Protein AF-0000000087350933 (afdb_homodimer)

Organism: Triticum turgidum subsp. durum (NCBI:txid4567)

Solvent-accessible surface area (backbone atoms only — not comparable to full-atom values): 31106 Å² total; per-residue (Å²): 104,69,48,63,40,93,84,50,28,36,30,37,35,49,44,69,38,46,65,86,40,22,31,56,83,43,24,43,35,71,55,42,52,47,46,51,53,50,36,52,51,51,51,41,33,40,73,74,65,25,38,86,73,80,55,52,29,48,72,65,30,55,76,70,38,36,38,67,41,74,38,34,42,27,41,37,44,75,49,71,53,36,58,66,37,45,37,32,40,36,37,39,46,41,81,38,80,67,34,29,37,30,42,30,28,44,31,23,34,60,91,78,61,45,75,25,30,37,30,39,34,36,30,36,31,26,28,67,85,80,68,39,80,37,71,58,45,70,69,52,43,58,68,58,52,69,47,20,55,91,58,93,77,63,67,68,74,55,82,88,39,76,78,73,59,79,76,76,87,82,68,85,77,58,79,32,62,33,76,72,43,61,58,52,79,86,36,28,28,54,84,65,33,54,32,78,52,50,54,56,55,46,58,53,61,14,53,57,66,69,50,64,72,47,30,45,77,31,33,42,37,39,39,51,71,48,88,53,49,70,84,45,39,33,27,17,33,24,33,79,46,81,70,68,84,73,75,80,68,78,59,81,82,54,78,82,72,94,57,72,61,47,44,33,34,37,39,31,19,37,56,90,82,56,51,65,27,33,39,33,39,38,34,25,38,54,53,88,126,105,69,47,62,40,95,86,50,28,37,29,36,34,48,44,68,38,45,65,86,38,23,29,55,83,44,23,43,34,70,55,43,52,48,47,52,52,50,38,52,51,52,53,42,32,40,72,76,66,24,38,86,74,80,56,52,30,46,72,66,31,55,75,69,38,39,38,66,40,73,38,34,42,28,42,38,46,76,50,72,52,37,59,65,38,44,38,32,38,36,36,38,46,42,81,37,80,68,35,30,37,28,40,32,29,44,30,23,36,59,88,78,61,45,75,25,29,36,29,41,34,36,28,36,30,26,28,68,84,79,68,38,79,38,70,58,44,69,70,52,43,57,68,59,53,70,47,20,55,91,57,94,78,62,66,68,73,54,84,88,40,76,79,73,59,80,77,76,88,84,70,84,77,58,80,31,64,35,74,72,42,60,58,52,79,85,37,29,29,54,82,67,32,55,32,78,50,50,53,56,56,45,58,54,62,14,53,56,65,69,50,66,74,46,31,44,77,30,33,42,36,40,38,52,71,49,87,54,49,69,85,45,40,32,27,17,34,25,32,80,46,80,71,68,84,71,75,78,67,76,60,78,83,55,78,81,71,90,56,70,60,49,43,34,34,36,37,33,18,36,55,91,82,55,52,63,28,33,39,33,40,37,35,27,36,54,55,87,125

Foldseek 3Di:
DKDQDPVLAKIKDKDAAAQVQDDPVQFGAVLSVVVVVLVRVLVSLVNLPADNLSQSADPVCVVQQKGKDWFKKKKFFQDTHGHGWMKMKMKGKDDDPFFWIKMKMWIAGPVVGDTGMIMMTIIGMARNVVRHTDTQDPVRCCSRCVSHDPDDDHSDPDDPDPRPDDADDDDDDFPWKDWWDADDPVQADSVQWGDPSVVVVRQCVGPDPVLVVWWGWGMKMKGFDAIDHRGWTKMKGKHWDPDDLPPPDDDVVPDDDVAPKTKIKIFIATDPVGHTGMIMMIIIGTDDD/DKDQDPVLAKIKDKDAAAQVQDDPVQFGAVLSVVVVVLVRVLVSLVNLPADNLSQSADPVCVVQQKGKDWFKKKKFFQDTHGHGWMKMKMKGKDDDPFFWIKMKMWIAGPVVGDTGMIMMTIIGMARNVVRHTDTQDPVRCCSRCVSHDPDDDHSDPDDPDPRPDDADDDDDDFPWKDWWDADDPVQADSVQWGDPSVVVVRQCVGPDPVLVVWWGWGMKMKGFDAIDHRGWTKMKGKHWDPDPLPPPPPPPVPDDDPFPKTKIKIFIATDPVGHTGMIMMIIIGTDDD

Secondary structure (DSSP, 8-state):
-EEE-TTSS-EEEEEEPPGGGB-TTSBB-HHHHHHHHHHHHHHHHHHTT--SSSS---HHHHHHTEEEEEEEEEEEESSPPBTT-EEEEEEEEEEETTTEEEEEEEEEETTT--EEEEEEEEEEEEETTT--B----HHHHHHHHTTS-SS---S--STT-GGGPPPPPP-SPPSEEEEEE---GGGB-TTSSB-HHHHHHHHHTTS-HHHHHHEEEEEEEEEE-----TT--EEEEEEE-----------SS--S-----EEEEEEEEETTT--EEEEEEEEEEE---/-EEE-TTSS-EEEEEEPPGGGB-TTSBB-HHHHHHHHHHHHHHHHHHTT--SSSS---HHHHHHTEEEEEEEEEEEESSPPBTT-EEEEEEEEEEETTTEEEEEEEEEETTT--EEEEEEEEEEEEETTT--B----HHHHHHHHTTS-SS---S--STT-GGGPPPPPP-SPPSEEEEEE---GGGB-TTSSB-HHHHHHHHHTTS-HHHHHHEEEEEEEEEE-----TT--EEEEEEE-----------TTS-S-----EEEEEEEEETTT--EEEEEEEEEEE---

InterPro domains:
  IPR002864 Acyl-ACP thioesterase, N-terminal hotdog domain [PF01643] (8-143)
  IPR029069 HotDog domain superfamily [SSF54637] (6-152)
  IPR029069 HotDog domain superfamily [SSF54637] (174-284)
  IPR045023 Acyl-[acyl-carrier-protein] hydrolase FATA/B [PTHR31727] (1-286)
  IPR049427 Acyl-ACP thioesterase-like, C-terminal domain [PF20791] (174-286)

Nearest PDB structures (foldseek):
  8qrt-assembly2_CCC  TM=9.914E-01  e=1.229E-44  Lemna aequinoctialis
  8qs0-assembly2_DDD  TM=9.895E-01  e=6.708E-45  Lemna aequinoctialis
  8qrt-assembly2_DDD  TM=9.774E-01  e=1.053E-43  Lemna aequinoctialis
  8qs0-assembly2_CCC  TM=9.776E-01  e=2.154E-43  Lemna aequinoctialis
  1njk-assembly1_D  TM=8.854E-01  e=4.260E-08  Escherichia coli

pLDDT: mean 89.14, std 13.63, range [32.06, 98.81]

Sequence (578 aa):
MGSLLEDGLSYKESFIVRCYEVGINKTATVETIANLLQEVGCNHAQSVGFSTDGFATTTTMRELGLIWVTNRMHIEIYKYPAWGDVVEIETWCQADGKIGTRRDWILKDLANGEVIGRATSKWVMMNQNTRRLQRVSDEVRDEVFIHCPKSPRLAFPEENNGSLKRIPVLTDPAQHSRLGLVPRRADLDMNQHVNNVTYIGWVLESIPQDIIDTHELQTITLDYRRECQHDDIVDSLTYIEEGEEINSNGSLFSAPHPEEQRQFLHCLRFAGAGDEINRGRTVWRKLARMGSLLEDGLSYKESFIVRCYEVGINKTATVETIANLLQEVGCNHAQSVGFSTDGFATTTTMRELGLIWVTNRMHIEIYKYPAWGDVVEIETWCQADGKIGTRRDWILKDLANGEVIGRATSKWVMMNQNTRRLQRVSDEVRDEVFIHCPKSPRLAFPEENNGSLKRIPVLTDPAQHSRLGLVPRRADLDMNQHVNNVTYIGWVLESIPQDIIDTHELQTITLDYRRECQHDDIVDSLTYIEEGEEINSNGSLFSAPHPEEQRQFLHCLRFAGAGDEINRGRTVWRKLAR

Radius of gyration: 24.55 Å; Cα contacts (8 Å, |Δi|>4): 1236; chains: 2; bounding box: 56×66×60 Å

Structure (mmCIF, N/CA/C/O backbone):
data_AF-0000000087350933-model_v1
#
loop_
_entity.id
_entity.type
_entity.pdbx_description
1 polymer Acyl-
#
loop_
_atom_site.group_PDB
_atom_site.id
_atom_site.type_symbol
_atom_site.label_atom_id
_atom_site.label_alt_id
_atom_site.label_comp_id
_atom_site.label_asym_id
_atom_site.label_entity_id
_atom_site.label_seq_id
_atom_site.pdbx_PDB_ins_code
_atom_site.Cartn_x
_atom_site.Cartn_y
_atom_site.Cartn_z
_atom_site.occupancy
_atom_site.B_iso_or_equiv
_atom_site.auth_seq_id
_atom_site.auth_comp_id
_atom_site.auth_asym_id
_atom_site.auth_atom_id
_atom_site.pdbx_PDB_model_num
ATOM 1 N N . MET A 1 1 ? 7.137 -11.305 13.07 1 72.19 1 MET A N 1
ATOM 2 C CA . MET A 1 1 ? 8.227 -12.242 13.32 1 72.19 1 MET A CA 1
ATOM 3 C C . MET A 1 1 ? 7.98 -13.57 12.602 1 72.19 1 MET A C 1
ATOM 5 O O . MET A 1 1 ? 6.914 -14.164 12.75 1 72.19 1 MET A O 1
ATOM 9 N N . GLY A 1 2 ? 8.812 -13.898 11.656 1 83 2 GLY A N 1
ATOM 10 C CA . GLY A 1 2 ? 8.656 -15.117 10.875 1 83 2 GLY A CA 1
ATOM 11 C C . GLY A 1 2 ? 9.719 -16.156 11.18 1 83 2 GLY A C 1
ATOM 12 O O . GLY A 1 2 ? 10.805 -15.82 11.664 1 83 2 GLY A O 1
ATOM 13 N N . SER A 1 3 ? 9.336 -17.484 11.156 1 85.88 3 SER A N 1
ATOM 14 C CA . SER A 1 3 ? 10.297 -18.562 11.352 1 85.88 3 SER A CA 1
ATOM 15 C C . SER A 1 3 ? 9.914 -19.797 10.539 1 85.88 3 SER A C 1
ATOM 17 O O . SER A 1 3 ? 8.734 -20.031 10.281 1 85.88 3 SER A O 1
ATOM 19 N N . LEU A 1 4 ? 10.945 -20.484 10.203 1 85.12 4 LEU A N 1
ATOM 20 C CA . LEU A 1 4 ? 10.711 -21.828 9.695 1 85.12 4 LEU A CA 1
ATOM 21 C C . LEU A 1 4 ? 10.109 -22.719 10.773 1 85.12 4 LEU A C 1
ATOM 23 O O . LEU A 1 4 ? 10.477 -22.609 11.945 1 85.12 4 LEU A O 1
ATOM 27 N N . LEU A 1 5 ? 9.266 -23.594 10.359 1 85.81 5 LEU A N 1
ATOM 28 C CA . LEU A 1 5 ? 8.812 -24.594 11.305 1 85.81 5 LEU A CA 1
ATOM 29 C C . LEU A 1 5 ? 9.945 -25.562 11.656 1 85.81 5 LEU A C 1
ATOM 31 O O . LEU A 1 5 ? 11.008 -25.531 11.023 1 85.81 5 LEU A O 1
ATOM 35 N N . GLU A 1 6 ? 9.719 -26.297 12.656 1 82 6 GLU A N 1
ATOM 36 C CA . GLU A 1 6 ? 10.766 -27.156 13.203 1 82 6 GLU A CA 1
ATOM 37 C C . GLU A 1 6 ? 11.32 -28.094 12.133 1 82 6 GLU A C 1
ATOM 39 O O . GLU A 1 6 ? 12.523 -28.359 12.094 1 82 6 GLU A O 1
ATOM 44 N N . ASP A 1 7 ? 10.469 -28.578 11.203 1 82 7 ASP A N 1
ATOM 45 C CA . ASP A 1 7 ? 10.906 -29.531 10.188 1 82 7 ASP A CA 1
ATOM 46 C C . ASP A 1 7 ? 11.57 -28.797 9.016 1 82 7 ASP A C 1
ATOM 48 O O . ASP A 1 7 ? 12.133 -29.438 8.125 1 82 7 ASP A O 1
ATOM 52 N N . GLY A 1 8 ? 11.445 -27.453 9.055 1 84.25 8 GLY A N 1
ATOM 53 C CA . GLY A 1 8 ? 12.094 -26.641 8.039 1 84.25 8 GLY A CA 1
ATOM 54 C C . GLY A 1 8 ? 11.383 -26.688 6.699 1 84.25 8 GLY A C 1
ATOM 55 O O . GLY A 1 8 ? 11.906 -26.203 5.695 1 84.25 8 GLY A O 1
ATOM 56 N N . LEU A 1 9 ? 10.195 -27.219 6.695 1 90.62 9 LEU A N 1
ATOM 57 C CA . LEU A 1 9 ? 9.547 -27.516 5.422 1 90.62 9 LEU A CA 1
ATOM 58 C C . LEU A 1 9 ? 8.398 -26.547 5.16 1 90.62 9 LEU A C 1
ATOM 60 O O . LEU A 1 9 ? 7.789 -26.578 4.09 1 90.62 9 LEU A O 1
ATOM 64 N N . SER A 1 10 ? 8.156 -25.719 6.172 1 93.44 10 SER A N 1
ATOM 65 C CA . SER A 1 10 ? 7.172 -24.641 6.059 1 93.44 10 SER A CA 1
ATOM 66 C C . SER A 1 10 ? 7.598 -23.406 6.844 1 93.44 10 SER A C 1
ATOM 68 O O . SER A 1 10 ? 8.5 -23.484 7.684 1 93.44 10 SER A O 1
ATOM 70 N N . TYR A 1 11 ? 7.039 -22.344 6.449 1 96 11 TYR A N 1
ATOM 71 C CA . TYR A 1 11 ? 7.375 -21.062 7.059 1 96 11 TYR A CA 1
ATOM 72 C C . TYR A 1 11 ? 6.129 -20.359 7.594 1 96 11 TYR A C 1
ATOM 74 O O . TYR A 1 11 ? 5.074 -20.391 6.957 1 96 11 TYR A O 1
ATOM 82 N N . LYS A 1 12 ? 6.273 -19.781 8.773 1 96.62 12 LYS A N 1
ATOM 83 C CA . LYS A 1 12 ? 5.16 -19.078 9.398 1 96.62 12 LYS A CA 1
ATOM 84 C C . LYS A 1 12 ? 5.574 -17.672 9.844 1 96.62 12 LYS A C 1
ATOM 86 O O . LYS A 1 12 ? 6.699 -17.469 10.305 1 96.62 12 LYS A O 1
ATOM 91 N N . GLU A 1 13 ? 4.633 -16.781 9.703 1 97 13 GLU A N 1
ATOM 92 C CA . GLU A 1 13 ? 4.887 -15.398 10.086 1 97 13 GLU A CA 1
ATOM 93 C C . GLU A 1 13 ? 3.596 -14.695 10.484 1 97 13 GLU A C 1
ATOM 95 O O . GLU A 1 13 ? 2.533 -14.961 9.922 1 97 13 GLU A O 1
ATOM 100 N N . SER A 1 14 ? 3.693 -13.812 11.492 1 96.94 14 SER A N 1
ATOM 101 C CA . SER A 1 14 ? 2.533 -13.055 11.938 1 96.94 14 SER A CA 1
ATOM 102 C C . SER A 1 14 ? 2.658 -11.578 11.562 1 96.94 14 SER A C 1
ATOM 104 O O . SER A 1 14 ? 3.76 -11.023 11.562 1 96.94 14 SER A O 1
ATOM 106 N N . PHE A 1 15 ? 1.559 -10.984 11.281 1 97.06 15 PHE A N 1
ATOM 107 C CA . PHE A 1 15 ? 1.498 -9.594 10.867 1 97.06 15 PHE A CA 1
ATOM 108 C C . PHE A 1 15 ? 0.381 -8.859 11.594 1 97.06 15 PHE A C 1
ATOM 110 O O . PHE A 1 15 ? -0.73 -9.375 11.727 1 97.06 15 PHE A O 1
ATOM 117 N N . ILE A 1 16 ? 0.652 -7.66 12.094 1 95.94 16 ILE A N 1
ATOM 118 C CA . ILE A 1 16 ? -0.407 -6.75 12.516 1 95.94 16 ILE A CA 1
ATOM 119 C C . ILE A 1 16 ? -0.966 -6.004 11.305 1 95.94 16 ILE A C 1
ATOM 121 O O . ILE A 1 16 ? -0.209 -5.461 10.5 1 95.94 16 ILE A O 1
ATOM 125 N N . VAL A 1 17 ? -2.283 -6.039 11.156 1 96.25 17 VAL A N 1
ATOM 126 C CA . VAL A 1 17 ? -2.908 -5.273 10.086 1 96.25 17 VAL A CA 1
ATOM 127 C C . VAL A 1 17 ? -2.834 -3.781 10.398 1 96.25 17 VAL A C 1
ATOM 129 O O . VAL A 1 17 ? -3.314 -3.336 11.445 1 96.25 17 VAL A O 1
ATOM 132 N N . ARG 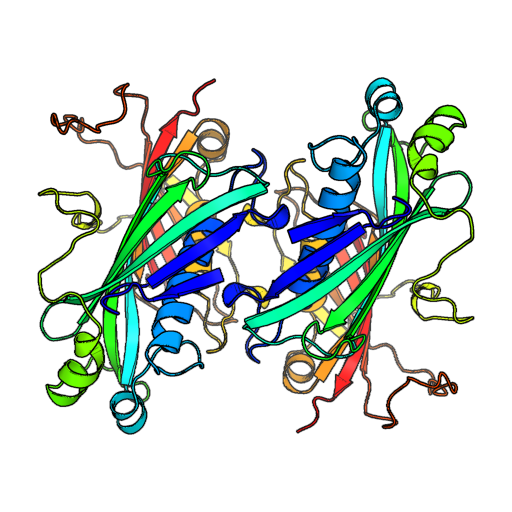A 1 18 ? -2.289 -3.047 9.484 1 94.75 18 ARG A N 1
ATOM 133 C CA . ARG A 1 18 ? -2.039 -1.625 9.695 1 94.75 18 ARG A CA 1
ATOM 134 C C . ARG A 1 18 ? -3.178 -0.779 9.133 1 94.75 18 ARG A C 1
ATOM 136 O O . ARG A 1 18 ? -4.004 -1.271 8.367 1 94.75 18 ARG A O 1
ATOM 143 N N . CYS A 1 19 ? -3.264 0.512 9.5 1 91.94 19 CYS A N 1
ATOM 144 C CA . CYS A 1 19 ? -4.418 1.354 9.203 1 91.94 19 CYS A CA 1
ATOM 145 C C . CYS A 1 19 ? -4.516 1.649 7.711 1 91.94 19 CYS A C 1
ATOM 147 O O . CYS A 1 19 ? -5.613 1.817 7.18 1 91.94 19 CYS A O 1
ATOM 149 N N . TYR A 1 20 ? -3.348 1.701 7.059 1 91.94 20 TYR A N 1
ATOM 150 C CA . TYR A 1 20 ? -3.369 2.02 5.637 1 91.94 20 TYR A CA 1
ATOM 151 C C . TYR A 1 20 ? -3.584 0.764 4.801 1 91.94 20 TYR A C 1
ATOM 153 O O . TYR A 1 20 ? -3.598 0.826 3.568 1 91.94 20 TYR A O 1
ATOM 161 N N . GLU A 1 21 ? -3.742 -0.359 5.473 1 94.56 21 GLU A N 1
ATOM 162 C CA . GLU A 1 21 ? -3.939 -1.652 4.824 1 94.56 21 GLU A CA 1
ATOM 163 C C . GLU A 1 21 ? -5.406 -2.07 4.863 1 94.56 21 GLU A C 1
ATOM 165 O O . GLU A 1 21 ? -5.75 -3.186 4.465 1 94.56 21 GLU A O 1
ATOM 170 N N . VAL A 1 22 ? -6.266 -1.178 5.359 1 92.12 22 VAL A N 1
ATOM 171 C CA . VAL A 1 22 ? -7.688 -1.486 5.453 1 92.12 22 VAL A CA 1
ATOM 172 C C . VAL A 1 22 ? -8.484 -0.538 4.562 1 92.12 22 VAL A C 1
ATOM 174 O O . VAL A 1 22 ? -7.984 0.519 4.168 1 92.12 22 VAL A O 1
ATOM 177 N N . GLY A 1 23 ? -9.68 -0.961 4.188 1 87.81 23 GLY A N 1
ATOM 178 C CA . GLY A 1 23 ? -10.562 -0.148 3.371 1 87.81 23 GLY A CA 1
ATOM 179 C C . GLY A 1 23 ? -11.578 0.63 4.188 1 87.81 23 GLY A C 1
ATOM 180 O O . GLY A 1 23 ? -11.375 0.875 5.375 1 87.81 23 GLY A O 1
ATOM 181 N N . ILE A 1 24 ? -12.594 1.047 3.484 1 83 24 ILE A N 1
ATOM 182 C CA . ILE A 1 24 ? -13.625 1.917 4.035 1 83 24 ILE A CA 1
ATOM 183 C C . ILE A 1 24 ? -14.328 1.215 5.195 1 83 24 ILE A C 1
ATOM 185 O O . ILE A 1 24 ? -14.781 1.865 6.137 1 83 24 ILE A O 1
ATOM 189 N N . ASN A 1 25 ? -14.344 -0.088 5.191 1 85.25 25 ASN A N 1
ATOM 190 C CA . ASN A 1 25 ? -15.031 -0.836 6.238 1 85.25 25 ASN A CA 1
ATOM 191 C C . ASN A 1 25 ? -14.078 -1.212 7.375 1 85.25 25 ASN A C 1
ATOM 193 O O . ASN A 1 25 ? -14.414 -2.039 8.227 1 85.25 25 ASN A O 1
ATOM 197 N N . LYS A 1 26 ? -12.836 -0.778 7.316 1 89.88 26 LYS A N 1
ATOM 198 C CA . LYS A 1 26 ? -11.828 -0.912 8.367 1 89.88 26 LYS A CA 1
ATOM 199 C C . LYS A 1 26 ? -11.297 -2.338 8.43 1 89.88 26 LYS A C 1
ATOM 201 O O . LYS A 1 26 ? -10.812 -2.777 9.477 1 89.88 26 LYS A O 1
ATOM 206 N N . THR A 1 27 ? -11.562 -3.098 7.395 1 93.75 27 THR A N 1
ATOM 207 C CA . THR A 1 27 ? -10.945 -4.414 7.273 1 93.75 27 THR A CA 1
ATOM 208 C C . THR A 1 27 ? -9.922 -4.434 6.145 1 93.75 27 THR A C 1
ATOM 210 O O . THR A 1 27 ? -9.961 -3.584 5.25 1 93.75 27 THR A O 1
ATOM 213 N N . ALA A 1 28 ? -9.023 -5.383 6.281 1 96.12 28 ALA A N 1
ATOM 214 C CA . ALA A 1 28 ? -7.98 -5.52 5.266 1 96.12 28 ALA A CA 1
ATOM 215 C C . ALA A 1 28 ? -8.586 -5.648 3.873 1 96.12 28 ALA A C 1
ATOM 217 O O . ALA A 1 28 ? -9.625 -6.285 3.697 1 96.12 28 ALA A O 1
ATOM 218 N N . THR A 1 29 ? -7.965 -5.059 2.916 1 95.5 29 THR A N 1
ATOM 219 C CA . THR A 1 29 ? -8.359 -5.254 1.524 1 95.5 29 THR A CA 1
ATOM 220 C C . THR A 1 29 ? -7.773 -6.555 0.975 1 95.5 29 THR A C 1
ATOM 222 O O . THR A 1 29 ? -6.863 -7.133 1.57 1 95.5 29 THR A O 1
ATOM 225 N N . VAL A 1 30 ? -8.289 -6.984 -0.146 1 97 30 VAL A N 1
ATOM 226 C CA . VAL A 1 30 ? -7.742 -8.18 -0.782 1 97 30 VAL A CA 1
ATOM 227 C C . VAL A 1 30 ? -6.305 -7.918 -1.223 1 97 30 VAL A C 1
ATOM 229 O O . VAL A 1 30 ? -5.465 -8.82 -1.187 1 97 30 VAL A O 1
ATOM 232 N N . GLU A 1 31 ? -6.004 -6.676 -1.638 1 96.88 31 GLU A N 1
ATOM 233 C CA . GLU A 1 31 ? -4.625 -6.328 -1.98 1 96.88 31 GLU A CA 1
ATOM 234 C C . GLU A 1 31 ? -3.699 -6.492 -0.779 1 96.88 31 GLU A C 1
ATOM 236 O O . GLU A 1 31 ? -2.566 -6.957 -0.92 1 96.88 31 GLU A O 1
ATOM 241 N N . THR A 1 32 ? -4.211 -6.051 0.38 1 97.25 32 THR A N 1
ATOM 242 C CA . THR A 1 32 ? -3.439 -6.246 1.602 1 97.25 32 THR A CA 1
ATOM 243 C C . THR A 1 32 ? -3.158 -7.727 1.831 1 97.25 32 THR A C 1
ATOM 245 O O . THR A 1 32 ? -2.016 -8.117 2.094 1 97.25 32 THR A O 1
ATOM 248 N N . ILE A 1 33 ? -4.199 -8.539 1.669 1 98.5 33 ILE A N 1
ATOM 249 C CA . ILE A 1 33 ? -4.035 -9.977 1.844 1 98.5 33 ILE A CA 1
ATOM 250 C C . ILE A 1 33 ? -2.996 -10.508 0.854 1 98.5 33 ILE A C 1
ATOM 252 O O . ILE A 1 33 ? -2.062 -11.211 1.239 1 98.5 33 ILE A O 1
ATOM 256 N N . ALA A 1 34 ? -3.137 -10.141 -0.354 1 98.44 34 ALA A N 1
ATOM 257 C CA . ALA A 1 34 ? -2.207 -10.586 -1.389 1 98.44 34 ALA A CA 1
ATOM 258 C C . ALA A 1 34 ? -0.786 -10.117 -1.088 1 98.44 34 ALA A C 1
ATOM 260 O O . ALA A 1 34 ? 0.177 -10.859 -1.305 1 98.44 34 ALA A O 1
ATOM 261 N N . ASN A 1 35 ? -0.646 -8.93 -0.623 1 97.69 35 ASN A N 1
ATOM 262 C CA . ASN A 1 35 ? 0.656 -8.383 -0.25 1 97.69 35 ASN A CA 1
ATOM 263 C C . ASN A 1 35 ? 1.28 -9.172 0.901 1 97.69 35 ASN A C 1
ATOM 265 O O . ASN A 1 35 ? 2.484 -9.43 0.898 1 97.69 35 ASN A O 1
ATOM 269 N N . LEU A 1 36 ? 0.491 -9.492 1.861 1 98.25 36 LEU A N 1
ATOM 270 C CA . LEU A 1 36 ? 0.997 -10.281 2.98 1 98.25 36 LEU A CA 1
ATOM 271 C C . LEU A 1 36 ? 1.431 -11.664 2.52 1 98.25 36 LEU A C 1
ATOM 273 O O . LEU A 1 36 ? 2.441 -12.195 2.992 1 98.25 36 LEU A O 1
ATOM 277 N N . LEU A 1 37 ? 0.654 -12.266 1.599 1 98.31 37 LEU A N 1
ATOM 278 C CA . LEU A 1 37 ? 1.05 -13.547 1.025 1 98.31 37 LEU A CA 1
ATOM 279 C C . LEU A 1 37 ? 2.404 -13.438 0.331 1 98.31 37 LEU A C 1
ATOM 281 O O . LEU A 1 37 ? 3.258 -14.312 0.486 1 98.31 37 LEU A O 1
ATOM 285 N N . GLN A 1 38 ? 2.553 -12.406 -0.438 1 96.38 38 GLN A N 1
ATOM 286 C CA . GLN A 1 38 ? 3.822 -12.156 -1.114 1 96.38 38 GLN A CA 1
ATOM 287 C C . GLN A 1 38 ? 4.957 -11.992 -0.108 1 96.38 38 GLN A C 1
ATOM 289 O O . GLN A 1 38 ? 6.039 -12.562 -0.287 1 96.38 38 GLN A O 1
ATOM 294 N N . GLU A 1 39 ? 4.73 -11.258 0.934 1 95.88 39 GLU A N 1
ATOM 295 C CA . GLU A 1 39 ? 5.738 -11.008 1.962 1 95.88 39 GLU A CA 1
ATOM 296 C C . GLU A 1 39 ? 6.195 -12.312 2.613 1 95.88 39 GLU A C 1
ATOM 298 O O . GLU A 1 39 ? 7.398 -12.57 2.721 1 95.88 39 GLU A O 1
ATOM 303 N N . VAL A 1 40 ? 5.285 -13.102 2.992 1 96.88 40 VAL A N 1
ATOM 304 C CA . VAL A 1 40 ? 5.625 -14.344 3.666 1 96.88 40 VAL A CA 1
ATOM 305 C C . VAL A 1 40 ? 6.367 -15.266 2.703 1 96.88 40 VAL A C 1
ATOM 307 O O . VAL A 1 40 ? 7.324 -15.945 3.094 1 96.88 40 VAL A O 1
ATOM 310 N N . GLY A 1 41 ? 5.914 -15.32 1.48 1 95.38 41 GLY A N 1
ATOM 311 C CA . GLY A 1 41 ? 6.625 -16.094 0.475 1 95.38 41 GLY A CA 1
ATOM 312 C C . GLY A 1 41 ? 8.062 -15.648 0.291 1 95.38 41 GLY A C 1
ATOM 313 O O . GLY A 1 41 ? 8.969 -16.484 0.234 1 95.38 41 GLY A O 1
ATOM 314 N N . CYS A 1 42 ? 8.289 -14.359 0.199 1 93.62 42 CYS A N 1
ATOM 315 C CA . CYS A 1 42 ? 9.633 -13.82 0.029 1 93.62 42 CYS A CA 1
ATOM 316 C C . CYS A 1 42 ? 10.5 -14.125 1.242 1 93.62 42 CYS A C 1
ATOM 318 O O . CYS A 1 42 ? 11.648 -14.547 1.097 1 93.62 42 CYS A O 1
ATOM 320 N N . ASN A 1 43 ? 9.945 -13.922 2.395 1 94.69 43 ASN A N 1
ATOM 321 C CA . ASN A 1 43 ? 10.703 -14.188 3.613 1 94.69 43 ASN A CA 1
ATOM 322 C C . ASN A 1 43 ? 11.039 -15.672 3.746 1 94.69 43 ASN A C 1
ATOM 324 O O . ASN A 1 43 ? 12.125 -16.016 4.215 1 94.69 43 ASN A O 1
ATOM 328 N N . HIS A 1 44 ? 10.125 -16.531 3.365 1 95.38 44 HIS A N 1
ATOM 329 C CA . HIS A 1 44 ? 10.398 -17.969 3.318 1 95.38 44 HIS A CA 1
ATOM 330 C C . HIS A 1 44 ? 11.57 -18.281 2.395 1 95.38 44 HIS A C 1
ATOM 332 O O . HIS A 1 44 ? 12.516 -18.953 2.795 1 95.38 44 HIS A O 1
ATOM 338 N N . ALA A 1 45 ? 11.508 -17.75 1.16 1 92.94 45 ALA A N 1
ATOM 339 C CA . ALA A 1 45 ? 12.578 -17.969 0.187 1 92.94 45 ALA A CA 1
ATOM 340 C C . ALA A 1 45 ? 13.922 -17.5 0.735 1 92.94 45 ALA A C 1
ATOM 342 O O . ALA A 1 45 ? 14.93 -18.203 0.6 1 92.94 45 ALA A O 1
ATOM 343 N N . GLN A 1 46 ? 13.938 -16.422 1.367 1 90.62 46 GLN A N 1
ATOM 344 C CA . GLN A 1 46 ? 15.172 -15.891 1.946 1 90.62 46 GLN A CA 1
ATOM 345 C C . GLN A 1 46 ? 15.664 -16.781 3.088 1 90.62 46 GLN A C 1
ATOM 347 O O . GLN A 1 46 ? 16.859 -17 3.225 1 90.62 46 GLN A O 1
ATOM 352 N N . SER A 1 47 ? 14.766 -17.234 3.826 1 92.25 47 SER A N 1
ATOM 353 C CA . SER A 1 47 ? 15.117 -18.031 5 1 92.25 47 SER A CA 1
ATOM 354 C C . SER A 1 47 ? 15.789 -19.344 4.598 1 92.25 47 SER A C 1
ATOM 356 O O . SER A 1 47 ? 16.547 -19.922 5.375 1 92.25 47 SER A O 1
ATOM 358 N N . VAL A 1 48 ? 15.523 -19.812 3.416 1 91.56 48 VAL A N 1
ATOM 359 C CA . VAL A 1 48 ? 16.109 -21.062 2.975 1 91.56 48 VAL A CA 1
ATOM 360 C C . VAL A 1 48 ? 17.281 -20.797 2.049 1 91.56 48 VAL A C 1
ATOM 362 O O . VAL A 1 48 ? 17.781 -21.703 1.373 1 91.56 48 VAL A O 1
ATOM 365 N N . GLY A 1 49 ? 17.672 -19.516 1.845 1 89.19 49 GLY A N 1
ATOM 366 C 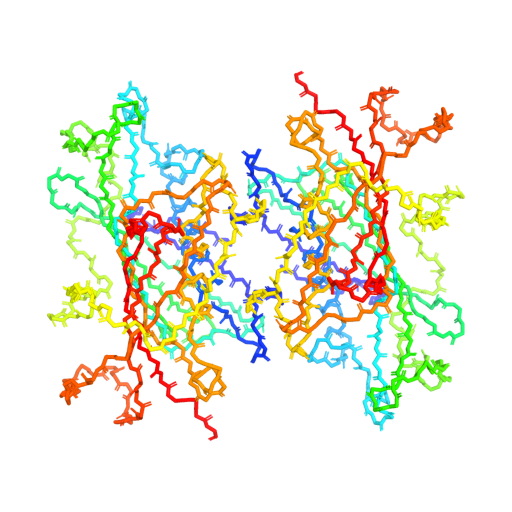CA . GLY A 1 49 ? 18.922 -19.156 1.182 1 89.19 49 GLY A CA 1
ATOM 367 C C . GLY A 1 49 ? 18.734 -18.766 -0.269 1 89.19 49 GLY A C 1
ATOM 368 O O . GLY A 1 49 ? 19.703 -18.641 -1.018 1 89.19 49 GLY A O 1
ATOM 369 N N . PHE A 1 50 ? 17.547 -18.625 -0.661 1 91.56 50 PHE A N 1
ATOM 370 C CA . PHE A 1 50 ? 17.312 -18.141 -2.018 1 91.56 50 PHE A CA 1
ATOM 371 C C . PHE A 1 50 ? 17.641 -16.656 -2.125 1 91.56 50 PHE A C 1
ATOM 373 O O . PHE A 1 50 ? 17.984 -16.016 -1.13 1 91.56 50 PHE A O 1
ATOM 380 N N . SER A 1 51 ? 17.609 -16.203 -3.363 1 83.75 51 SER A N 1
ATOM 381 C CA . SER A 1 51 ? 18.031 -14.836 -3.619 1 83.75 51 SER A CA 1
ATOM 382 C C . SER A 1 51 ? 17.125 -13.828 -2.91 1 83.75 51 SER A C 1
ATOM 384 O O . SER A 1 51 ? 15.953 -14.109 -2.672 1 83.75 51 SER A O 1
ATOM 386 N N . THR A 1 52 ? 17.672 -12.633 -2.672 1 77.75 52 THR A N 1
ATOM 387 C CA . THR A 1 52 ? 16.953 -11.586 -1.955 1 77.75 52 THR A CA 1
ATOM 388 C C . THR A 1 52 ? 16.516 -10.477 -2.908 1 77.75 52 THR A C 1
ATOM 390 O O . THR A 1 52 ? 16.25 -9.359 -2.48 1 77.75 52 THR A O 1
ATOM 393 N N . ASP A 1 53 ? 16.547 -10.812 -4.152 1 76.81 53 ASP A N 1
ATOM 394 C CA . ASP A 1 53 ? 16.25 -9.797 -5.156 1 76.81 53 ASP A CA 1
ATOM 395 C C . ASP A 1 53 ? 14.789 -9.844 -5.574 1 76.81 53 ASP A C 1
ATOM 397 O O . ASP A 1 53 ? 14.398 -9.203 -6.551 1 76.81 53 ASP A O 1
ATOM 401 N N . GLY A 1 54 ? 14.023 -10.68 -4.918 1 76.75 54 GLY A N 1
ATOM 402 C CA . GLY A 1 54 ? 12.609 -10.742 -5.219 1 76.75 54 GLY A CA 1
ATOM 403 C C . GLY A 1 54 ? 12.242 -11.891 -6.137 1 76.75 54 GLY A C 1
ATOM 404 O O . GLY A 1 54 ? 11.062 -12.219 -6.301 1 76.75 54 GLY A O 1
ATOM 405 N N . PHE A 1 55 ? 13.281 -12.539 -6.691 1 79.56 55 PHE A N 1
ATOM 406 C CA . PHE A 1 55 ? 12.984 -13.609 -7.637 1 79.56 55 PHE A CA 1
ATOM 407 C C . PHE A 1 55 ? 13.031 -14.969 -6.953 1 79.56 55 PHE A C 1
ATOM 409 O O . PHE A 1 55 ? 12.641 -15.977 -7.539 1 79.56 55 PHE A O 1
ATOM 416 N N . ALA A 1 56 ? 13.531 -14.977 -5.746 1 87.56 56 ALA A N 1
ATOM 417 C CA . ALA A 1 56 ? 13.586 -16.203 -4.969 1 87.56 56 ALA A CA 1
ATOM 418 C C . ALA A 1 56 ? 14.297 -17.312 -5.742 1 87.56 56 ALA A C 1
ATOM 420 O O . ALA A 1 56 ? 13.812 -18.453 -5.812 1 87.56 56 ALA A O 1
ATOM 421 N N . THR A 1 57 ? 15.422 -17 -6.352 1 91.81 57 THR A N 1
ATOM 422 C CA . THR A 1 57 ? 16.156 -17.953 -7.168 1 91.81 57 THR A CA 1
ATOM 423 C C . THR A 1 57 ? 17.234 -18.656 -6.34 1 91.81 57 THR A C 1
ATOM 425 O O . THR A 1 57 ? 17.781 -18.078 -5.398 1 91.81 57 THR A O 1
ATOM 428 N N . THR A 1 58 ? 17.516 -19.891 -6.723 1 92.88 58 THR A N 1
ATOM 429 C CA . THR A 1 58 ? 18.656 -20.609 -6.184 1 92.88 58 THR A CA 1
ATOM 430 C C . THR A 1 58 ? 19.938 -20.203 -6.902 1 92.88 58 THR A C 1
ATOM 432 O O . THR A 1 58 ? 19.891 -19.469 -7.895 1 92.88 58 THR A O 1
ATOM 435 N N . THR A 1 59 ? 21.016 -20.719 -6.383 1 92.12 59 THR A N 1
ATOM 436 C CA . THR A 1 59 ? 22.312 -20.438 -7.004 1 92.12 59 THR A CA 1
ATOM 437 C C . THR A 1 59 ? 22.344 -20.938 -8.445 1 92.12 59 THR A C 1
ATOM 439 O O . THR A 1 59 ? 22.719 -20.203 -9.352 1 92.12 59 THR A O 1
ATOM 442 N N . THR A 1 60 ? 21.922 -22.172 -8.648 1 93.5 60 THR A N 1
ATOM 443 C CA . THR A 1 60 ? 21.922 -22.766 -9.977 1 93.5 60 THR A CA 1
ATOM 444 C C . THR A 1 60 ? 21 -21.984 -10.922 1 93.5 60 THR A C 1
ATOM 446 O O . THR A 1 60 ? 21.359 -21.75 -12.078 1 93.5 60 THR A O 1
ATOM 449 N N . MET A 1 61 ? 19.906 -21.609 -10.461 1 93.94 61 MET A N 1
ATOM 450 C CA . MET A 1 61 ? 18.984 -20.828 -11.281 1 93.94 61 MET A CA 1
ATOM 451 C C . MET A 1 61 ? 19.625 -19.516 -11.75 1 93.94 61 MET A C 1
ATOM 453 O O . MET A 1 61 ? 19.516 -19.156 -12.914 1 93.94 61 MET A O 1
ATOM 457 N N . ARG A 1 62 ? 20.266 -18.875 -10.875 1 93.44 62 ARG A N 1
ATOM 458 C CA . ARG A 1 62 ? 20.906 -17.609 -11.211 1 93.44 62 ARG A CA 1
ATOM 459 C C . ARG A 1 62 ? 22 -17.828 -12.258 1 93.44 62 ARG A C 1
ATOM 461 O O . ARG A 1 62 ? 22.125 -17.031 -13.195 1 93.44 62 ARG A O 1
ATOM 468 N N . GLU A 1 63 ? 22.719 -18.875 -12.109 1 93.38 63 GLU A N 1
ATOM 469 C CA . GLU A 1 63 ? 23.781 -19.188 -13.062 1 93.38 63 GLU A CA 1
ATOM 470 C C . GLU A 1 63 ? 23.219 -19.438 -14.453 1 93.38 63 GLU A C 1
ATOM 472 O O . GLU A 1 63 ? 23.844 -19.094 -15.453 1 93.38 63 GLU A O 1
ATOM 477 N N . LEU A 1 64 ? 22.094 -19.969 -14.484 1 92.81 64 LEU A N 1
ATOM 478 C CA . LEU A 1 64 ? 21.484 -20.359 -15.75 1 92.81 64 LEU A CA 1
ATOM 479 C C . LEU A 1 64 ? 20.547 -19.266 -16.266 1 92.81 64 LEU A C 1
ATOM 481 O O . LEU A 1 64 ? 19.938 -19.406 -17.328 1 92.81 64 LEU A O 1
ATOM 485 N N . GLY A 1 65 ? 20.359 -18.219 -15.469 1 93.25 65 GLY A N 1
ATOM 486 C CA . GLY A 1 65 ? 19.484 -17.125 -15.852 1 93.25 65 GLY A CA 1
ATOM 487 C C . GLY A 1 65 ? 18.016 -17.5 -15.805 1 93.25 65 GLY A C 1
ATOM 488 O O . GLY A 1 65 ? 17.234 -17.094 -16.672 1 93.25 65 GLY A O 1
ATOM 489 N N . LEU A 1 66 ? 17.688 -18.328 -14.797 1 93.94 66 LEU A N 1
ATOM 490 C CA . LEU A 1 66 ? 16.312 -18.812 -14.672 1 93.94 66 LEU A CA 1
ATOM 491 C C . LEU A 1 66 ? 15.57 -18.047 -13.586 1 93.94 66 LEU A C 1
ATOM 493 O O . LEU A 1 66 ? 16.156 -17.688 -12.562 1 93.94 66 LEU A O 1
ATOM 497 N N . ILE A 1 67 ? 14.242 -17.781 -13.836 1 92.56 67 ILE A N 1
ATOM 498 C CA . ILE A 1 67 ? 13.398 -17.109 -12.852 1 92.56 67 ILE A CA 1
ATOM 499 C C . ILE A 1 67 ? 12.039 -17.797 -12.773 1 92.56 67 ILE A C 1
ATOM 501 O O . ILE A 1 67 ? 11.672 -18.562 -13.68 1 92.56 67 ILE A O 1
ATOM 505 N N . TRP A 1 68 ? 11.359 -17.578 -11.711 1 92.12 68 TRP A N 1
ATOM 506 C CA . TRP A 1 68 ? 9.977 -17.984 -11.57 1 92.12 68 TRP A CA 1
ATOM 507 C C . TRP A 1 68 ? 9.023 -16.906 -12.047 1 92.12 68 TRP A C 1
ATOM 509 O O . TRP A 1 68 ? 9.234 -15.719 -11.766 1 92.12 68 TRP A O 1
ATOM 519 N N . VAL A 1 69 ? 8.023 -17.312 -12.75 1 92.12 69 VAL A N 1
ATOM 520 C CA . VAL A 1 69 ? 6.977 -16.391 -13.18 1 92.12 69 VAL A CA 1
ATOM 521 C C . VAL A 1 69 ? 5.617 -16.875 -12.68 1 92.12 69 VAL A C 1
ATOM 523 O O . VAL A 1 69 ? 5.285 -18.047 -12.82 1 92.12 69 VAL A O 1
ATOM 526 N N . THR A 1 70 ? 4.879 -15.969 -12.141 1 94.19 70 THR A N 1
ATOM 527 C CA . THR A 1 70 ? 3.557 -16.328 -11.641 1 94.19 70 THR A CA 1
ATOM 528 C C . THR A 1 70 ? 2.611 -16.656 -12.797 1 94.19 70 THR A C 1
ATOM 530 O O . THR A 1 70 ? 2.486 -15.867 -13.734 1 94.19 70 THR A O 1
ATOM 533 N N . ASN A 1 71 ? 1.971 -17.766 -12.695 1 95.38 71 ASN A N 1
ATOM 534 C CA . ASN A 1 71 ? 1.026 -18.203 -13.719 1 95.38 71 ASN A CA 1
ATOM 535 C C . ASN A 1 71 ? -0.417 -18.094 -13.234 1 95.38 71 ASN A C 1
ATOM 537 O O . ASN A 1 71 ? -1.294 -17.656 -13.992 1 95.38 71 ASN A O 1
ATOM 541 N N . ARG A 1 72 ? -0.606 -18.469 -12.039 1 97 72 ARG A N 1
ATOM 542 C CA . ARG A 1 72 ? -1.959 -18.453 -11.492 1 97 72 ARG A CA 1
ATOM 543 C C . ARG A 1 72 ? -1.944 -18.156 -10 1 97 72 ARG A C 1
ATOM 545 O O . ARG A 1 72 ? -1.063 -18.625 -9.273 1 97 72 ARG A O 1
ATOM 552 N N . MET A 1 73 ? -2.914 -17.391 -9.523 1 98.31 73 MET A N 1
ATOM 553 C CA . MET A 1 73 ? -3.127 -17.094 -8.117 1 98.31 73 MET A CA 1
ATOM 554 C C . MET A 1 73 ? -4.59 -17.281 -7.73 1 98.31 73 MET A C 1
ATOM 556 O O . MET A 1 73 ? -5.488 -16.828 -8.43 1 98.31 73 MET A O 1
ATOM 560 N N . HIS A 1 74 ? -4.852 -18.094 -6.688 1 98.62 74 HIS A N 1
ATOM 561 C CA . HIS A 1 74 ? -6.18 -18.312 -6.125 1 98.62 74 HIS A CA 1
ATOM 562 C C . HIS A 1 74 ? -6.211 -17.969 -4.637 1 98.62 74 HIS A C 1
ATOM 564 O O . HIS A 1 74 ? -5.422 -18.516 -3.861 1 98.62 74 HIS A O 1
ATOM 570 N N . ILE A 1 75 ? -7.105 -17.094 -4.238 1 98.81 75 ILE A N 1
ATOM 571 C CA . ILE A 1 75 ? -7.211 -16.672 -2.846 1 98.81 75 ILE A CA 1
ATOM 572 C C . ILE A 1 75 ? -8.656 -16.797 -2.377 1 98.81 75 ILE A C 1
ATOM 574 O O . ILE A 1 75 ? -9.578 -16.328 -3.051 1 98.81 75 ILE A O 1
ATOM 578 N N . GLU A 1 76 ? -8.859 -17.391 -1.304 1 98.62 76 GLU A N 1
ATOM 579 C CA . GLU A 1 76 ? -10.133 -17.406 -0.601 1 98.62 76 GLU A CA 1
ATOM 580 C C . GLU A 1 76 ? -10.023 -16.75 0.769 1 98.62 76 GLU A C 1
ATOM 582 O O . GLU A 1 76 ? -9.117 -17.062 1.542 1 98.62 76 GLU A O 1
ATOM 587 N N . ILE A 1 77 ? -10.93 -15.867 1.013 1 98.38 77 ILE A N 1
ATOM 588 C CA . ILE A 1 77 ? -10.969 -15.172 2.295 1 98.38 77 ILE A CA 1
ATOM 589 C C . ILE A 1 77 ? -12.312 -15.422 2.977 1 98.38 77 ILE A C 1
ATOM 591 O O . ILE A 1 77 ? -13.359 -15.047 2.451 1 98.38 77 ILE A O 1
ATOM 595 N N . TYR A 1 78 ? -12.227 -15.977 4.102 1 97.94 78 TYR A N 1
ATOM 596 C CA . TYR A 1 78 ? -13.445 -16.328 4.824 1 97.94 78 TYR A CA 1
ATOM 597 C C . TYR A 1 78 ? -13.844 -15.227 5.793 1 97.94 78 TYR A C 1
ATOM 599 O O . TYR A 1 78 ? -15.031 -15.016 6.047 1 97.94 78 TYR A O 1
ATOM 607 N N . LYS A 1 79 ? -12.914 -14.602 6.285 1 97.62 79 LYS A N 1
ATOM 608 C CA . LYS A 1 79 ? -13.102 -13.445 7.16 1 97.62 79 LYS A CA 1
ATOM 609 C C . LYS A 1 79 ? -11.953 -12.453 7.008 1 97.62 79 LYS A C 1
ATOM 611 O O . LYS A 1 79 ? -10.789 -12.797 7.227 1 97.62 79 LYS A O 1
ATOM 616 N N . TYR A 1 80 ? -12.281 -11.25 6.66 1 97.75 80 TYR A N 1
ATOM 617 C CA . TYR A 1 80 ? -11.258 -10.211 6.559 1 97.75 80 TYR A CA 1
ATOM 618 C C . TYR A 1 80 ? -10.859 -9.711 7.941 1 97.75 80 TYR A C 1
ATOM 620 O O . TYR A 1 80 ? -11.711 -9.336 8.75 1 97.75 80 TYR A O 1
ATOM 628 N N . PRO A 1 81 ? -9.547 -9.703 8.227 1 97.94 81 PRO A N 1
ATOM 629 C CA . PRO A 1 81 ? -9.117 -9.148 9.516 1 97.94 81 PRO A CA 1
ATOM 630 C C . PRO A 1 81 ? -9.266 -7.629 9.578 1 97.94 81 PRO A C 1
ATOM 632 O O . PRO A 1 81 ? -9.086 -6.945 8.562 1 97.94 81 PRO A O 1
ATOM 635 N N . ALA A 1 82 ? -9.531 -7.121 10.742 1 95.44 82 ALA A N 1
ATOM 636 C CA . ALA A 1 82 ? -9.703 -5.688 10.961 1 95.44 82 ALA A CA 1
ATOM 637 C C . ALA A 1 82 ? -8.375 -5.016 11.281 1 95.44 82 ALA A C 1
ATOM 639 O O . ALA A 1 82 ? -7.371 -5.691 11.539 1 95.44 82 ALA A O 1
ATOM 640 N N . TRP A 1 83 ? -8.406 -3.705 11.242 1 94.25 83 TRP A N 1
ATOM 641 C CA . TRP A 1 83 ? -7.266 -2.916 11.703 1 94.25 83 TRP A CA 1
ATOM 642 C C . TRP A 1 83 ? -6.859 -3.312 13.117 1 94.25 83 TRP A C 1
ATOM 644 O O . TRP A 1 83 ? -7.703 -3.381 14.016 1 94.25 83 TRP A O 1
ATOM 654 N N . GLY A 1 84 ? -5.543 -3.648 13.188 1 93.25 84 GLY A N 1
ATOM 655 C CA . GLY A 1 84 ? -5.035 -4 14.508 1 93.25 84 GLY A CA 1
ATOM 656 C C . GLY A 1 84 ? -5.027 -5.496 14.758 1 93.25 84 GLY A C 1
ATOM 657 O O . GLY A 1 84 ? -4.348 -5.973 15.672 1 93.25 84 GLY A O 1
ATOM 658 N N . ASP A 1 85 ? -5.852 -6.262 14.016 1 96.44 85 ASP A N 1
ATOM 659 C CA . ASP A 1 85 ? -5.816 -7.715 14.156 1 96.44 85 ASP A CA 1
ATOM 660 C C . ASP A 1 85 ? -4.438 -8.266 13.797 1 96.44 85 ASP A C 1
ATOM 662 O O . ASP A 1 85 ? -3.695 -7.652 13.031 1 96.44 85 ASP A O 1
ATOM 666 N N . VAL A 1 86 ? -4.152 -9.367 14.398 1 97.19 86 VAL A N 1
ATOM 667 C CA . VAL A 1 86 ? -2.918 -10.078 14.07 1 97.19 86 VAL A CA 1
ATOM 668 C C . VAL A 1 86 ? -3.246 -11.352 13.297 1 97.19 86 VAL A C 1
ATOM 670 O O . VAL A 1 86 ? -4.016 -12.188 13.766 1 97.19 86 VAL A O 1
ATOM 673 N N . VAL A 1 87 ? -2.662 -11.43 12.133 1 97.88 87 VAL A N 1
ATOM 674 C CA . VAL A 1 87 ? -2.879 -12.586 11.266 1 97.88 87 VAL A CA 1
ATOM 675 C C . VAL A 1 87 ? -1.607 -13.43 11.195 1 97.88 87 VAL A C 1
ATOM 677 O O . VAL A 1 87 ? -0.503 -12.883 11.086 1 97.88 87 VAL A O 1
ATOM 680 N N . GLU A 1 88 ? -1.779 -14.688 11.328 1 98.25 88 GLU A N 1
ATOM 681 C CA . GLU A 1 88 ? -0.678 -15.617 11.117 1 98.25 88 GLU A CA 1
ATOM 682 C C . GLU A 1 88 ? -0.813 -16.344 9.773 1 98.25 88 GLU A C 1
ATOM 684 O O . GLU A 1 88 ? -1.861 -16.906 9.477 1 98.25 88 GLU A O 1
ATOM 689 N N . ILE A 1 89 ? 0.223 -16.328 9.008 1 98.5 89 ILE A N 1
ATOM 690 C CA . ILE A 1 89 ? 0.196 -16.953 7.688 1 98.5 89 ILE A CA 1
ATOM 691 C C . ILE A 1 89 ? 1.282 -18.016 7.598 1 98.5 89 ILE A C 1
ATOM 693 O O . ILE A 1 89 ? 2.449 -17.75 7.895 1 98.5 89 ILE A O 1
ATOM 697 N N . GLU A 1 90 ? 0.912 -19.156 7.25 1 98 90 GLU A N 1
ATOM 698 C CA . GLU A 1 90 ? 1.83 -20.25 6.961 1 98 90 GLU A CA 1
ATOM 699 C C . GLU A 1 90 ? 1.922 -20.516 5.461 1 98 90 GLU A C 1
ATOM 701 O O . GLU A 1 90 ? 0.916 -20.453 4.754 1 98 90 GLU A O 1
ATOM 706 N N . THR A 1 91 ? 3.145 -20.828 5 1 98 91 THR A N 1
ATOM 707 C CA . THR A 1 91 ? 3.303 -21.109 3.576 1 98 91 THR A CA 1
ATOM 708 C C . THR A 1 91 ? 4.32 -22.219 3.352 1 98 91 THR A C 1
ATOM 710 O O . THR A 1 91 ? 5.184 -22.453 4.195 1 98 91 THR A O 1
ATOM 713 N N . TRP A 1 92 ? 4.168 -22.891 2.266 1 96.69 92 TRP A N 1
ATOM 714 C CA . TRP A 1 92 ? 5.102 -23.906 1.799 1 96.69 92 TRP A CA 1
ATOM 715 C C . TRP A 1 92 ? 5.043 -24.047 0.281 1 96.69 92 TRP A C 1
ATOM 717 O O . TRP A 1 92 ? 4.102 -23.562 -0.356 1 96.69 92 TRP A O 1
ATOM 727 N N . CYS A 1 93 ? 6.066 -24.656 -0.25 1 94.12 93 CYS A N 1
ATOM 728 C CA . CYS A 1 93 ? 6.137 -24.906 -1.687 1 94.12 93 CYS A CA 1
ATOM 729 C C . CYS A 1 93 ? 6.145 -26.391 -1.984 1 94.12 93 CYS A C 1
ATOM 731 O O . CYS A 1 93 ? 6.449 -27.203 -1.107 1 94.12 93 CYS A O 1
ATOM 733 N N . GLN A 1 94 ? 5.719 -26.703 -3.195 1 92.88 94 GLN A N 1
ATOM 734 C CA . GLN A 1 94 ? 5.793 -28.062 -3.713 1 92.88 94 GLN A CA 1
ATOM 735 C C . GLN A 1 94 ? 6.02 -28.062 -5.223 1 92.88 94 GLN A C 1
ATOM 737 O O . GLN A 1 94 ? 5.668 -27.094 -5.91 1 92.88 94 GLN A O 1
ATOM 742 N N . ALA A 1 95 ? 6.582 -29.172 -5.57 1 88.94 95 ALA A N 1
ATOM 743 C CA . ALA A 1 95 ? 6.703 -29.328 -7.02 1 88.94 95 ALA A CA 1
ATOM 744 C C . ALA A 1 95 ? 5.332 -29.422 -7.68 1 88.94 95 ALA A C 1
ATOM 746 O O . ALA A 1 95 ? 4.387 -29.953 -7.098 1 88.94 95 ALA A O 1
ATOM 747 N N . ASP A 1 96 ? 5.305 -28.828 -8.789 1 88.88 96 ASP A N 1
ATOM 748 C CA . ASP A 1 96 ? 4.078 -28.875 -9.578 1 88.88 96 ASP A CA 1
ATOM 749 C C . ASP A 1 96 ? 4.383 -29.219 -11.039 1 88.88 96 ASP A C 1
ATOM 751 O O . ASP A 1 96 ? 4.613 -28.328 -11.859 1 88.88 96 ASP A O 1
ATOM 755 N N . GLY A 1 97 ? 4.273 -30.469 -11.289 1 80.62 97 GLY A N 1
ATOM 756 C CA . GLY A 1 97 ? 4.574 -30.938 -12.633 1 80.62 97 GLY A CA 1
ATOM 757 C C . GLY A 1 97 ? 6.047 -30.844 -12.984 1 80.62 97 GLY A C 1
ATOM 758 O O . GLY A 1 97 ? 6.902 -30.812 -12.094 1 80.62 97 GLY A O 1
ATOM 759 N N . LYS A 1 98 ? 6.391 -30.812 -14.312 1 79.06 98 LYS A N 1
ATOM 760 C CA . LYS A 1 98 ? 7.762 -30.828 -14.812 1 79.06 98 LYS A CA 1
ATOM 761 C C . LYS A 1 98 ? 8.336 -29.406 -14.891 1 79.06 98 LYS A C 1
ATOM 763 O O . LYS A 1 98 ? 9.555 -29.234 -14.922 1 79.06 98 LYS A O 1
ATOM 768 N N . ILE A 1 99 ? 7.566 -28.469 -14.852 1 77.06 99 ILE A N 1
ATOM 769 C CA . ILE A 1 99 ? 8.078 -27.156 -15.203 1 77.06 99 ILE A CA 1
ATOM 770 C C . ILE A 1 99 ? 7.789 -26.156 -14.078 1 77.06 99 ILE A C 1
ATOM 772 O O . ILE A 1 99 ? 8.117 -24.984 -14.18 1 77.06 99 ILE A O 1
ATOM 776 N N . GLY A 1 100 ? 7.129 -26.656 -13.008 1 88.56 100 GLY A N 1
ATOM 777 C CA . GLY A 1 100 ? 6.672 -25.547 -12.172 1 88.56 100 GLY A CA 1
ATOM 778 C C . GLY A 1 100 ? 6.695 -25.875 -10.688 1 88.56 100 GLY A C 1
ATOM 779 O O . GLY A 1 100 ? 7.258 -26.906 -10.281 1 88.56 100 GLY A O 1
ATOM 780 N N . THR A 1 101 ? 6.391 -24.891 -9.922 1 92.25 101 THR A N 1
ATOM 781 C CA . THR A 1 101 ? 6.234 -24.984 -8.477 1 92.25 101 THR A CA 1
ATOM 782 C C . THR A 1 101 ? 4.898 -24.391 -8.039 1 92.25 101 THR A C 1
ATOM 784 O O . THR A 1 101 ? 4.324 -23.547 -8.742 1 92.25 101 THR A O 1
ATOM 787 N N . ARG A 1 102 ? 4.414 -25 -7.027 1 95.31 102 ARG A N 1
ATOM 788 C CA . ARG A 1 102 ? 3.201 -24.516 -6.379 1 95.31 102 ARG A CA 1
ATOM 789 C C . ARG A 1 102 ? 3.498 -24 -4.977 1 95.31 102 ARG A C 1
ATOM 791 O O . ARG A 1 102 ? 4.281 -24.594 -4.238 1 95.31 102 ARG A O 1
ATOM 798 N N . ARG A 1 103 ? 2.912 -22.859 -4.645 1 97.06 103 ARG A N 1
ATOM 799 C CA . ARG A 1 103 ? 2.994 -22.359 -3.279 1 97.06 103 ARG A CA 1
ATOM 800 C C . ARG A 1 103 ? 1.606 -22.234 -2.656 1 97.06 103 ARG A C 1
ATOM 802 O O . ARG A 1 103 ? 0.689 -21.688 -3.271 1 97.06 103 ARG A O 1
ATOM 809 N N . ASP A 1 104 ? 1.515 -22.719 -1.413 1 98.25 104 ASP A N 1
ATOM 810 C CA . ASP A 1 104 ? 0.252 -22.703 -0.682 1 98.25 104 ASP A CA 1
ATOM 811 C C . ASP A 1 104 ? 0.361 -21.875 0.597 1 98.25 104 ASP A C 1
ATOM 813 O O . ASP A 1 104 ? 1.455 -21.703 1.136 1 98.25 104 ASP A O 1
ATOM 817 N N . TRP A 1 105 ? -0.791 -21.344 0.989 1 98.69 105 TRP A N 1
ATOM 818 C CA . TRP A 1 105 ? -0.864 -20.562 2.223 1 98.69 105 TRP A CA 1
ATOM 819 C C . TRP A 1 105 ? -2.105 -20.938 3.027 1 98.69 105 TRP A C 1
ATOM 821 O O . TRP A 1 105 ? -3.166 -21.203 2.455 1 98.69 105 TRP A O 1
ATOM 831 N N . ILE A 1 106 ? -1.947 -20.859 4.312 1 98.62 106 ILE A N 1
ATOM 832 C CA . ILE A 1 106 ? -3.066 -20.859 5.25 1 98.62 106 ILE A CA 1
ATOM 833 C C . ILE A 1 106 ? -2.984 -19.625 6.145 1 98.62 106 ILE A C 1
ATOM 835 O O . ILE A 1 106 ? -1.926 -19.312 6.695 1 98.62 106 ILE A O 1
ATOM 839 N N . LEU A 1 107 ? -4.082 -18.891 6.234 1 98.69 107 LEU A N 1
ATOM 840 C CA . LEU A 1 107 ? -4.168 -17.688 7.059 1 98.69 107 LEU A CA 1
ATOM 841 C C . LEU A 1 107 ? -5.035 -17.938 8.289 1 98.69 107 LEU A C 1
ATOM 843 O O . LEU A 1 107 ? -6.164 -18.422 8.172 1 98.69 107 LEU A O 1
ATOM 847 N N . LYS A 1 108 ? -4.547 -17.547 9.422 1 98.56 108 LYS A N 1
ATOM 848 C CA . LYS A 1 108 ? -5.293 -17.719 10.672 1 98.56 108 LYS A CA 1
ATOM 849 C C . LYS A 1 108 ? -5.352 -16.406 11.453 1 98.56 108 LYS A C 1
ATOM 851 O O . LYS A 1 108 ? -4.426 -15.602 11.391 1 98.56 108 LYS A O 1
ATOM 856 N N . ASP A 1 109 ? -6.461 -16.219 12.078 1 97.88 109 ASP A N 1
ATOM 857 C CA . ASP A 1 109 ? -6.547 -15.203 13.125 1 97.88 109 ASP A CA 1
ATOM 858 C C . ASP A 1 109 ? -5.781 -15.641 14.375 1 97.88 109 ASP A C 1
ATOM 860 O O . ASP A 1 109 ? -6.117 -16.656 14.992 1 97.88 109 ASP A O 1
ATOM 864 N N . LEU A 1 110 ? -4.824 -14.898 14.75 1 96.31 110 LEU A N 1
ATOM 865 C CA . LEU A 1 110 ? -3.961 -15.32 15.844 1 96.31 110 LEU A CA 1
ATOM 866 C C . LEU A 1 110 ? -4.727 -15.336 17.156 1 96.31 110 LEU A C 1
ATOM 868 O O . LEU A 1 110 ? -4.438 -16.156 18.047 1 96.31 110 LEU A O 1
ATOM 872 N N . ALA A 1 111 ? -5.664 -14.438 17.312 1 95.31 111 ALA A N 1
ATOM 873 C CA . ALA A 1 111 ? -6.387 -14.289 18.578 1 95.31 111 ALA A CA 1
ATOM 874 C C . ALA A 1 111 ? -7.184 -15.547 18.906 1 95.31 111 ALA A C 1
ATOM 876 O O . ALA A 1 111 ? -7.273 -15.945 20.062 1 95.31 111 ALA A O 1
ATOM 877 N N . ASN A 1 112 ? -7.727 -16.25 17.906 1 96.44 112 ASN A N 1
ATOM 878 C CA . ASN A 1 112 ? -8.602 -17.391 18.203 1 96.44 112 ASN A CA 1
ATOM 879 C C . ASN A 1 112 ? -8.188 -18.625 17.422 1 96.44 112 ASN A C 1
ATOM 881 O O . ASN A 1 112 ? -8.758 -19.703 17.609 1 96.44 112 ASN A O 1
ATOM 885 N N . GLY A 1 113 ? -7.266 -18.484 16.516 1 96.5 113 GLY A N 1
ATOM 886 C CA . GLY A 1 113 ? -6.727 -19.625 15.781 1 96.5 113 GLY A CA 1
ATOM 887 C C . GLY A 1 113 ? -7.586 -20.047 14.609 1 96.5 113 GLY A C 1
ATOM 888 O O . GLY A 1 113 ? -7.262 -21 13.906 1 96.5 113 GLY A O 1
ATOM 889 N N . GLU A 1 114 ? -8.57 -19.297 14.344 1 97.81 114 GLU A N 1
ATOM 890 C CA . GLU A 1 114 ? -9.484 -19.656 13.266 1 97.81 114 GLU A CA 1
ATOM 891 C C . GLU A 1 114 ? -8.852 -19.391 11.898 1 97.81 114 GLU A C 1
ATOM 893 O O . GLU A 1 114 ? -8.172 -18.375 11.711 1 97.81 114 GLU A O 1
ATOM 898 N N . VAL A 1 115 ? -9.094 -20.391 11 1 98.44 115 VAL A N 1
ATOM 899 C CA . VAL A 1 115 ? -8.672 -20.172 9.617 1 98.44 115 VAL A CA 1
ATOM 900 C C . VAL A 1 115 ? -9.562 -19.125 8.961 1 98.44 115 VAL A C 1
ATOM 902 O O . VAL A 1 115 ? -10.773 -19.297 8.867 1 98.44 115 VAL A O 1
ATOM 905 N N . ILE A 1 116 ? -8.914 -18.078 8.484 1 98.62 116 ILE A N 1
ATOM 906 C CA . ILE A 1 116 ? -9.711 -16.984 7.941 1 98.62 116 ILE A CA 1
ATOM 907 C C . ILE A 1 116 ? -9.508 -16.891 6.43 1 98.62 116 ILE A C 1
ATOM 909 O O . ILE A 1 116 ? -10.141 -16.078 5.758 1 98.62 116 ILE A O 1
ATOM 913 N N . GLY A 1 117 ? -8.617 -17.688 5.859 1 98.56 117 GLY A N 1
ATOM 914 C CA . GLY A 1 117 ? -8.383 -17.719 4.426 1 98.56 117 GLY A CA 1
ATOM 915 C C . GLY A 1 117 ? -7.371 -18.766 4.004 1 98.56 117 GLY A C 1
ATOM 916 O O . GLY A 1 117 ? -6.641 -19.297 4.836 1 98.56 117 GLY A O 1
ATOM 917 N N . ARG A 1 118 ? -7.324 -19.078 2.758 1 98.81 118 ARG A N 1
ATOM 918 C CA . ARG A 1 118 ? -6.387 -19.969 2.08 1 98.81 118 ARG A CA 1
ATOM 919 C C . ARG A 1 118 ? -6.004 -19.422 0.709 1 98.81 118 ARG A C 1
ATOM 921 O O . ARG A 1 118 ? -6.758 -18.641 0.114 1 98.81 118 ARG A O 1
ATOM 928 N N . ALA A 1 119 ? -4.871 -19.844 0.251 1 98.81 119 ALA A N 1
ATOM 929 C CA . ALA A 1 119 ? -4.457 -19.406 -1.084 1 98.81 119 ALA A CA 1
ATOM 930 C C . ALA A 1 119 ? -3.516 -20.438 -1.716 1 98.81 119 ALA A C 1
ATOM 932 O O . ALA A 1 119 ? -2.887 -21.234 -1.012 1 98.81 119 ALA A O 1
ATOM 933 N N . THR A 1 120 ? -3.475 -20.438 -2.986 1 98.38 120 THR A N 1
ATOM 934 C CA . THR A 1 120 ? -2.523 -21.234 -3.75 1 98.38 120 THR A CA 1
ATOM 935 C C . THR A 1 120 ? -2.105 -20.516 -5.023 1 98.38 120 THR A C 1
ATOM 937 O O . THR A 1 120 ? -2.836 -19.656 -5.523 1 98.38 120 THR A O 1
ATOM 940 N N . SER A 1 121 ? -0.953 -20.781 -5.449 1 97.69 121 SER A N 1
ATOM 941 C CA . SER A 1 121 ? -0.423 -20.172 -6.66 1 97.69 121 SER A CA 1
ATOM 942 C C . SER A 1 121 ? 0.42 -21.156 -7.461 1 97.69 121 SER A C 1
ATOM 944 O O . SER A 1 121 ? 0.914 -22.141 -6.91 1 97.69 121 SER A O 1
ATOM 946 N N . LYS A 1 122 ? 0.495 -20.906 -8.703 1 96.25 122 LYS A N 1
ATOM 947 C CA . LYS A 1 122 ? 1.323 -21.688 -9.609 1 96.25 122 LYS A CA 1
ATOM 948 C C . LYS A 1 122 ? 2.381 -20.828 -10.281 1 96.25 122 LYS A C 1
ATOM 950 O O . LYS A 1 122 ? 2.1 -19.688 -10.68 1 96.25 122 LYS A O 1
ATOM 955 N N . TRP A 1 123 ? 3.553 -21.375 -10.375 1 95.19 123 TRP A N 1
ATOM 956 C CA . TRP A 1 123 ? 4.699 -20.703 -10.961 1 95.19 123 TRP A CA 1
ATOM 957 C C . TRP A 1 123 ? 5.367 -21.562 -12.023 1 95.19 123 TRP A C 1
ATOM 959 O O . TRP A 1 123 ? 5.461 -22.781 -11.867 1 95.19 123 TRP A O 1
ATOM 969 N N . VAL A 1 124 ? 5.848 -20.922 -13.008 1 94.31 124 VAL A N 1
ATOM 970 C CA . VAL A 1 124 ? 6.57 -21.625 -14.055 1 94.31 124 VAL A CA 1
ATOM 971 C C . VAL A 1 124 ? 7.969 -21.031 -14.219 1 94.31 124 VAL A C 1
ATOM 973 O O . VAL A 1 124 ? 8.18 -19.844 -13.93 1 94.31 124 VAL A O 1
ATOM 976 N N . MET A 1 125 ? 8.836 -21.859 -14.617 1 93.62 125 MET A N 1
ATOM 977 C CA . MET A 1 125 ? 10.219 -21.422 -14.781 1 93.62 125 MET A CA 1
ATOM 978 C C . MET A 1 125 ? 10.469 -20.906 -16.203 1 93.62 125 MET A C 1
ATOM 980 O O . MET A 1 125 ? 10.008 -21.516 -17.172 1 93.62 125 MET A O 1
ATOM 984 N N . MET A 1 126 ? 11.195 -19.828 -16.219 1 93.12 126 MET A N 1
ATOM 985 C CA . MET A 1 126 ? 11.5 -19.188 -17.516 1 93.12 126 MET A CA 1
ATOM 986 C C . MET A 1 126 ? 12.938 -18.688 -17.547 1 93.12 126 MET A C 1
ATOM 988 O O . MET A 1 126 ? 13.492 -18.328 -16.5 1 93.12 126 MET A O 1
ATOM 992 N N . ASN A 1 127 ? 13.5 -18.734 -18.766 1 93.56 127 ASN A N 1
ATOM 993 C CA . ASN A 1 127 ? 14.789 -18.078 -18.953 1 93.56 127 ASN A CA 1
ATOM 994 C C . ASN A 1 127 ? 14.633 -16.562 -19.047 1 93.56 127 ASN A C 1
ATOM 996 O O . ASN A 1 127 ? 13.867 -16.062 -19.875 1 93.56 127 ASN A O 1
ATOM 1000 N N . GLN A 1 128 ? 15.359 -15.875 -18.266 1 89.5 128 GLN A N 1
ATOM 1001 C CA . GLN A 1 128 ? 15.195 -14.43 -18.156 1 89.5 128 GLN A CA 1
ATOM 1002 C C . GLN A 1 128 ? 15.625 -13.727 -19.438 1 89.5 128 GLN A C 1
ATOM 1004 O O . GLN A 1 128 ? 15.062 -12.695 -19.812 1 89.5 128 GLN A O 1
ATOM 1009 N N . ASN A 1 129 ? 16.547 -14.266 -20.156 1 90.56 129 ASN A N 1
ATOM 1010 C CA . ASN A 1 129 ? 17.109 -13.633 -21.344 1 90.56 129 ASN A CA 1
ATOM 1011 C C . ASN A 1 129 ? 16.297 -13.961 -22.594 1 90.56 129 ASN A C 1
ATOM 1013 O O . ASN A 1 129 ? 15.969 -13.07 -23.375 1 90.56 129 ASN A O 1
ATOM 1017 N N . THR A 1 130 ? 15.922 -15.219 -22.766 1 92.06 130 THR A N 1
ATOM 1018 C CA . THR A 1 130 ? 15.211 -15.641 -23.969 1 92.06 130 THR A CA 1
ATOM 1019 C C . THR A 1 130 ? 13.703 -15.484 -23.797 1 92.06 130 THR A C 1
ATOM 1021 O O . THR A 1 130 ? 12.953 -15.516 -24.766 1 92.06 130 THR A O 1
ATOM 1024 N N . ARG A 1 131 ? 13.336 -15.445 -22.578 1 89.75 131 ARG A N 1
ATOM 1025 C CA . ARG A 1 131 ? 11.93 -15.312 -22.188 1 89.75 131 ARG A CA 1
ATOM 1026 C C . ARG A 1 131 ? 11.141 -16.562 -22.594 1 89.75 131 ARG A C 1
ATOM 1028 O O . ARG A 1 131 ? 9.961 -16.469 -22.922 1 89.75 131 ARG A O 1
ATOM 1035 N N . ARG A 1 132 ? 11.82 -17.609 -22.656 1 91.81 132 ARG A N 1
ATOM 1036 C CA . ARG A 1 132 ? 11.188 -18.891 -22.969 1 91.81 132 ARG A CA 1
ATOM 1037 C C . ARG A 1 132 ? 11.016 -19.734 -21.719 1 91.81 132 ARG A C 1
ATOM 1039 O O . ARG A 1 132 ? 11.891 -19.75 -20.844 1 91.81 132 ARG A O 1
ATOM 1046 N N . LEU A 1 133 ? 9.953 -20.469 -21.766 1 91.44 133 LEU A N 1
ATOM 1047 C CA . LEU A 1 133 ? 9.719 -21.406 -20.672 1 91.44 133 LEU A CA 1
ATOM 1048 C C . LEU A 1 133 ? 10.797 -22.484 -20.656 1 91.44 133 LEU A C 1
ATOM 1050 O O . LEU A 1 133 ? 11.258 -22.938 -21.703 1 91.44 133 LEU A O 1
ATOM 1054 N N . GLN A 1 134 ? 11.219 -22.828 -19.438 1 90.88 134 GLN A N 1
ATOM 1055 C CA . GLN A 1 134 ? 12.242 -23.844 -19.25 1 90.88 134 GLN A CA 1
ATOM 1056 C C . GLN A 1 134 ? 11.766 -24.922 -18.281 1 90.88 134 GLN A C 1
ATOM 1058 O O . GLN A 1 134 ? 11.094 -24.625 -17.297 1 90.88 134 GLN A O 1
ATOM 1063 N N . ARG A 1 135 ? 12.148 -26.094 -18.609 1 88.56 135 ARG A N 1
ATOM 1064 C CA . ARG A 1 135 ? 11.883 -27.188 -17.688 1 88.56 135 ARG A CA 1
ATOM 1065 C C . ARG A 1 135 ? 12.766 -27.094 -16.453 1 88.56 135 ARG A C 1
ATOM 1067 O O . ARG A 1 135 ? 13.93 -26.688 -16.547 1 88.56 135 ARG A O 1
ATOM 1074 N N . VAL A 1 136 ? 12.211 -27.562 -15.359 1 86.88 136 VAL A N 1
ATOM 1075 C CA . VAL A 1 136 ? 12.992 -27.609 -14.125 1 86.88 136 VAL A CA 1
ATOM 1076 C C . VAL A 1 136 ? 13.938 -28.812 -14.172 1 86.88 136 VAL A C 1
ATOM 1078 O O . VAL A 1 136 ? 13.492 -29.969 -14.086 1 86.88 136 VAL A O 1
ATOM 1081 N N . SER A 1 137 ? 15.18 -28.531 -14.281 1 87.06 137 SER A N 1
ATOM 1082 C CA . SER A 1 137 ? 16.156 -29.609 -14.312 1 87.06 137 SER A CA 1
ATOM 1083 C C . SER A 1 137 ? 16.25 -30.328 -12.969 1 87.06 137 SER A C 1
ATOM 1085 O O . SER A 1 137 ? 15.781 -29.797 -11.953 1 87.06 137 SER A O 1
ATOM 1087 N N . ASP A 1 138 ? 16.844 -31.438 -13.008 1 88.12 138 ASP A N 1
ATOM 1088 C CA . ASP A 1 138 ? 17.016 -32.219 -11.773 1 88.12 138 ASP A CA 1
ATOM 1089 C C . ASP A 1 138 ? 17.859 -31.438 -10.758 1 88.12 138 ASP A C 1
ATOM 1091 O O . ASP A 1 138 ? 17.578 -31.484 -9.562 1 88.12 138 ASP A O 1
ATOM 1095 N N . GLU A 1 139 ? 18.766 -30.781 -11.281 1 88.62 139 GLU A N 1
ATOM 1096 C CA . GLU A 1 139 ? 19.656 -30.016 -10.414 1 88.62 139 GLU A CA 1
ATOM 1097 C C . GLU A 1 139 ? 18.891 -28.906 -9.695 1 88.62 139 GLU A C 1
ATOM 1099 O O . GLU A 1 139 ? 19.016 -28.75 -8.484 1 88.62 139 GLU A O 1
ATOM 1104 N N . VAL A 1 140 ? 18.125 -28.188 -10.461 1 89.62 140 VAL A N 1
ATOM 1105 C CA . VAL A 1 140 ? 17.312 -27.109 -9.883 1 89.62 140 VAL A CA 1
ATOM 1106 C C . VAL A 1 140 ? 16.266 -27.688 -8.945 1 89.62 140 VAL A C 1
ATOM 1108 O O . VAL A 1 140 ? 16.016 -27.156 -7.863 1 89.62 140 VAL A O 1
ATOM 1111 N N . ARG A 1 141 ? 15.719 -28.75 -9.352 1 89.5 141 ARG A N 1
ATOM 1112 C CA . ARG A 1 141 ? 14.688 -29.422 -8.562 1 89.5 141 ARG A CA 1
ATOM 1113 C C . ARG A 1 141 ? 15.211 -29.812 -7.184 1 89.5 141 ARG A C 1
ATOM 1115 O O . ARG A 1 141 ? 14.547 -29.562 -6.176 1 89.5 141 ARG A O 1
ATOM 1122 N N . ASP A 1 142 ? 16.359 -30.406 -7.141 1 89 142 ASP A N 1
ATOM 1123 C CA . ASP A 1 142 ? 16.969 -30.859 -5.891 1 89 142 ASP A CA 1
ATOM 1124 C C . ASP A 1 142 ? 17.266 -29.672 -4.969 1 89 142 ASP A C 1
ATOM 1126 O O . ASP A 1 142 ? 17.172 -29.797 -3.746 1 89 142 ASP A O 1
ATOM 1130 N N . GLU A 1 143 ? 17.609 -28.578 -5.547 1 90.06 143 GLU A N 1
ATOM 1131 C CA . GLU A 1 143 ? 17.953 -27.391 -4.781 1 90.06 143 GLU A CA 1
ATOM 1132 C C . GLU A 1 143 ? 16.703 -26.75 -4.184 1 90.06 143 GLU A C 1
ATOM 1134 O O . GLU A 1 143 ? 16.719 -26.266 -3.045 1 90.06 143 GLU A O 1
ATOM 1139 N N . VAL A 1 144 ? 15.648 -26.766 -4.922 1 87.56 144 VAL A N 1
ATOM 1140 C CA . VAL A 1 144 ? 14.453 -26.031 -4.535 1 87.56 144 VAL A CA 1
ATOM 1141 C C . VAL A 1 144 ? 13.602 -26.891 -3.592 1 87.56 144 VAL A C 1
ATOM 1143 O O . VAL A 1 144 ? 13.18 -26.422 -2.531 1 87.56 144 VAL A O 1
ATOM 1146 N N . PHE A 1 145 ? 13.422 -28.141 -3.871 1 88.06 145 PHE A N 1
ATOM 1147 C CA . PHE A 1 145 ? 12.336 -28.891 -3.252 1 88.06 145 PHE A CA 1
ATOM 1148 C C . PHE A 1 145 ? 12.844 -29.703 -2.07 1 88.06 145 PHE A C 1
ATOM 1150 O O . PHE A 1 145 ? 12.078 -30.438 -1.437 1 88.06 145 PHE A O 1
ATOM 1157 N N . ILE A 1 146 ? 14.141 -29.531 -1.764 1 88.44 146 ILE A N 1
ATOM 1158 C CA . ILE A 1 146 ? 14.648 -30.109 -0.525 1 88.44 146 ILE A CA 1
ATOM 1159 C C . ILE A 1 146 ? 14.008 -29.422 0.672 1 88.44 146 ILE A C 1
ATOM 1161 O O . ILE A 1 146 ? 13.977 -29.969 1.776 1 88.44 146 ILE A O 1
ATOM 1165 N N . HIS A 1 147 ? 13.492 -28.234 0.432 1 89.44 147 HIS A N 1
ATOM 1166 C CA . HIS A 1 147 ? 12.898 -27.422 1.487 1 89.44 147 HIS A CA 1
ATOM 1167 C C . HIS A 1 147 ? 11.375 -27.562 1.493 1 89.44 147 HIS A C 1
ATOM 1169 O O . HIS A 1 147 ? 10.68 -26.766 2.143 1 89.44 147 HIS A O 1
ATOM 1175 N N . CYS A 1 148 ? 10.867 -28.516 0.808 1 89.88 148 CYS A N 1
ATOM 1176 C CA . CYS A 1 148 ? 9.422 -28.688 0.684 1 89.88 148 CYS A CA 1
ATOM 1177 C C . CYS A 1 148 ? 8.961 -29.922 1.462 1 89.88 148 CYS A C 1
ATOM 1179 O O . CYS A 1 148 ? 9.727 -30.875 1.647 1 89.88 148 CYS A O 1
ATOM 1181 N N . PRO A 1 149 ? 7.691 -29.875 1.843 1 90.19 149 PRO A N 1
ATOM 1182 C CA . PRO A 1 149 ? 7.152 -31.062 2.496 1 90.19 149 PRO A CA 1
ATOM 1183 C C . PRO A 1 149 ? 7.359 -32.344 1.674 1 90.19 149 PRO A C 1
ATOM 1185 O O . PRO A 1 149 ? 7.223 -32.312 0.448 1 90.19 149 PRO A O 1
ATOM 1188 N N . LYS A 1 150 ? 7.629 -33.438 2.365 1 85.75 150 LYS A N 1
ATOM 1189 C CA . LYS A 1 150 ? 7.91 -34.688 1.708 1 85.75 150 LYS A CA 1
ATOM 1190 C C . LYS A 1 150 ? 6.633 -35.344 1.184 1 85.75 150 LYS A C 1
ATOM 1192 O O . LYS A 1 150 ? 6.633 -35.969 0.115 1 85.75 150 LYS A O 1
ATOM 1197 N N . SER A 1 151 ? 5.625 -35.156 1.979 1 88.56 151 SER A N 1
ATOM 1198 C CA . SER A 1 151 ? 4.309 -35.594 1.524 1 88.56 151 SER A CA 1
ATOM 1199 C C . SER A 1 151 ? 3.49 -34.406 1.009 1 88.56 151 SER A C 1
ATOM 1201 O O . SER A 1 151 ? 3.623 -33.281 1.508 1 88.56 151 SER A O 1
ATOM 1203 N N . PRO A 1 152 ? 2.752 -34.719 0.018 1 88 152 PRO A N 1
ATOM 1204 C CA . PRO A 1 152 ? 1.947 -33.625 -0.54 1 88 152 PRO A CA 1
ATOM 1205 C C . PRO A 1 152 ? 1.068 -32.969 0.507 1 88 152 PRO A C 1
ATOM 1207 O O . PRO A 1 152 ? 0.386 -33.625 1.281 1 88 152 PRO A O 1
ATOM 1210 N N . ARG A 1 153 ? 1.179 -31.719 0.576 1 92.62 153 ARG A N 1
ATOM 1211 C CA . ARG A 1 153 ? 0.357 -30.859 1.425 1 92.62 153 ARG A CA 1
ATOM 1212 C C . ARG A 1 153 ? -0.335 -29.781 0.604 1 92.62 153 ARG A C 1
ATOM 1214 O O . ARG A 1 153 ? 0.325 -29 -0.084 1 92.62 153 ARG A O 1
ATOM 1221 N N . LEU A 1 154 ? -1.644 -29.797 0.636 1 94.94 154 LEU A N 1
ATOM 1222 C CA . LEU A 1 154 ? -2.406 -28.859 -0.18 1 94.94 154 LEU A CA 1
ATOM 1223 C C . LEU A 1 154 ? -3.25 -27.938 0.696 1 94.94 154 LEU A C 1
ATOM 1225 O O . LEU A 1 154 ? -3.896 -28.391 1.641 1 94.94 154 LEU A O 1
ATOM 1229 N N . ALA A 1 155 ? -3.203 -26.656 0.388 1 96.75 155 ALA A N 1
ATOM 1230 C CA . ALA A 1 155 ? -4.113 -25.719 1.052 1 96.75 155 ALA A CA 1
ATOM 1231 C C . ALA A 1 155 ? -5.566 -26.031 0.7 1 96.75 155 ALA A C 1
ATOM 1233 O O . ALA A 1 155 ? -6.473 -25.766 1.494 1 96.75 155 ALA A O 1
ATOM 1234 N N . PHE A 1 156 ? -5.746 -26.531 -0.502 1 96.88 156 PHE A N 1
ATOM 1235 C CA . PHE A 1 156 ? -7.059 -26.938 -0.992 1 96.88 156 PHE A CA 1
ATOM 1236 C C . PHE A 1 156 ? -7.062 -28.422 -1.36 1 96.88 156 PHE A C 1
ATOM 1238 O O . PHE A 1 156 ? -7.031 -28.766 -2.543 1 96.88 156 PHE A O 1
ATOM 1245 N N . PRO A 1 157 ? -7.289 -29.219 -0.381 1 94.31 157 PRO A N 1
ATOM 1246 C CA . PRO A 1 157 ? -7.191 -30.656 -0.645 1 94.31 157 PRO A CA 1
ATOM 1247 C C . PRO A 1 157 ? -8.461 -31.234 -1.27 1 94.31 157 PRO A C 1
ATOM 1249 O O . PRO A 1 157 ? -8.445 -32.344 -1.785 1 94.31 157 PRO A O 1
ATOM 1252 N N . GLU A 1 158 ? -9.531 -30.438 -1.161 1 92.75 158 GLU A N 1
ATOM 1253 C CA . GLU A 1 158 ? -10.805 -30.938 -1.678 1 92.75 158 GLU A CA 1
ATOM 1254 C C . GLU A 1 158 ? -10.75 -31.125 -3.189 1 92.75 158 GLU A C 1
ATOM 1256 O O . GLU A 1 158 ? -10.148 -30.312 -3.902 1 92.75 158 GLU A O 1
ATOM 1261 N N . GLU A 1 159 ? -11.5 -32.156 -3.525 1 88.19 159 GLU A N 1
ATOM 1262 C CA . GLU A 1 159 ? -11.625 -32.375 -4.965 1 88.19 159 GLU A CA 1
ATOM 1263 C C . GLU A 1 159 ? -12.477 -31.297 -5.613 1 88.19 159 GLU A C 1
ATOM 1265 O O . GLU A 1 159 ? -13.422 -30.797 -5 1 88.19 159 GLU A O 1
ATOM 1270 N N . ASN A 1 160 ? -12.227 -30.797 -6.676 1 86.69 160 ASN A N 1
ATOM 1271 C CA . ASN A 1 160 ? -12.977 -29.828 -7.461 1 86.69 160 ASN A CA 1
ATOM 1272 C C . ASN A 1 160 ? -13.008 -28.453 -6.781 1 86.69 160 ASN A C 1
ATOM 1274 O O . ASN A 1 160 ? -14.023 -27.75 -6.828 1 86.69 160 ASN A O 1
ATOM 1278 N N . ASN A 1 161 ? -11.984 -28.234 -5.961 1 88.94 161 ASN A N 1
ATOM 1279 C CA . ASN A 1 161 ? -11.93 -26.922 -5.32 1 88.94 161 ASN A CA 1
ATOM 1280 C C . ASN A 1 161 ? -11.852 -25.797 -6.352 1 88.94 161 ASN A C 1
ATOM 1282 O O . ASN A 1 161 ? -11.555 -26.047 -7.523 1 88.94 161 ASN A O 1
ATOM 1286 N N . GLY A 1 162 ? -12.18 -24.641 -5.984 1 88.12 162 GLY A N 1
ATOM 1287 C CA . GLY A 1 162 ? -12.281 -23.484 -6.859 1 88.12 162 GLY A CA 1
ATOM 1288 C C . GLY A 1 162 ? -10.977 -23.141 -7.539 1 88.12 162 GLY A C 1
ATOM 1289 O O . GLY A 1 162 ? -10.969 -22.5 -8.594 1 88.12 162 GLY A O 1
ATOM 1290 N N . SER A 1 163 ? -9.875 -23.531 -6.945 1 90.88 163 SER A N 1
ATOM 1291 C CA . SER A 1 163 ? -8.57 -23.172 -7.48 1 90.88 163 SER A CA 1
ATOM 1292 C C . SER A 1 163 ? -8.289 -23.891 -8.789 1 90.88 163 SER A C 1
ATOM 1294 O O . SER A 1 163 ? -7.414 -23.484 -9.562 1 90.88 163 SER A O 1
ATOM 1296 N N . LEU A 1 164 ? -9.039 -24.938 -9.055 1 89.19 164 LEU A N 1
ATOM 1297 C CA . LEU A 1 164 ? -8.797 -25.766 -10.234 1 89.19 164 LEU A CA 1
ATOM 1298 C C . LEU A 1 164 ? -9.703 -25.344 -11.383 1 89.19 164 LEU A C 1
ATOM 1300 O O . LEU A 1 164 ? -9.531 -25.797 -12.516 1 89.19 164 LEU A O 1
ATOM 1304 N N . LYS A 1 165 ? -10.656 -24.516 -11.117 1 90.62 165 LYS A N 1
ATOM 1305 C CA . LYS A 1 165 ? -11.625 -24.109 -12.133 1 90.62 165 LYS A CA 1
ATOM 1306 C C . LYS A 1 165 ? -10.984 -23.234 -13.203 1 90.62 165 LYS A C 1
ATOM 1308 O O . LYS A 1 165 ? -10.312 -22.25 -12.883 1 90.62 165 LYS A O 1
ATOM 1313 N N . ARG A 1 166 ? -11.266 -23.609 -14.422 1 92.25 166 ARG A N 1
ATOM 1314 C CA . ARG A 1 166 ? -10.766 -22.828 -15.539 1 92.25 166 ARG A CA 1
ATOM 1315 C C . ARG A 1 166 ? -11.578 -21.547 -15.719 1 92.25 166 ARG A C 1
ATOM 1317 O O . ARG A 1 166 ? -12.789 -21.531 -15.469 1 92.25 166 ARG A O 1
ATOM 1324 N N . ILE A 1 167 ? -10.922 -20.562 -16.078 1 93.56 167 ILE A N 1
ATOM 1325 C CA . ILE A 1 167 ? -11.586 -19.328 -16.438 1 93.56 167 ILE A CA 1
ATOM 1326 C C . ILE A 1 167 ? -11.891 -19.328 -17.938 1 93.56 167 ILE A C 1
ATOM 1328 O O . ILE A 1 167 ? -10.977 -19.438 -18.75 1 93.56 167 ILE A O 1
ATOM 1332 N N . PRO A 1 168 ? -13.156 -19.219 -18.266 1 90.19 168 PRO A N 1
ATOM 1333 C CA . PRO A 1 168 ? -13.516 -19.297 -19.688 1 90.19 168 PRO A CA 1
ATOM 1334 C C . PRO A 1 168 ? -13 -18.109 -20.484 1 90.19 168 PRO A C 1
ATOM 1336 O O . PRO A 1 168 ? -12.664 -17.078 -19.922 1 90.19 168 PRO A O 1
ATOM 1339 N N . VAL A 1 169 ? -12.969 -18.344 -21.781 1 85.62 169 VAL A N 1
ATOM 1340 C CA . VAL A 1 169 ? -12.656 -17.25 -22.688 1 85.62 169 VAL A CA 1
ATOM 1341 C C . VAL A 1 169 ? -13.812 -16.25 -22.703 1 85.62 169 VAL A C 1
ATOM 1343 O O . VAL A 1 169 ? -14.984 -16.641 -22.734 1 85.62 169 VAL A O 1
ATOM 1346 N N . LEU A 1 170 ? -13.438 -15.031 -22.688 1 87.12 170 LEU A N 1
ATOM 1347 C CA . LEU A 1 170 ? -14.438 -13.977 -22.578 1 87.12 170 LEU A CA 1
ATOM 1348 C C . LEU A 1 170 ? -14.719 -13.352 -23.938 1 87.12 170 LEU A C 1
ATOM 1350 O O . LEU A 1 170 ? -13.812 -13.211 -24.766 1 87.12 170 LEU A O 1
ATOM 1354 N N . THR A 1 171 ? -16.047 -13.203 -24.156 1 83.56 171 THR A N 1
ATOM 1355 C CA . THR A 1 171 ? -16.453 -12.586 -25.406 1 83.56 171 THR A CA 1
ATOM 1356 C C . THR A 1 171 ? -17.078 -11.211 -25.156 1 83.56 171 THR A C 1
ATOM 1358 O O . THR A 1 171 ? -17.859 -11.039 -24.219 1 83.56 171 THR A O 1
ATOM 1361 N N . ASP A 1 172 ? -16.734 -10.297 -25.922 1 82.69 172 ASP A N 1
ATOM 1362 C CA . ASP A 1 172 ? -17.266 -8.938 -25.844 1 82.69 172 ASP A CA 1
ATOM 1363 C C . ASP A 1 172 ? -18.766 -8.914 -26.109 1 82.69 172 ASP A C 1
ATOM 1365 O O . ASP A 1 172 ? -19.297 -9.789 -26.812 1 82.69 172 ASP A O 1
ATOM 1369 N N . PRO A 1 173 ? -19.609 -8.031 -25.578 1 88.44 173 PRO A N 1
ATOM 1370 C CA . PRO A 1 173 ? -19.094 -6.887 -24.812 1 88.44 173 PRO A CA 1
ATOM 1371 C C . PRO A 1 173 ? -19.062 -7.148 -23.312 1 88.44 173 PRO A C 1
ATOM 1373 O O . PRO A 1 173 ? -19.844 -7.945 -22.797 1 88.44 173 PRO A O 1
ATOM 1376 N N . ALA A 1 174 ? -18.141 -6.527 -22.641 1 93.31 174 ALA A N 1
ATOM 1377 C CA . ALA A 1 174 ? -18.156 -6.508 -21.188 1 93.31 174 ALA A CA 1
ATOM 1378 C C . ALA A 1 174 ? -19.312 -5.648 -20.656 1 93.31 174 ALA A C 1
ATOM 1380 O O . ALA A 1 174 ? -19.625 -4.605 -21.234 1 93.31 174 ALA A O 1
ATOM 1381 N N . GLN A 1 175 ? -19.891 -6.035 -19.625 1 94.88 175 GLN A N 1
ATOM 1382 C CA . GLN A 1 175 ? -21 -5.277 -19.047 1 94.88 175 GLN A CA 1
ATOM 1383 C C . GLN A 1 175 ? -20.484 -4.062 -18.281 1 94.88 175 GLN A C 1
ATOM 1385 O O . GLN A 1 175 ? -21.188 -3.055 -18.156 1 94.88 175 GLN A O 1
ATOM 1390 N N . HIS A 1 176 ? -19.312 -4.137 -17.703 1 96.44 176 HIS A N 1
ATOM 1391 C CA . HIS A 1 176 ? -18.688 -3.043 -16.969 1 96.44 176 HIS A CA 1
ATOM 1392 C C . HIS A 1 176 ? -17.219 -2.893 -17.344 1 96.44 176 HIS A C 1
ATOM 1394 O O . HIS A 1 176 ? -16.578 -3.867 -17.75 1 96.44 176 HIS A O 1
ATOM 1400 N N . SER A 1 177 ? -16.766 -1.64 -17.281 1 95.56 177 SER A N 1
ATOM 1401 C CA . SER A 1 177 ? -15.367 -1.43 -17.641 1 95.56 177 SER A CA 1
ATOM 1402 C C . SER A 1 177 ? -14.797 -0.197 -16.953 1 95.56 177 SER A C 1
ATOM 1404 O O . SER A 1 177 ? -15.547 0.673 -16.5 1 95.56 177 SER A O 1
ATOM 1406 N N . ARG A 1 178 ? -13.602 -0.204 -16.703 1 94.62 178 ARG A N 1
ATOM 1407 C CA . ARG A 1 178 ? -12.75 0.933 -16.391 1 94.62 178 ARG A CA 1
ATOM 1408 C C . ARG A 1 178 ? -11.586 1.041 -17.375 1 94.62 178 ARG A C 1
ATOM 1410 O O . ARG A 1 178 ? -10.703 0.184 -17.391 1 94.62 178 ARG A O 1
ATOM 1417 N N . LEU A 1 179 ? -11.641 2.164 -18.125 1 91.56 179 LEU A N 1
ATOM 1418 C CA . LEU A 1 179 ? -10.672 2.283 -19.219 1 91.56 179 LEU A CA 1
ATOM 1419 C C . LEU A 1 179 ? -9.539 3.23 -18.828 1 91.56 179 LEU A C 1
ATOM 1421 O O . LEU A 1 179 ? -9.719 4.105 -17.984 1 91.56 179 LEU A O 1
ATOM 1425 N N . GLY A 1 180 ? -8.398 2.936 -19.375 1 88.56 180 GLY A N 1
ATOM 1426 C CA . GLY A 1 180 ? -7.297 3.889 -19.328 1 88.56 180 GLY A CA 1
ATOM 1427 C C . GLY A 1 180 ? -6.523 3.844 -18.031 1 88.56 180 GLY A C 1
ATOM 1428 O O . GLY A 1 180 ? -6.051 4.875 -17.547 1 88.56 180 GLY A O 1
ATOM 1429 N N . LEU A 1 181 ? -6.465 2.721 -17.391 1 90.56 181 LEU A N 1
ATOM 1430 C CA . LEU A 1 181 ? -5.609 2.57 -16.203 1 90.56 181 LEU A CA 1
ATOM 1431 C C . LEU A 1 181 ? -4.137 2.6 -16.594 1 90.56 181 LEU A C 1
ATOM 1433 O O . LEU A 1 181 ? -3.746 2.008 -17.609 1 90.56 181 LEU A O 1
ATOM 1437 N N . VAL A 1 182 ? -3.369 3.371 -15.805 1 88.75 182 VAL A N 1
ATOM 1438 C CA . VAL A 1 182 ? -1.936 3.459 -16.062 1 88.75 182 VAL A CA 1
ATOM 1439 C C . VAL A 1 182 ? -1.164 3.1 -14.789 1 88.75 182 VAL A C 1
ATOM 1441 O O . VAL A 1 182 ? -1.553 3.492 -13.688 1 88.75 182 VAL A O 1
ATOM 1444 N N . PRO A 1 183 ? -0.081 2.332 -14.984 1 91.69 183 PRO A N 1
ATOM 1445 C CA . PRO A 1 183 ? 0.761 2.053 -13.82 1 91.69 183 PRO A CA 1
ATOM 1446 C C . PRO A 1 183 ? 1.316 3.322 -13.18 1 91.69 183 PRO A C 1
ATOM 1448 O O . PRO A 1 183 ? 1.677 4.27 -13.883 1 91.69 183 PRO A O 1
ATOM 1451 N N . ARG A 1 184 ? 1.264 3.371 -11.875 1 92.75 184 ARG A N 1
ATOM 1452 C CA . ARG A 1 184 ? 1.939 4.402 -11.094 1 92.75 184 ARG A CA 1
ATOM 1453 C C . ARG A 1 184 ? 3.326 3.938 -10.664 1 92.75 184 ARG A C 1
ATOM 1455 O O . ARG A 1 184 ? 3.662 2.758 -10.789 1 92.75 184 ARG A O 1
ATOM 1462 N N . ARG A 1 185 ? 4.082 4.82 -10.227 1 89.56 185 ARG A N 1
ATOM 1463 C CA . ARG A 1 185 ? 5.441 4.48 -9.812 1 89.56 185 ARG A CA 1
ATOM 1464 C C . ARG A 1 185 ? 5.426 3.451 -8.688 1 89.56 185 ARG A C 1
ATOM 1466 O O . ARG A 1 185 ? 6.258 2.539 -8.664 1 89.56 185 ARG A O 1
ATOM 1473 N N . ALA A 1 186 ? 4.469 3.572 -7.848 1 88.69 186 ALA A N 1
ATOM 1474 C CA . ALA A 1 186 ? 4.387 2.686 -6.691 1 88.69 186 ALA A CA 1
ATOM 1475 C C . ALA A 1 186 ? 3.893 1.3 -7.094 1 88.69 186 ALA A C 1
ATOM 1477 O O . ALA A 1 186 ? 3.932 0.362 -6.293 1 88.69 186 ALA A O 1
ATOM 1478 N N . ASP A 1 187 ? 3.455 1.141 -8.344 1 92.06 187 ASP A N 1
ATOM 1479 C CA . ASP A 1 187 ? 2.961 -0.15 -8.82 1 92.06 187 ASP A CA 1
ATOM 1480 C C . ASP A 1 187 ? 4.113 -1.056 -9.242 1 92.06 187 ASP A C 1
ATOM 1482 O O . ASP A 1 187 ? 3.922 -2.256 -9.453 1 92.06 187 ASP A O 1
ATOM 1486 N N . LEU A 1 188 ? 5.266 -0.471 -9.367 1 87 188 LEU A N 1
ATOM 1487 C CA . LEU A 1 188 ? 6.41 -1.206 -9.891 1 87 188 LEU A CA 1
ATOM 1488 C C . LEU A 1 188 ? 7.172 -1.898 -8.758 1 87 188 LEU A C 1
ATOM 1490 O O . LEU A 1 188 ? 7.336 -1.333 -7.676 1 87 188 LEU A O 1
ATOM 1494 N N . ASP A 1 189 ? 7.602 -3.082 -9.062 1 81.19 189 ASP A N 1
ATOM 1495 C CA . ASP A 1 189 ? 8.375 -3.834 -8.078 1 81.19 189 ASP A CA 1
ATOM 1496 C C . ASP A 1 189 ? 9.875 -3.637 -8.281 1 81.19 189 ASP A C 1
ATOM 1498 O O . ASP A 1 189 ? 10.289 -2.787 -9.07 1 81.19 189 ASP A O 1
ATOM 1502 N N . MET A 1 190 ? 10.625 -4.391 -7.543 1 77.31 190 MET A N 1
ATOM 1503 C CA . MET A 1 190 ? 12.086 -4.27 -7.551 1 77.31 190 MET A CA 1
ATOM 1504 C C . MET A 1 190 ? 12.664 -4.688 -8.898 1 77.31 190 MET A C 1
ATOM 1506 O O . MET A 1 190 ? 13.82 -4.406 -9.195 1 77.31 190 MET A O 1
ATOM 1510 N N . ASN A 1 191 ? 11.891 -5.375 -9.75 1 74 191 ASN A N 1
ATOM 1511 C CA . ASN A 1 191 ? 12.336 -5.82 -11.062 1 74 191 ASN A CA 1
ATOM 1512 C C . ASN A 1 191 ? 11.852 -4.879 -12.164 1 74 191 ASN A C 1
ATOM 1514 O O . ASN A 1 191 ? 11.984 -5.184 -13.352 1 74 191 ASN A O 1
ATOM 1518 N N . GLN A 1 192 ? 11.195 -3.797 -11.789 1 76.81 192 GLN A N 1
ATOM 1519 C CA . GLN A 1 192 ? 10.766 -2.723 -12.68 1 76.81 192 GLN A CA 1
ATOM 1520 C C . GLN A 1 192 ? 9.555 -3.143 -13.5 1 76.81 192 GLN A C 1
ATOM 1522 O O . GLN A 1 192 ? 9.32 -2.613 -14.586 1 76.81 192 GLN A O 1
ATOM 1527 N N . HIS A 1 193 ? 8.891 -4.18 -13.062 1 84.19 193 HIS A N 1
ATOM 1528 C CA . HIS A 1 193 ? 7.602 -4.578 -13.625 1 84.19 193 HIS A CA 1
ATOM 1529 C C . HIS A 1 193 ? 6.457 -4.254 -12.664 1 84.19 193 HIS A C 1
ATOM 1531 O O . HIS A 1 193 ? 6.688 -4.02 -11.477 1 84.19 193 HIS A O 1
ATOM 1537 N N . VAL A 1 194 ? 5.305 -4.188 -13.258 1 91.5 194 VAL A N 1
ATOM 1538 C CA . VAL A 1 194 ? 4.133 -4.004 -12.406 1 91.5 194 VAL A CA 1
ATOM 1539 C C . VAL A 1 194 ? 3.982 -5.203 -11.469 1 91.5 194 VAL A C 1
ATOM 1541 O O . VAL A 1 194 ? 4.02 -6.352 -11.914 1 91.5 194 VAL A O 1
ATOM 1544 N N . ASN A 1 195 ? 3.887 -4.934 -10.211 1 92.44 195 ASN A N 1
ATOM 1545 C CA . ASN A 1 195 ? 3.727 -5.961 -9.188 1 92.44 195 ASN A CA 1
ATOM 1546 C C . ASN A 1 195 ? 2.457 -6.777 -9.406 1 92.44 195 ASN A C 1
ATOM 1548 O O . ASN A 1 195 ? 1.42 -6.234 -9.781 1 92.44 195 ASN A O 1
ATOM 1552 N N . ASN A 1 196 ? 2.523 -8.078 -9.125 1 92.69 196 ASN A N 1
ATOM 1553 C CA . ASN A 1 196 ? 1.413 -8.992 -9.352 1 92.69 196 ASN A CA 1
ATOM 1554 C C . ASN A 1 196 ? 0.166 -8.57 -8.578 1 92.69 196 ASN A C 1
ATOM 1556 O O . ASN A 1 196 ? -0.957 -8.82 -9.023 1 92.69 196 ASN A O 1
ATOM 1560 N N . VAL A 1 197 ? 0.333 -7.93 -7.461 1 96.12 197 VAL A N 1
ATOM 1561 C CA . VAL A 1 197 ? -0.791 -7.523 -6.625 1 96.12 197 VAL A CA 1
ATOM 1562 C C . VAL A 1 197 ? -1.528 -6.359 -7.277 1 96.12 197 VAL A C 1
ATOM 1564 O O . VAL A 1 197 ? -2.746 -6.227 -7.137 1 96.12 197 VAL A O 1
ATOM 1567 N N . THR A 1 198 ? -0.826 -5.512 -8.031 1 95.56 198 THR A N 1
ATOM 1568 C CA . THR A 1 198 ? -1.435 -4.375 -8.711 1 95.56 198 THR A CA 1
ATOM 1569 C C . THR A 1 198 ? -2.539 -4.84 -9.656 1 95.56 198 THR A C 1
ATOM 1571 O O . THR A 1 198 ? -3.58 -4.191 -9.773 1 95.56 198 THR A O 1
ATOM 1574 N N . TYR A 1 199 ? -2.367 -6.004 -10.273 1 97.12 199 TYR A N 1
ATOM 1575 C CA . TYR A 1 199 ? -3.363 -6.539 -11.195 1 97.12 199 TYR A CA 1
ATOM 1576 C C . TYR A 1 199 ? -4.668 -6.848 -10.469 1 97.12 199 TYR A C 1
ATOM 1578 O O . TYR A 1 199 ? -5.754 -6.68 -11.031 1 97.12 199 TYR A O 1
ATOM 1586 N N . ILE A 1 200 ? -4.535 -7.297 -9.273 1 97.38 200 ILE A N 1
ATOM 1587 C CA . ILE A 1 200 ? -5.723 -7.57 -8.469 1 97.38 200 ILE A CA 1
ATOM 1588 C C . ILE A 1 200 ? -6.516 -6.281 -8.266 1 97.38 200 ILE A C 1
ATOM 1590 O O . ILE A 1 200 ? -7.734 -6.262 -8.461 1 97.38 200 ILE A O 1
ATOM 1594 N N . GLY A 1 201 ? -5.836 -5.227 -7.926 1 96.19 201 GLY A N 1
ATOM 1595 C CA . GLY A 1 201 ? -6.496 -3.936 -7.793 1 96.19 201 GLY A CA 1
ATOM 1596 C C . GLY A 1 201 ? -7.16 -3.471 -9.078 1 96.19 201 GLY A C 1
ATOM 1597 O O . GLY A 1 201 ? -8.281 -2.955 -9.047 1 96.19 201 GLY A O 1
ATOM 1598 N N . TRP A 1 202 ? -6.488 -3.654 -10.188 1 96.56 202 TRP A N 1
ATOM 1599 C CA . TRP A 1 202 ? -7.012 -3.23 -11.484 1 96.56 202 TRP A CA 1
ATOM 1600 C C . TRP A 1 202 ? -8.266 -4.016 -11.852 1 96.56 202 TRP A C 1
ATOM 1602 O O . TRP A 1 202 ? -9.227 -3.453 -12.383 1 96.56 202 TRP A O 1
ATOM 1612 N N . VAL A 1 203 ? -8.258 -5.285 -11.531 1 97.31 203 VAL A N 1
ATOM 1613 C CA . VAL A 1 203 ? -9.414 -6.137 -11.789 1 97.31 203 VAL A CA 1
ATOM 1614 C C . VAL A 1 203 ? -10.633 -5.586 -11.062 1 97.31 203 VAL A C 1
ATOM 1616 O O . VAL A 1 203 ? -11.734 -5.535 -11.625 1 97.31 203 VAL A O 1
ATOM 1619 N N . LEU A 1 204 ? -10.477 -5.098 -9.953 1 96.5 204 LEU A N 1
ATOM 1620 C CA . LEU A 1 204 ? -11.578 -4.668 -9.094 1 96.5 204 LEU A CA 1
ATOM 1621 C C . LEU A 1 204 ? -12.086 -3.293 -9.516 1 96.5 204 LEU A C 1
ATOM 1623 O O . LEU A 1 204 ? -13.18 -2.889 -9.133 1 96.5 204 LEU A O 1
ATOM 1627 N N . GLU A 1 205 ? -11.32 -2.58 -10.266 1 95.94 205 GLU A N 1
ATOM 1628 C CA . GLU A 1 205 ? -11.695 -1.227 -10.664 1 95.94 205 GLU A CA 1
ATOM 1629 C C . GLU A 1 205 ? -12.969 -1.229 -11.508 1 95.94 205 GLU A C 1
ATOM 1631 O O . GLU A 1 205 ? -13.703 -0.238 -11.539 1 95.94 205 GLU A O 1
ATOM 1636 N N . SER A 1 206 ? -13.258 -2.314 -12.18 1 96.62 206 SER A N 1
ATOM 1637 C CA . SER A 1 206 ? -14.406 -2.346 -13.086 1 96.62 206 SER A CA 1
ATOM 1638 C C . SER A 1 206 ? -15.625 -2.961 -12.406 1 96.62 206 SER A C 1
ATOM 1640 O O . SER A 1 206 ? -16.703 -3.045 -13 1 96.62 206 SER A O 1
ATOM 1642 N N . ILE A 1 207 ? -15.5 -3.4 -11.18 1 97 207 ILE A N 1
ATOM 1643 C CA . ILE A 1 207 ? -16.641 -3.953 -10.453 1 97 207 ILE A CA 1
ATOM 1644 C C . ILE A 1 207 ? -17.656 -2.85 -10.172 1 97 207 ILE A C 1
ATOM 1646 O O . ILE A 1 207 ? -17.281 -1.759 -9.727 1 97 207 ILE A O 1
ATOM 1650 N N . PRO A 1 208 ? -18.906 -3.111 -10.383 1 95.31 208 PRO A N 1
ATOM 1651 C CA . PRO A 1 208 ? -19.922 -2.088 -10.117 1 95.31 208 PRO A CA 1
ATOM 1652 C C . PRO A 1 208 ? -19.938 -1.629 -8.656 1 95.31 208 PRO A C 1
ATOM 1654 O O . PRO A 1 208 ? -19.734 -2.441 -7.75 1 95.31 208 PRO A O 1
ATOM 1657 N N . GLN A 1 209 ? -20.219 -0.36 -8.516 1 91.5 209 GLN A N 1
ATOM 1658 C CA . GLN A 1 209 ? -20.188 0.238 -7.188 1 91.5 209 GLN A CA 1
ATOM 1659 C C . GLN A 1 209 ? -21.219 -0.411 -6.27 1 91.5 209 GLN A C 1
ATOM 1661 O O . GLN A 1 209 ? -20.984 -0.552 -5.066 1 91.5 209 GLN A O 1
ATOM 1666 N N . ASP A 1 210 ? -22.359 -0.785 -6.805 1 93.62 210 ASP A N 1
ATOM 1667 C CA . ASP A 1 210 ? -23.406 -1.406 -5.988 1 93.62 210 ASP A CA 1
ATOM 1668 C C . ASP A 1 210 ? -22.906 -2.701 -5.352 1 93.62 210 ASP A C 1
ATOM 1670 O O . ASP A 1 210 ? -23.266 -3.021 -4.219 1 93.62 210 ASP A O 1
ATOM 1674 N N . ILE A 1 211 ? -22.062 -3.457 -6.066 1 94.5 211 ILE A N 1
ATOM 1675 C CA . ILE A 1 211 ? -21.5 -4.684 -5.523 1 94.5 211 ILE A CA 1
ATOM 1676 C C . ILE A 1 211 ? -20.516 -4.348 -4.406 1 94.5 211 ILE A C 1
ATOM 1678 O O . ILE A 1 211 ? -20.547 -4.961 -3.336 1 94.5 211 ILE A O 1
ATOM 1682 N N . ILE A 1 212 ? -19.734 -3.352 -4.617 1 91.44 212 ILE A N 1
ATOM 1683 C CA . ILE A 1 212 ? -18.766 -2.926 -3.627 1 91.44 212 ILE A CA 1
ATOM 1684 C C . ILE A 1 212 ? -19.469 -2.492 -2.348 1 91.44 212 ILE A C 1
ATOM 1686 O O . ILE A 1 212 ? -18.969 -2.717 -1.244 1 91.44 212 ILE A O 1
ATOM 1690 N N . ASP A 1 213 ? -20.625 -1.958 -2.469 1 90.12 213 ASP A N 1
ATOM 1691 C CA . ASP A 1 213 ? -21.375 -1.417 -1.338 1 90.12 213 ASP A CA 1
ATOM 1692 C C . ASP A 1 213 ? -22.062 -2.531 -0.548 1 90.12 213 ASP A C 1
ATOM 1694 O O . ASP A 1 213 ? -22.25 -2.41 0.664 1 90.12 213 ASP A O 1
ATOM 1698 N N . THR A 1 214 ? -22.406 -3.602 -1.235 1 93.81 214 THR A N 1
ATOM 1699 C CA . THR A 1 214 ? -23.328 -4.543 -0.6 1 93.81 214 THR A CA 1
ATOM 1700 C C . THR A 1 214 ? -22.656 -5.895 -0.382 1 93.81 214 THR A C 1
ATOM 1702 O O . THR A 1 214 ? -23.172 -6.738 0.356 1 93.81 214 THR A O 1
ATOM 1705 N N . HIS A 1 215 ? -21.562 -6.141 -1.094 1 95 215 HIS A N 1
ATOM 1706 C CA . HIS A 1 215 ? -20.875 -7.43 -1.021 1 95 215 HIS A CA 1
ATOM 1707 C C . HIS A 1 215 ? -19.406 -7.258 -0.629 1 95 215 HIS A C 1
ATOM 1709 O O . HIS A 1 215 ? -18.891 -6.141 -0.63 1 95 215 HIS A O 1
ATOM 1715 N N . GLU A 1 216 ? -18.797 -8.352 -0.183 1 95.94 216 GLU A N 1
ATOM 1716 C CA . GLU A 1 216 ? -17.359 -8.422 -0.027 1 95.94 216 GLU A CA 1
ATOM 1717 C C . GLU A 1 216 ? -16.766 -9.562 -0.847 1 95.94 216 GLU A C 1
ATOM 1719 O O . GLU A 1 216 ? -17.422 -10.586 -1.055 1 95.94 216 GLU A O 1
ATOM 1724 N N . LEU A 1 217 ? -15.594 -9.391 -1.296 1 97.12 217 LEU A N 1
ATOM 1725 C CA . LEU A 1 217 ? -14.914 -10.375 -2.131 1 97.12 217 LEU A CA 1
ATOM 1726 C C . LEU A 1 217 ? -14.555 -11.625 -1.327 1 97.12 217 LEU A C 1
ATOM 1728 O O . LEU A 1 217 ? -13.875 -11.531 -0.302 1 97.12 217 LEU A O 1
ATOM 1732 N N . GLN A 1 218 ? -14.977 -12.75 -1.77 1 97.56 218 GLN A N 1
ATOM 1733 C CA . GLN A 1 218 ? -14.727 -14.016 -1.086 1 97.56 218 GLN A CA 1
ATOM 1734 C C . GLN A 1 218 ? -13.602 -14.797 -1.761 1 97.56 218 GLN A C 1
ATOM 1736 O O . GLN A 1 218 ? -12.773 -15.406 -1.085 1 97.56 218 GLN A O 1
ATOM 1741 N N . THR A 1 219 ? -13.68 -14.82 -3.051 1 98.06 219 THR A N 1
ATOM 1742 C CA . THR A 1 219 ? -12.711 -15.586 -3.824 1 98.06 219 THR A CA 1
ATOM 1743 C C . THR A 1 219 ? -12.234 -14.797 -5.039 1 98.06 219 THR A C 1
ATOM 1745 O O . THR A 1 219 ? -13.039 -14.141 -5.707 1 98.06 219 THR A O 1
ATOM 1748 N N . ILE A 1 220 ? -10.984 -14.914 -5.309 1 98.38 220 ILE A N 1
ATOM 1749 C CA . ILE A 1 220 ? -10.445 -14.367 -6.551 1 98.38 220 ILE A CA 1
ATOM 1750 C C . ILE A 1 220 ? -9.438 -15.344 -7.156 1 98.38 220 ILE A C 1
ATOM 1752 O O . ILE A 1 220 ? -8.594 -15.891 -6.445 1 98.38 220 ILE A O 1
ATOM 1756 N N . THR A 1 221 ? -9.555 -15.586 -8.383 1 98.38 221 THR A N 1
ATOM 1757 C CA . THR A 1 221 ? -8.594 -16.328 -9.188 1 98.38 221 THR A CA 1
ATOM 1758 C C . THR A 1 221 ? -8.078 -15.469 -10.344 1 98.38 221 THR A C 1
ATOM 1760 O O . THR A 1 221 ? -8.859 -14.82 -11.039 1 98.38 221 THR A O 1
ATOM 1763 N N . LEU A 1 222 ? -6.809 -15.43 -10.523 1 97.88 222 LEU A N 1
ATOM 1764 C CA . LEU A 1 222 ? -6.211 -14.695 -11.625 1 97.88 222 LEU A CA 1
ATOM 1765 C C . LEU A 1 222 ? -5.234 -15.57 -12.406 1 97.88 222 LEU A C 1
ATOM 1767 O O . LEU A 1 222 ? -4.375 -16.219 -11.812 1 97.88 222 LEU A O 1
ATOM 1771 N N . ASP A 1 223 ? -5.363 -15.609 -13.695 1 97.38 223 ASP A N 1
ATOM 1772 C CA . ASP A 1 223 ? -4.367 -16.141 -14.617 1 97.38 223 ASP A CA 1
ATOM 1773 C C . ASP A 1 223 ? -3.52 -15.023 -15.227 1 97.38 223 ASP A C 1
ATOM 1775 O O . ASP A 1 223 ? -4.051 -14.117 -15.867 1 97.38 223 ASP A O 1
ATOM 1779 N N . TYR A 1 224 ? -2.289 -15.148 -15.031 1 96 224 TYR A N 1
ATOM 1780 C CA . TYR A 1 224 ? -1.368 -14.148 -15.562 1 96 224 TYR A CA 1
ATOM 1781 C C . TYR A 1 224 ? -0.86 -14.555 -16.938 1 96 224 TYR A C 1
ATOM 1783 O O . TYR A 1 224 ? -0.369 -15.664 -17.125 1 96 224 TYR A O 1
ATOM 1791 N N . ARG A 1 225 ? -0.905 -13.602 -17.859 1 93.5 225 ARG A N 1
ATOM 1792 C CA . ARG A 1 225 ? -0.57 -13.945 -19.234 1 93.5 225 ARG A CA 1
ATOM 1793 C C . ARG A 1 225 ? 0.578 -13.086 -19.75 1 93.5 225 ARG A C 1
ATOM 1795 O O . ARG A 1 225 ? 1.461 -13.578 -20.469 1 93.5 225 ARG A O 1
ATOM 1802 N N . ARG A 1 226 ? 0.52 -11.812 -19.422 1 91.75 226 ARG A N 1
ATOM 1803 C CA . ARG A 1 226 ? 1.549 -10.883 -19.891 1 91.75 226 ARG A CA 1
ATOM 1804 C C . ARG A 1 226 ? 1.935 -9.891 -18.797 1 91.75 226 ARG A C 1
ATOM 1806 O O . ARG A 1 226 ? 1.13 -9.594 -17.906 1 91.75 226 ARG A O 1
ATOM 1813 N N . GLU A 1 227 ? 3.123 -9.414 -18.938 1 89.81 227 GLU A N 1
ATOM 1814 C CA . GLU A 1 227 ? 3.6 -8.383 -18.016 1 89.81 227 GLU A CA 1
ATOM 1815 C C . GLU A 1 227 ? 3.273 -6.984 -18.547 1 89.81 227 GLU A C 1
ATOM 1817 O O . GLU A 1 227 ? 3.25 -6.762 -19.766 1 89.81 227 GLU A O 1
ATOM 1822 N N . CYS A 1 228 ? 3 -6.082 -17.609 1 90.62 228 CYS A N 1
ATOM 1823 C CA . CYS A 1 228 ? 2.768 -4.676 -17.922 1 90.62 228 CYS A CA 1
ATOM 1824 C C . CYS A 1 228 ? 3.965 -3.822 -17.531 1 90.62 228 CYS A C 1
ATOM 1826 O O . CYS A 1 228 ? 4.586 -4.062 -16.484 1 90.62 228 CYS A O 1
ATOM 1828 N N . GLN A 1 229 ? 4.246 -2.869 -18.359 1 88.06 229 GLN A N 1
ATOM 1829 C CA . GLN A 1 229 ? 5.332 -1.931 -18.078 1 88.06 229 GLN A CA 1
ATOM 1830 C C . GLN A 1 229 ? 4.785 -0.548 -17.734 1 88.06 229 GLN A C 1
ATOM 1832 O O . GLN A 1 229 ? 3.582 -0.305 -17.844 1 88.06 229 GLN A O 1
ATOM 1837 N N . HIS A 1 230 ? 5.684 0.344 -17.422 1 84.25 230 HIS A N 1
ATOM 1838 C CA . HIS A 1 230 ? 5.355 1.649 -16.859 1 84.25 230 HIS A CA 1
ATOM 1839 C C . HIS A 1 230 ? 4.52 2.473 -17.828 1 84.25 230 HIS A C 1
ATOM 1841 O O . HIS A 1 230 ? 3.633 3.221 -17.422 1 84.25 230 HIS A O 1
ATOM 1847 N N . ASP A 1 231 ? 4.645 2.32 -19.109 1 84.44 231 ASP A N 1
ATOM 1848 C CA . ASP A 1 231 ? 4 3.195 -20.094 1 84.44 231 ASP A CA 1
ATOM 1849 C C . ASP A 1 231 ? 2.771 2.525 -20.703 1 84.44 231 ASP A C 1
ATOM 1851 O O . ASP A 1 231 ? 2.113 3.098 -21.578 1 84.44 231 ASP A O 1
ATOM 1855 N N . ASP A 1 232 ? 2.465 1.395 -20.266 1 89.38 232 ASP A N 1
ATOM 1856 C CA . ASP A 1 232 ? 1.312 0.685 -20.812 1 89.38 232 ASP A CA 1
ATOM 1857 C C . ASP A 1 232 ? 0.004 1.286 -20.297 1 89.38 232 ASP A C 1
ATOM 1859 O O . ASP A 1 232 ? -0.021 1.929 -19.234 1 89.38 232 ASP A O 1
ATOM 1863 N N . ILE A 1 233 ? -0.993 1.165 -21.078 1 91.56 233 ILE A N 1
ATOM 1864 C CA . ILE A 1 233 ? -2.348 1.548 -20.703 1 91.56 233 ILE A CA 1
ATOM 1865 C C . ILE A 1 233 ? -3.234 0.307 -20.625 1 91.56 233 ILE A C 1
ATOM 1867 O O . ILE A 1 233 ? -3.24 -0.513 -21.547 1 91.56 233 ILE A O 1
ATOM 1871 N N . VAL A 1 234 ? -3.99 0.162 -19.562 1 94.38 234 VAL A N 1
ATOM 1872 C CA . VAL A 1 234 ? -4.703 -1.082 -19.297 1 94.38 234 VAL A CA 1
ATOM 1873 C C . VAL A 1 234 ? -6.199 -0.807 -19.188 1 94.38 234 VAL A C 1
ATOM 1875 O O . VAL A 1 234 ? -6.613 0.172 -18.562 1 94.38 234 VAL A O 1
ATOM 1878 N N . ASP A 1 235 ? -6.98 -1.648 -19.797 1 95.69 235 ASP A N 1
ATOM 1879 C CA . ASP A 1 235 ? -8.43 -1.661 -19.625 1 95.69 235 ASP A CA 1
ATOM 1880 C C . ASP A 1 235 ? -8.867 -2.814 -18.734 1 95.69 235 ASP A C 1
ATOM 1882 O O . ASP A 1 235 ? -8.43 -3.953 -18.906 1 95.69 235 ASP A O 1
ATOM 1886 N N . SER A 1 236 ? -9.656 -2.471 -17.766 1 97.06 236 SER A N 1
ATOM 1887 C CA . SER A 1 236 ? -10.266 -3.471 -16.891 1 97.06 236 SER A CA 1
ATOM 1888 C C . SER A 1 236 ? -11.711 -3.742 -17.297 1 97.06 236 SER A C 1
ATOM 1890 O O . SER A 1 236 ? -12.547 -2.836 -17.266 1 97.06 236 SER A O 1
ATOM 1892 N N . LEU A 1 237 ? -11.984 -5.004 -17.625 1 97.12 237 LEU A N 1
ATOM 1893 C CA . LEU A 1 237 ? -13.312 -5.395 -18.094 1 97.12 237 LEU A CA 1
ATOM 1894 C C . LEU A 1 237 ? -13.93 -6.43 -17.172 1 97.12 237 LEU A C 1
ATOM 1896 O O . LEU A 1 237 ? -13.242 -7.34 -16.703 1 97.12 237 LEU A O 1
ATOM 1900 N N . THR A 1 238 ? -15.234 -6.266 -16.922 1 97.44 238 THR A N 1
ATOM 1901 C CA . THR A 1 238 ? -15.953 -7.172 -16.031 1 97.44 238 THR A CA 1
ATOM 1902 C C . THR A 1 238 ? -17.203 -7.727 -16.719 1 97.44 238 THR A C 1
ATOM 1904 O O . THR A 1 238 ? -17.953 -6.977 -17.344 1 97.44 238 THR A O 1
ATOM 1907 N N . TYR A 1 239 ? -17.359 -9.047 -16.625 1 96 239 TYR A N 1
ATOM 1908 C CA . TYR A 1 239 ? -18.5 -9.781 -17.172 1 96 239 TYR A CA 1
ATOM 1909 C C . TYR A 1 239 ? -19.297 -10.453 -16.062 1 96 239 TYR A C 1
ATOM 1911 O O . TYR A 1 239 ? -18.719 -11 -15.117 1 96 239 TYR A O 1
ATOM 1919 N N . ILE A 1 240 ? -20.562 -10.359 -16.172 1 93.25 240 ILE A N 1
ATOM 1920 C CA . ILE A 1 240 ? -21.406 -11.062 -15.211 1 93.25 240 ILE A CA 1
ATOM 1921 C C . ILE A 1 240 ? -21.469 -12.547 -15.562 1 93.25 240 ILE A C 1
ATOM 1923 O O . ILE A 1 240 ? -21.766 -12.914 -16.703 1 93.25 240 ILE A O 1
ATOM 1927 N N . GLU A 1 241 ? -21 -13.297 -14.594 1 87.5 241 GLU A N 1
ATOM 1928 C CA . GLU A 1 241 ? -21.094 -14.734 -14.828 1 87.5 241 GLU A CA 1
ATOM 1929 C C . GLU A 1 241 ? -22.484 -15.266 -14.477 1 87.5 241 GLU A C 1
ATOM 1931 O O . GLU A 1 241 ? -22.938 -15.117 -13.344 1 87.5 241 GLU A O 1
ATOM 1936 N N . GLU A 1 242 ? -23.344 -15.516 -15.398 1 71.69 242 GLU A N 1
ATOM 1937 C CA . GLU A 1 242 ? -24.688 -16.047 -15.188 1 71.69 242 GLU A CA 1
ATOM 1938 C C . GLU A 1 242 ? -24.641 -17.422 -14.547 1 71.69 242 GLU A C 1
ATOM 1940 O O . GLU A 1 242 ? -23.812 -18.266 -14.914 1 71.69 242 GLU A O 1
ATOM 1945 N N . GLY A 1 243 ? -24.547 -17.484 -13.172 1 56.38 243 GLY A N 1
ATOM 1946 C CA . GLY A 1 243 ? -24.422 -18.641 -12.289 1 56.38 243 GLY A CA 1
ATOM 1947 C C . GLY A 1 243 ? -25.109 -19.875 -12.828 1 56.38 243 GLY A C 1
ATOM 1948 O O . GLY A 1 243 ? -26.203 -19.797 -13.398 1 56.38 243 GLY A O 1
ATOM 1949 N N . GLU A 1 244 ? -24.422 -20.844 -13.156 1 49.59 244 GLU A N 1
ATOM 1950 C CA . GLU A 1 244 ? -24.984 -22.156 -12.859 1 49.59 244 GLU A CA 1
ATOM 1951 C C . GLU A 1 244 ? -25.406 -22.25 -11.398 1 49.59 244 GLU A C 1
ATOM 1953 O O . GLU A 1 244 ? -24.812 -21.609 -10.531 1 49.59 244 GLU A O 1
ATOM 1958 N N . GLU A 1 245 ? -26.672 -22.469 -10.906 1 42.91 245 GLU A N 1
ATOM 1959 C CA . GLU A 1 245 ? -27.031 -22.828 -9.539 1 42.91 245 GLU A CA 1
ATOM 1960 C C . GLU A 1 245 ? -25.922 -23.594 -8.852 1 42.91 245 GLU A C 1
ATOM 1962 O O . GLU A 1 245 ? -25.547 -24.688 -9.281 1 42.91 245 GLU A O 1
ATOM 1967 N N . ILE A 1 246 ? -24.875 -23 -8.469 1 41.97 246 ILE A N 1
ATOM 1968 C CA . ILE A 1 246 ? -23.891 -23.797 -7.738 1 41.97 246 ILE A CA 1
ATOM 1969 C C . ILE A 1 246 ? -24.594 -24.625 -6.668 1 41.97 246 ILE A C 1
ATOM 1971 O O . ILE A 1 246 ? -25.266 -24.078 -5.785 1 41.97 246 ILE A O 1
ATOM 1975 N N . ASN A 1 247 ? -24.875 -25.812 -6.93 1 36.84 247 ASN A N 1
ATOM 1976 C CA . ASN A 1 247 ? -25.219 -26.812 -5.918 1 36.84 247 ASN A CA 1
ATOM 1977 C C . ASN A 1 247 ? -24.172 -26.844 -4.805 1 36.84 247 ASN A C 1
ATOM 1979 O O . ASN A 1 247 ? -22.984 -27.062 -5.062 1 36.84 247 ASN A O 1
ATOM 1983 N N . SER A 1 248 ? -24.297 -25.984 -3.744 1 35.56 248 SER A N 1
ATOM 1984 C CA . SER A 1 248 ? -23.547 -26.109 -2.496 1 35.56 248 SER A CA 1
ATOM 1985 C C . SER A 1 248 ? -23.328 -27.578 -2.137 1 35.56 248 SER A C 1
ATOM 1987 O O . SER A 1 248 ? -24.25 -28.266 -1.71 1 35.56 248 SER A O 1
ATOM 1989 N N . ASN A 1 249 ? -22.531 -28.219 -2.752 1 33.12 249 ASN A N 1
ATOM 1990 C CA . ASN A 1 249 ? -22.125 -29.5 -2.178 1 33.12 249 ASN A CA 1
ATOM 1991 C C . ASN A 1 249 ? -21.703 -29.344 -0.721 1 33.12 249 ASN A C 1
ATOM 1993 O O . ASN A 1 249 ? -21.312 -28.266 -0.292 1 33.12 249 ASN A O 1
ATOM 1997 N N . GLY A 1 250 ? -21.969 -30.422 0.248 1 33.38 250 GLY A N 1
ATOM 1998 C CA . GLY A 1 250 ? -21.922 -30.797 1.647 1 33.38 250 GLY A CA 1
ATOM 1999 C C . GLY A 1 250 ? -20.594 -30.484 2.309 1 33.38 250 GLY A C 1
ATOM 2000 O O . GLY A 1 250 ? -20.266 -31.031 3.359 1 33.38 250 GLY A O 1
ATOM 2001 N N . SER A 1 251 ? -19.609 -30.016 1.648 1 32.06 251 SER A N 1
ATOM 2002 C CA . SER A 1 251 ? -18.516 -30.109 2.604 1 32.06 251 SER A CA 1
ATOM 2003 C C . SER A 1 251 ? -18.766 -29.219 3.818 1 32.06 251 SER A C 1
ATOM 2005 O O . SER A 1 251 ? -19.453 -28.203 3.717 1 32.06 251 SER A O 1
ATOM 2007 N N . LEU A 1 252 ? -18.625 -29.781 5.102 1 35.28 252 LEU A N 1
ATOM 2008 C CA . LEU A 1 252 ? -18.844 -29.328 6.465 1 35.28 252 LEU A CA 1
ATOM 2009 C C . LEU A 1 252 ? -18.438 -27.859 6.609 1 35.28 252 LEU A C 1
ATOM 2011 O O . LEU A 1 252 ? -18.781 -27.203 7.602 1 35.28 252 LEU A O 1
ATOM 2015 N N . PHE A 1 253 ? -17.297 -27.547 6.203 1 36.44 253 PHE A N 1
ATOM 2016 C CA . PHE A 1 253 ? -17.016 -26.188 6.617 1 36.44 253 PHE A CA 1
ATOM 2017 C C . PHE A 1 253 ? -17.703 -25.188 5.691 1 36.44 253 PHE A C 1
ATOM 2019 O O . PHE A 1 253 ? -17.031 -24.453 4.953 1 36.44 253 PHE A O 1
ATOM 2026 N N . SER A 1 254 ? -18.547 -25.672 4.852 1 34.09 254 SER A N 1
ATOM 2027 C CA . SER A 1 254 ? -19.312 -24.734 4.035 1 34.09 254 SER A CA 1
ATOM 2028 C C . SER A 1 254 ? -19.984 -23.672 4.902 1 34.09 254 SER A C 1
ATOM 2030 O O . SER A 1 254 ? -20.75 -24.016 5.816 1 34.09 254 SER A O 1
ATOM 2032 N N . ALA A 1 255 ? -19.438 -22.562 5.023 1 37.28 255 ALA A N 1
ATOM 2033 C CA . ALA A 1 255 ? -20.125 -21.438 5.652 1 37.28 255 ALA A CA 1
ATOM 2034 C C . ALA A 1 255 ? -21.625 -21.453 5.324 1 37.28 255 ALA A C 1
ATOM 2036 O O . ALA A 1 255 ? -22.016 -21.922 4.258 1 37.28 255 ALA A O 1
ATOM 2037 N N . PRO A 1 256 ? -22.578 -21.109 6.176 1 40.06 256 PRO A N 1
ATOM 2038 C CA . PRO A 1 256 ? -24.031 -21.141 6.152 1 40.06 256 PRO A CA 1
ATOM 2039 C C . PRO A 1 256 ? -24.609 -20.938 4.754 1 40.06 256 PRO A C 1
ATOM 2041 O O . PRO A 1 256 ? -25.359 -21.781 4.254 1 40.06 256 PRO A O 1
ATOM 2044 N N . HIS A 1 257 ? -25.328 -19.766 4.578 1 42.22 257 HIS A N 1
ATOM 2045 C CA . HIS A 1 257 ? -26.531 -19.344 3.877 1 42.22 257 HIS A CA 1
ATOM 2046 C C . HIS A 1 257 ? -26.328 -19.359 2.367 1 42.22 257 HIS A C 1
ATOM 2048 O O . HIS A 1 257 ? -25.281 -18.938 1.877 1 42.22 257 HIS A O 1
ATOM 2054 N N . PRO A 1 258 ? -26.781 -20.297 1.53 1 46.75 258 PRO A N 1
ATOM 2055 C CA . PRO A 1 258 ? -26.969 -20.016 0.104 1 46.75 258 PRO A CA 1
ATOM 2056 C C . PRO A 1 258 ? -27.047 -18.516 -0.197 1 46.75 258 PRO A C 1
ATOM 2058 O O . PRO A 1 258 ? -27.906 -18.094 -0.968 1 46.75 258 PRO A O 1
ATOM 2061 N N . GLU A 1 259 ? -26.484 -17.688 0.583 1 52.88 259 GLU A N 1
ATOM 2062 C CA . GLU A 1 259 ? -26.453 -16.234 0.531 1 52.88 259 GLU A CA 1
ATOM 2063 C C . GLU A 1 259 ? -26.062 -15.742 -0.857 1 52.88 259 GLU A C 1
ATOM 2065 O O . GLU A 1 259 ? -25.422 -16.469 -1.623 1 52.88 259 GLU A O 1
ATOM 2070 N N . GLU A 1 260 ? -26.766 -14.711 -1.381 1 78.94 260 GLU A N 1
ATOM 2071 C CA . GLU A 1 260 ? -26.734 -13.992 -2.65 1 78.94 260 GLU A CA 1
ATOM 2072 C C . GLU A 1 260 ? -25.297 -13.703 -3.086 1 78.94 260 GLU A C 1
ATOM 2074 O O . GLU A 1 260 ? -24.734 -12.68 -2.711 1 78.94 260 GLU A O 1
ATOM 2079 N N . GLN A 1 261 ? -24.656 -14.82 -3.539 1 90.31 261 GLN A N 1
ATOM 2080 C CA . GLN A 1 261 ? -23.328 -14.641 -4.117 1 90.31 261 GLN A CA 1
ATOM 2081 C C . GLN A 1 261 ? -23.422 -14.102 -5.539 1 90.31 261 GLN A C 1
ATOM 2083 O O . GLN A 1 261 ? -24.375 -14.398 -6.266 1 90.31 261 GLN A O 1
ATOM 2088 N N . ARG A 1 262 ? -22.531 -13.258 -5.82 1 94.56 262 ARG A N 1
ATOM 2089 C CA . ARG A 1 262 ? -22.344 -12.727 -7.164 1 94.56 262 ARG A CA 1
ATOM 2090 C C . ARG A 1 262 ? -20.984 -13.117 -7.734 1 94.56 262 ARG A C 1
ATOM 2092 O O . ARG A 1 262 ? -19.984 -13.102 -7.023 1 94.56 262 ARG A O 1
ATOM 2099 N N . GLN A 1 263 ? -21.031 -13.625 -8.969 1 95.5 263 GLN A N 1
ATOM 2100 C CA . GLN A 1 263 ? -19.781 -14.047 -9.617 1 95.5 263 GLN A CA 1
ATOM 2101 C C . GLN A 1 263 ? -19.516 -13.211 -10.867 1 95.5 263 GLN A C 1
ATOM 2103 O O . GLN A 1 263 ? -20.438 -12.883 -11.617 1 95.5 263 GLN A O 1
ATOM 2108 N N . PHE A 1 264 ? -18.266 -12.922 -11.039 1 97.06 264 PHE A N 1
ATOM 2109 C CA . PHE A 1 264 ? -17.859 -12.125 -12.188 1 97.06 264 PHE A CA 1
ATOM 2110 C C . PHE A 1 264 ? -16.609 -12.719 -12.844 1 97.06 264 PHE A C 1
ATOM 2112 O O . PHE A 1 264 ? -15.789 -13.344 -12.172 1 97.06 264 PHE A O 1
ATOM 2119 N N . LEU A 1 265 ? -16.531 -12.523 -14.133 1 97.38 265 LEU A N 1
ATOM 2120 C CA . LEU A 1 265 ? -15.32 -12.773 -14.898 1 97.38 265 LEU A CA 1
ATOM 2121 C C . LEU A 1 265 ? -14.641 -11.461 -15.289 1 97.38 265 LEU A C 1
ATOM 2123 O O . LEU A 1 265 ? -15.297 -10.43 -15.391 1 97.38 265 LEU A O 1
ATOM 2127 N N . HIS A 1 266 ? -13.359 -11.578 -15.469 1 97.75 266 HIS A N 1
ATOM 2128 C CA . HIS A 1 266 ? -12.594 -10.359 -15.672 1 97.75 266 HIS A CA 1
ATOM 2129 C C . HIS A 1 266 ? -11.562 -10.531 -16.781 1 97.75 266 HIS A C 1
ATOM 2131 O O . HIS A 1 266 ? -11.047 -11.633 -16.984 1 97.75 266 HIS A O 1
ATOM 2137 N N . CYS A 1 267 ? -11.281 -9.43 -17.391 1 97.12 267 CYS A N 1
ATOM 2138 C CA . CYS A 1 267 ? -10.188 -9.352 -18.359 1 97.12 267 CYS A CA 1
ATOM 2139 C C . CYS A 1 267 ? -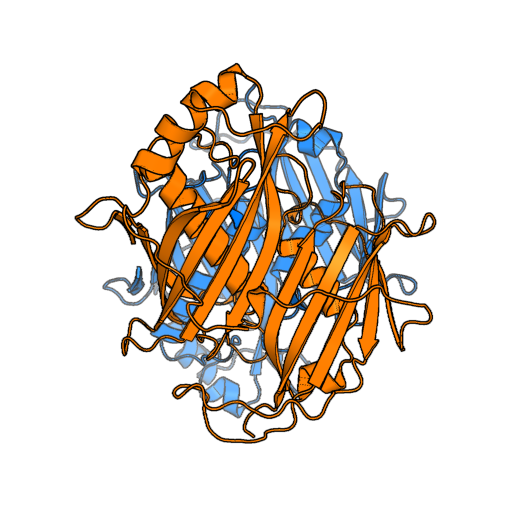9.445 -8.023 -18.234 1 97.12 267 CYS A C 1
ATOM 2141 O O . CYS A 1 267 ? -10.047 -6.957 -18.312 1 97.12 267 CYS A O 1
ATOM 2143 N N . LEU A 1 268 ? -8.18 -8.062 -17.922 1 96.88 268 LEU A N 1
ATOM 2144 C CA . LEU A 1 268 ? -7.285 -6.926 -18.141 1 96.88 268 LEU A CA 1
ATOM 2145 C C . LEU A 1 268 ? -6.605 -7.012 -19.5 1 96.88 268 LEU A C 1
ATOM 2147 O O . LEU A 1 268 ? -6.027 -8.047 -19.844 1 96.88 268 LEU A O 1
ATOM 2151 N N . ARG A 1 269 ? -6.66 -6 -20.219 1 96.44 269 ARG A N 1
ATOM 2152 C CA . ARG A 1 269 ? -6.023 -5.996 -21.531 1 96.44 269 ARG A CA 1
ATOM 2153 C C . ARG A 1 269 ? -5.367 -4.648 -21.812 1 96.44 269 ARG A C 1
ATOM 2155 O O . ARG A 1 269 ? -5.73 -3.637 -21.219 1 96.44 269 ARG A O 1
ATOM 2162 N N . PHE A 1 270 ? -4.344 -4.68 -22.688 1 95.38 270 PHE A N 1
ATOM 2163 C CA . PHE A 1 270 ? -3.777 -3.42 -23.156 1 95.38 270 PHE A CA 1
ATOM 2164 C C . PHE A 1 270 ? -4.816 -2.611 -23.922 1 95.38 270 PHE A C 1
ATOM 2166 O O . PHE A 1 270 ? -5.578 -3.162 -24.719 1 95.38 270 PHE A O 1
ATOM 2173 N N . ALA A 1 271 ? -4.68 -1.344 -23.594 1 91.69 271 ALA A N 1
ATOM 2174 C CA . ALA A 1 271 ? -5.578 -0.465 -24.328 1 91.69 271 ALA A CA 1
ATOM 2175 C C . ALA A 1 271 ? -5.199 -0.418 -25.812 1 91.69 271 ALA A C 1
ATOM 2177 O O . ALA A 1 271 ? -4.016 -0.399 -26.156 1 91.69 271 ALA A O 1
ATOM 2178 N N . GLY A 1 272 ? -6.09 -0.37 -26.766 1 83.5 272 GLY A N 1
ATOM 2179 C CA . GLY A 1 272 ? -5.801 -0.297 -28.188 1 83.5 272 GLY A CA 1
ATOM 2180 C C . GLY A 1 272 ? -5.637 -1.659 -28.828 1 83.5 272 GLY A C 1
ATOM 2181 O O . GLY A 1 272 ? -6.559 -2.158 -29.484 1 83.5 272 GLY A O 1
ATOM 2182 N N . ALA A 1 273 ? -4.477 -2.41 -28.484 1 73.12 273 ALA A N 1
ATOM 2183 C CA . ALA A 1 273 ? -4.145 -3.689 -29.109 1 73.12 273 ALA A CA 1
ATOM 2184 C C . ALA A 1 273 ? -5.145 -4.77 -28.703 1 73.12 273 ALA A C 1
ATOM 2186 O O . ALA A 1 273 ? -5.391 -5.711 -29.469 1 73.12 273 ALA A O 1
ATOM 2187 N N . GLY A 1 274 ? -5.508 -4.672 -27.484 1 82.88 274 GLY A N 1
ATOM 2188 C CA . GLY A 1 274 ? -6.527 -5.574 -26.984 1 82.88 274 GLY A CA 1
ATOM 2189 C C . GLY A 1 274 ? -5.957 -6.871 -26.438 1 82.88 274 GLY A C 1
ATOM 2190 O O . GLY A 1 274 ? -6.699 -7.727 -25.953 1 82.88 274 GLY A O 1
ATOM 2191 N N . ASP A 1 275 ? -4.598 -7.004 -26.438 1 92.62 275 ASP A N 1
ATOM 2192 C CA . ASP A 1 275 ? -3.996 -8.227 -25.922 1 92.62 275 ASP A CA 1
ATOM 2193 C C . ASP A 1 275 ? -4.277 -8.383 -24.422 1 92.62 275 ASP A C 1
ATOM 2195 O O . ASP A 1 275 ? -4.168 -7.418 -23.656 1 92.62 275 ASP A O 1
ATOM 2199 N N . GLU A 1 276 ? -4.547 -9.602 -24.078 1 94.5 276 GLU A N 1
ATOM 2200 C CA . GLU A 1 276 ? -4.906 -9.914 -22.703 1 94.5 276 GLU A CA 1
ATOM 2201 C C . GLU A 1 276 ? -3.67 -9.945 -21.812 1 94.5 276 GLU A C 1
ATOM 2203 O O . GLU A 1 276 ? -2.652 -10.539 -22.156 1 94.5 276 GLU A O 1
ATOM 2208 N N . ILE A 1 277 ? -3.797 -9.281 -20.703 1 95.38 277 ILE A N 1
ATOM 2209 C CA . ILE A 1 277 ? -2.76 -9.258 -19.672 1 95.38 277 ILE A CA 1
ATOM 2210 C C . ILE A 1 277 ? -3.068 -10.312 -18.609 1 95.38 277 ILE A C 1
ATOM 2212 O O . ILE A 1 277 ? -2.188 -11.07 -18.203 1 95.38 277 ILE A O 1
ATOM 2216 N N . ASN A 1 278 ? -4.336 -10.305 -18.156 1 95.88 278 ASN A N 1
ATOM 2217 C CA . ASN A 1 278 ? -4.832 -11.219 -17.141 1 95.88 278 ASN A CA 1
ATOM 2218 C C . ASN A 1 278 ? -6.297 -11.578 -17.375 1 95.88 278 ASN A C 1
ATOM 2220 O O . ASN A 1 278 ? -7.043 -10.805 -17.969 1 95.88 278 ASN A O 1
ATOM 2224 N N . ARG A 1 279 ? -6.613 -12.773 -16.891 1 96.44 279 ARG A N 1
ATOM 2225 C CA . ARG A 1 279 ? -8 -13.203 -16.766 1 96.44 279 ARG A CA 1
ATOM 2226 C C . ARG A 1 279 ? -8.312 -13.617 -15.336 1 96.44 279 ARG A C 1
ATOM 2228 O O . ARG A 1 279 ? -7.484 -14.227 -14.664 1 96.44 279 ARG A O 1
ATOM 2235 N N . GLY A 1 280 ? -9.516 -13.297 -14.938 1 96.94 280 GLY A N 1
ATOM 2236 C CA . GLY A 1 280 ? -9.797 -13.617 -13.547 1 96.94 280 GLY A CA 1
ATOM 2237 C C . GLY A 1 280 ? -11.258 -13.945 -13.305 1 96.94 280 GLY A C 1
ATOM 2238 O O . GLY A 1 280 ? -12.094 -13.812 -14.203 1 96.94 280 GLY A O 1
ATOM 2239 N N . ARG A 1 281 ? -11.5 -14.469 -12.18 1 97.38 281 ARG A N 1
ATOM 2240 C CA . ARG A 1 281 ? -12.82 -14.758 -11.633 1 97.38 281 ARG A CA 1
ATOM 2241 C C . ARG A 1 281 ? -12.922 -14.312 -10.18 1 97.38 281 ARG A C 1
ATOM 2243 O O . ARG A 1 281 ? -11.984 -14.516 -9.398 1 97.38 281 ARG A O 1
ATOM 2250 N N . THR A 1 282 ? -14.023 -13.688 -9.891 1 97.56 282 THR A N 1
ATOM 2251 C CA . THR A 1 282 ? -14.258 -13.289 -8.508 1 97.56 282 THR A CA 1
ATOM 2252 C C . THR A 1 282 ? -15.633 -13.758 -8.039 1 97.56 282 THR A C 1
ATOM 2254 O O . THR A 1 282 ? -16.578 -13.828 -8.828 1 97.56 282 THR A O 1
ATOM 2257 N N . VAL A 1 283 ? -15.68 -14.125 -6.824 1 97.06 283 VAL A N 1
ATOM 2258 C CA . VAL A 1 283 ? -16.922 -14.469 -6.148 1 97.06 283 VAL A CA 1
ATOM 2259 C C . VAL A 1 283 ? -17.141 -13.547 -4.953 1 97.06 283 VAL A C 1
ATOM 2261 O O . VAL A 1 283 ? -16.234 -13.367 -4.129 1 97.06 283 VAL A O 1
ATOM 2264 N N . TRP A 1 284 ? -18.328 -12.992 -4.863 1 96.81 284 TRP A N 1
ATOM 2265 C CA . TRP A 1 284 ? -18.656 -12.008 -3.832 1 96.81 284 TRP A CA 1
ATOM 2266 C C . TRP A 1 284 ? -19.797 -12.5 -2.959 1 96.81 284 TRP A C 1
ATOM 2268 O O . TRP A 1 284 ? -20.781 -13.047 -3.465 1 96.81 284 TRP A O 1
ATOM 2278 N N . ARG A 1 285 ? -19.656 -12.344 -1.713 1 96.19 285 ARG A N 1
ATOM 2279 C CA . ARG A 1 285 ? -20.719 -12.688 -0.789 1 96.19 285 ARG A CA 1
ATOM 2280 C C . ARG A 1 285 ? -21.375 -11.438 -0.204 1 96.19 285 ARG A C 1
ATOM 2282 O O . ARG A 1 285 ? -20.688 -10.438 0.032 1 96.19 285 ARG A O 1
ATOM 2289 N N . LYS A 1 286 ? -22.609 -11.484 0.054 1 94 286 LYS A N 1
ATOM 2290 C CA . LYS A 1 286 ? -23.328 -10.336 0.606 1 94 286 LYS A CA 1
ATOM 2291 C C . LYS A 1 286 ? -22.859 -10.031 2.025 1 94 286 LYS A C 1
ATOM 2293 O O . LYS A 1 286 ? -22.672 -10.938 2.832 1 94 286 LYS A O 1
ATOM 2298 N N . LEU A 1 287 ? -22.641 -8.742 2.299 1 90.06 287 LEU A N 1
ATOM 2299 C CA . LEU A 1 287 ? -22.281 -8.32 3.646 1 90.06 287 LEU A CA 1
ATOM 2300 C C . LEU A 1 287 ? -23.406 -8.602 4.629 1 90.06 287 LEU A C 1
ATOM 2302 O O . LEU A 1 287 ? -24.578 -8.422 4.297 1 90.06 287 LEU A O 1
ATOM 2306 N N . ALA A 1 288 ? -23.062 -9.219 5.75 1 76.31 288 ALA A N 1
ATOM 2307 C CA . ALA A 1 288 ? -24.094 -9.453 6.766 1 76.31 288 ALA A CA 1
ATOM 2308 C C . ALA A 1 288 ? -24.562 -8.141 7.387 1 76.31 288 ALA A C 1
ATOM 2310 O O . ALA A 1 288 ? -23.734 -7.324 7.816 1 76.31 288 ALA A O 1
ATOM 2311 N N . ARG A 1 289 ? -25.625 -7.43 6.957 1 58.16 289 ARG A N 1
ATOM 2312 C CA . ARG A 1 289 ? -26.172 -6.238 7.59 1 58.16 289 ARG A CA 1
ATOM 2313 C C . ARG A 1 289 ? -26.75 -6.562 8.969 1 58.16 289 ARG A C 1
ATOM 2315 O O . ARG A 1 289 ? -27.188 -7.684 9.211 1 58.16 289 ARG A O 1
ATOM 2322 N N . MET B 1 1 ? 5.023 -3.457 17.562 1 72.06 1 MET B N 1
ATOM 2323 C CA . MET B 1 1 ? 4.562 -3.293 18.938 1 72.06 1 MET B CA 1
ATOM 2324 C C . MET B 1 1 ? 4.691 -1.841 19.391 1 72.06 1 MET B C 1
ATOM 2326 O O . MET B 1 1 ? 5.766 -1.247 19.281 1 72.06 1 MET B O 1
ATOM 2330 N N . GLY B 1 2 ? 3.604 -1.179 19.641 1 82.75 2 GLY B N 1
ATOM 2331 C CA . GLY B 1 2 ? 3.605 0.222 20.031 1 82.75 2 GLY B CA 1
ATOM 2332 C C . GLY B 1 2 ? 3.211 0.441 21.469 1 82.75 2 GLY B C 1
ATOM 2333 O O . GLY B 1 2 ? 2.537 -0.4 22.078 1 82.75 2 GLY B O 1
ATOM 2334 N N . SER B 1 3 ? 3.854 1.451 22.172 1 85.25 3 SER B N 1
ATOM 2335 C CA . SER B 1 3 ? 3.492 1.796 23.547 1 85.25 3 SER B CA 1
ATOM 2336 C C . SER B 1 3 ? 3.664 3.289 23.812 1 85.25 3 SER B C 1
ATOM 2338 O O . SER B 1 3 ? 4.516 3.936 23.188 1 85.25 3 SER B O 1
ATOM 2340 N N . LEU B 1 4 ? 2.838 3.732 24.688 1 85.19 4 LEU B N 1
ATOM 2341 C CA . LEU B 1 4 ? 3.096 5.055 25.25 1 85.19 4 LEU B CA 1
ATOM 2342 C C . LEU B 1 4 ? 4.402 5.066 26.031 1 85.19 4 LEU B C 1
ATOM 2344 O O . LEU B 1 4 ? 4.734 4.09 26.719 1 85.19 4 LEU B O 1
ATOM 2348 N N . LEU B 1 5 ? 5.07 6.156 25.969 1 85.31 5 LEU B N 1
ATOM 2349 C CA . LEU B 1 5 ? 6.223 6.297 26.844 1 85.31 5 LEU B CA 1
ATOM 2350 C C . LEU B 1 5 ? 5.785 6.41 28.312 1 85.31 5 LEU B C 1
ATOM 2352 O O . LEU B 1 5 ? 4.594 6.562 28.594 1 85.31 5 LEU B O 1
ATOM 2356 N N . GLU B 1 6 ? 6.715 6.27 29.141 1 81.5 6 GLU B N 1
ATOM 2357 C CA . GLU B 1 6 ? 6.426 6.199 30.578 1 81.5 6 GLU B CA 1
ATOM 2358 C C . GLU B 1 6 ? 5.652 7.43 31.047 1 81.5 6 GLU B C 1
ATOM 2360 O O . GLU B 1 6 ? 4.746 7.324 31.875 1 81.5 6 GLU B O 1
ATOM 2365 N N . ASP B 1 7 ? 5.934 8.625 30.469 1 82.06 7 ASP B N 1
ATOM 2366 C CA . ASP B 1 7 ? 5.273 9.852 30.891 1 82.06 7 ASP B CA 1
ATOM 2367 C C . ASP B 1 7 ? 3.906 10 30.219 1 82.06 7 ASP B C 1
ATOM 2369 O O . ASP B 1 7 ? 3.133 10.891 30.578 1 82.06 7 ASP B O 1
ATOM 2373 N N . GLY B 1 8 ? 3.664 9.086 29.25 1 83.56 8 GLY B N 1
ATOM 2374 C CA . GLY B 1 8 ? 2.371 9.062 28.594 1 83.56 8 GLY B CA 1
ATOM 2375 C C . GLY B 1 8 ? 2.193 10.203 27.609 1 83.56 8 GLY B C 1
ATOM 2376 O O . GLY B 1 8 ? 1.09 10.438 27.109 1 83.56 8 GLY B O 1
ATOM 2377 N N . LEU B 1 9 ? 3.266 10.898 27.297 1 90.19 9 LEU B N 1
ATOM 2378 C CA . LEU B 1 9 ? 3.143 12.148 26.547 1 90.19 9 LEU B CA 1
ATOM 2379 C C . LEU B 1 9 ? 3.645 11.969 25.109 1 90.19 9 LEU B C 1
ATOM 2381 O O . LEU B 1 9 ? 3.545 12.891 24.297 1 90.19 9 LEU B O 1
ATOM 2385 N N . SER B 1 10 ? 4.168 10.766 24.875 1 93.12 10 SER B N 1
ATOM 2386 C CA . SER B 1 10 ? 4.602 10.383 23.531 1 93.12 10 SER B CA 1
ATOM 2387 C C . SER B 1 10 ? 4.375 8.891 23.281 1 93.12 10 SER B C 1
ATOM 2389 O O . SER B 1 10 ? 4.145 8.133 24.234 1 93.12 10 SER B O 1
ATOM 2391 N N . TYR B 1 11 ? 4.324 8.594 22.047 1 95.88 11 TYR B N 1
ATOM 2392 C CA . TYR B 1 11 ? 4.062 7.219 21.641 1 95.88 11 TYR B CA 1
ATOM 2393 C C . TYR B 1 11 ? 5.16 6.707 20.719 1 95.88 11 TYR B C 1
ATOM 2395 O O . TYR B 1 11 ? 5.648 7.438 19.859 1 95.88 11 TYR B O 1
ATOM 2403 N N . LYS B 1 12 ? 5.555 5.449 20.938 1 96.62 12 LYS B N 1
ATOM 2404 C CA . LYS B 1 12 ? 6.598 4.828 20.125 1 96.62 12 LYS B CA 1
ATOM 2405 C C . LYS B 1 12 ? 6.152 3.471 19.594 1 96.62 12 LYS B C 1
ATOM 2407 O O . LYS B 1 12 ? 5.473 2.717 20.297 1 96.62 12 LYS B O 1
ATOM 2412 N N . GLU B 1 13 ? 6.574 3.215 18.406 1 97 13 GLU B N 1
ATOM 2413 C CA . GLU B 1 13 ? 6.223 1.948 17.766 1 97 13 GLU B CA 1
ATOM 2414 C C . GLU B 1 13 ? 7.281 1.531 16.75 1 97 13 GLU B C 1
ATOM 2416 O O . GLU B 1 13 ? 7.879 2.381 16.078 1 97 13 GLU B O 1
ATOM 2421 N N . SER B 1 14 ? 7.527 0.218 16.672 1 96.94 14 SER B N 1
ATOM 2422 C CA . SER B 1 14 ? 8.492 -0.304 15.703 1 96.94 14 SER B CA 1
ATOM 2423 C C . SER B 1 14 ? 7.797 -1.066 14.586 1 96.94 14 SER B C 1
ATOM 2425 O O . SER B 1 14 ? 6.777 -1.72 14.805 1 96.94 14 SER B O 1
ATOM 2427 N N . PHE B 1 15 ? 8.359 -0.99 13.43 1 97.06 15 PHE B N 1
ATOM 2428 C CA . PHE B 1 15 ? 7.812 -1.627 12.234 1 97.06 15 PHE B CA 1
ATOM 2429 C C . PHE B 1 15 ? 8.906 -2.334 11.453 1 97.06 15 PHE B C 1
ATOM 2431 O O . PHE B 1 15 ? 10 -1.786 11.258 1 97.06 15 PHE B O 1
ATOM 2438 N N . ILE B 1 16 ? 8.656 -3.555 11 1 95.94 16 ILE B N 1
ATOM 2439 C CA . ILE B 1 16 ? 9.492 -4.184 9.984 1 95.94 16 ILE B CA 1
ATOM 2440 C C . ILE B 1 16 ? 9.07 -3.703 8.594 1 95.94 16 ILE B C 1
ATOM 2442 O O . ILE B 1 16 ? 7.883 -3.709 8.266 1 95.94 16 ILE B O 1
ATOM 2446 N N . VAL B 1 17 ? 10.047 -3.24 7.824 1 96.31 17 VAL B N 1
ATOM 2447 C CA . VAL B 1 17 ? 9.75 -2.852 6.449 1 96.31 17 VAL B CA 1
ATOM 2448 C C . VAL B 1 17 ? 9.469 -4.094 5.609 1 96.31 17 VAL B C 1
ATOM 2450 O O . VAL B 1 17 ? 10.312 -4.992 5.527 1 96.31 17 VAL B O 1
ATOM 2453 N N . ARG B 1 18 ? 8.344 -4.094 4.973 1 94.81 18 ARG B N 1
ATOM 2454 C CA . ARG B 1 18 ? 7.887 -5.266 4.23 1 94.81 18 ARG B CA 1
ATOM 2455 C C . ARG B 1 18 ? 8.25 -5.152 2.754 1 94.81 18 ARG B C 1
ATOM 2457 O O . ARG B 1 18 ? 8.602 -4.07 2.277 1 94.81 18 ARG B O 1
ATOM 2464 N N . CYS B 1 19 ? 8.18 -6.25 1.987 1 92.06 19 CYS B N 1
ATOM 2465 C CA . CYS B 1 19 ? 8.711 -6.316 0.629 1 92.06 19 CYS B CA 1
ATOM 2466 C C . CYS B 1 19 ? 7.879 -5.461 -0.321 1 92.06 19 CYS B C 1
ATOM 2468 O O . CYS B 1 19 ? 8.406 -4.918 -1.293 1 92.06 19 CYS B O 1
ATOM 2470 N N . TYR B 1 20 ? 6.578 -5.34 -0.018 1 92.12 20 TYR B N 1
ATOM 2471 C CA . TYR B 1 20 ? 5.723 -4.566 -0.91 1 92.12 20 TYR B CA 1
ATOM 2472 C C . TYR B 1 20 ? 5.75 -3.088 -0.545 1 92.12 20 TYR B C 1
ATOM 2474 O O . TYR B 1 20 ? 5.047 -2.277 -1.153 1 92.12 20 TYR B O 1
ATOM 2482 N N . GLU B 1 21 ? 6.562 -2.746 0.457 1 94.75 21 GLU B N 1
ATOM 2483 C CA . GLU B 1 21 ? 6.699 -1.377 0.944 1 94.75 21 GLU B CA 1
ATOM 2484 C C . GLU B 1 21 ? 7.988 -0.736 0.437 1 94.75 21 GLU B C 1
ATOM 2486 O O . GLU B 1 21 ? 8.328 0.381 0.833 1 94.75 21 GLU B O 1
ATOM 2491 N N . VAL B 1 22 ? 8.703 -1.456 -0.435 1 92.31 22 VAL B N 1
ATOM 2492 C CA . VAL B 1 22 ? 9.961 -0.941 -0.967 1 92.31 22 VAL B CA 1
ATOM 2493 C C . VAL B 1 22 ? 9.844 -0.754 -2.479 1 92.31 22 VAL B C 1
ATOM 2495 O O . VAL B 1 22 ? 8.945 -1.319 -3.113 1 92.31 22 VAL B O 1
ATOM 2498 N N . GLY B 1 23 ? 10.695 0.096 -3.029 1 88.06 23 GLY B N 1
ATOM 2499 C CA . GLY B 1 23 ? 10.727 0.341 -4.461 1 88.06 23 GLY B CA 1
ATOM 2500 C C . GLY B 1 23 ? 11.773 -0.483 -5.184 1 88.06 23 GLY B C 1
ATOM 2501 O O . GLY B 1 23 ? 12.211 -1.521 -4.68 1 88.06 23 GLY B O 1
ATOM 2502 N N . ILE B 1 24 ? 12.086 -0.018 -6.355 1 83.25 24 ILE B N 1
ATOM 2503 C CA . ILE B 1 24 ? 12.977 -0.719 -7.27 1 83.25 24 ILE B CA 1
ATOM 2504 C C . ILE B 1 24 ? 14.359 -0.86 -6.633 1 83.25 24 ILE B C 1
ATOM 2506 O O . ILE B 1 24 ? 15.078 -1.826 -6.898 1 83.25 24 ILE B O 1
ATOM 2510 N N . ASN B 1 25 ? 14.711 0.02 -5.746 1 85.5 25 ASN B N 1
ATOM 2511 C CA . ASN B 1 25 ? 16.031 -0.015 -5.121 1 85.5 25 ASN B CA 1
ATOM 2512 C C . ASN B 1 25 ? 16 -0.791 -3.809 1 85.5 25 ASN B C 1
ATOM 2514 O O . ASN B 1 25 ? 16.953 -0.733 -3.031 1 85.5 25 ASN B O 1
ATOM 2518 N N . LYS B 1 26 ? 14.883 -1.377 -3.451 1 90.12 26 LYS B N 1
ATOM 2519 C CA . LYS B 1 26 ? 14.711 -2.275 -2.314 1 90.12 26 LYS B CA 1
ATOM 2520 C C . LYS B 1 26 ? 14.695 -1.502 -0.999 1 90.12 26 LYS B C 1
ATOM 2522 O O . LYS B 1 26 ? 15.008 -2.055 0.057 1 90.12 26 LYS B O 1
ATOM 2527 N N . THR B 1 27 ? 14.523 -0.201 -1.097 1 93.81 27 THR B N 1
ATOM 2528 C CA . THR B 1 27 ? 14.32 0.608 0.099 1 93.81 27 THR B CA 1
ATOM 2529 C C . THR B 1 27 ? 12.891 1.137 0.152 1 93.81 27 THR B C 1
ATOM 2531 O O . THR B 1 27 ? 12.203 1.194 -0.871 1 93.81 27 THR B O 1
ATOM 2534 N N . ALA B 1 28 ? 12.5 1.456 1.36 1 96.25 28 ALA B N 1
ATOM 2535 C CA . ALA B 1 28 ? 11.148 1.975 1.563 1 96.25 28 ALA B CA 1
ATOM 2536 C C . ALA B 1 28 ? 10.883 3.182 0.669 1 96.25 28 ALA B C 1
ATOM 2538 O O . ALA B 1 28 ? 11.773 4.012 0.456 1 96.25 28 ALA B O 1
ATOM 2539 N N . THR B 1 29 ? 9.711 3.277 0.157 1 95.56 29 THR B N 1
ATOM 2540 C CA . THR B 1 29 ? 9.297 4.473 -0.572 1 95.56 29 THR B CA 1
ATOM 2541 C C . THR B 1 29 ? 8.875 5.574 0.394 1 95.56 29 THR B C 1
ATOM 2543 O O . THR B 1 29 ? 8.641 5.316 1.575 1 95.56 29 THR B O 1
ATOM 2546 N N . VAL B 1 30 ? 8.773 6.77 -0.118 1 97 30 VAL B N 1
ATOM 2547 C CA . VAL B 1 30 ? 8.305 7.871 0.717 1 97 30 VAL B CA 1
ATOM 2548 C C . VAL B 1 30 ? 6.855 7.629 1.13 1 97 30 VAL B C 1
ATOM 2550 O O . VAL B 1 30 ? 6.445 7.992 2.236 1 97 30 VAL B O 1
ATOM 2553 N N . GLU B 1 31 ? 6.055 7.004 0.245 1 96.94 31 GLU B N 1
ATOM 2554 C CA . GLU B 1 31 ? 4.688 6.652 0.608 1 96.94 31 GLU B CA 1
ATOM 2555 C C . GLU B 1 31 ? 4.66 5.691 1.792 1 96.94 31 GLU B C 1
ATOM 2557 O O . GLU B 1 31 ? 3.809 5.809 2.676 1 96.94 31 GLU B O 1
ATOM 2562 N N . THR B 1 32 ? 5.59 4.723 1.745 1 97.31 32 THR B N 1
ATOM 2563 C CA . THR B 1 32 ? 5.703 3.811 2.877 1 97.31 32 THR B CA 1
ATOM 2564 C C . THR B 1 32 ? 5.996 4.578 4.164 1 97.31 32 THR B C 1
ATOM 2566 O O . THR B 1 32 ? 5.344 4.359 5.184 1 97.31 32 THR B O 1
ATOM 2569 N N . ILE B 1 33 ? 6.949 5.504 4.074 1 98.5 33 ILE B N 1
ATOM 2570 C CA . ILE B 1 33 ? 7.293 6.309 5.242 1 98.5 33 ILE B CA 1
ATOM 2571 C C . ILE B 1 33 ? 6.062 7.078 5.719 1 98.5 33 ILE B C 1
ATOM 2573 O O . ILE B 1 33 ? 5.723 7.039 6.906 1 98.5 33 ILE B O 1
ATOM 2577 N N . ALA B 1 34 ? 5.406 7.707 4.832 1 98.44 34 ALA B N 1
ATOM 2578 C CA . ALA B 1 34 ? 4.215 8.484 5.172 1 98.44 34 ALA B CA 1
ATOM 2579 C C . ALA B 1 34 ? 3.137 7.586 5.773 1 98.44 34 ALA B C 1
ATOM 2581 O O . ALA B 1 34 ? 2.449 7.984 6.719 1 98.44 34 ALA B O 1
ATOM 2582 N N . ASN B 1 35 ? 2.973 6.422 5.242 1 97.62 35 ASN B N 1
ATOM 2583 C CA . ASN B 1 35 ? 2.006 5.461 5.766 1 97.62 35 ASN B CA 1
ATOM 2584 C C . ASN B 1 35 ? 2.354 5.031 7.188 1 97.62 35 ASN B C 1
ATOM 2586 O O . ASN B 1 35 ? 1.467 4.895 8.031 1 97.62 35 ASN B O 1
ATOM 2590 N N . LEU B 1 36 ? 3.588 4.793 7.426 1 98.25 36 LEU B N 1
ATOM 2591 C CA . LEU B 1 36 ? 4.012 4.414 8.766 1 98.25 36 LEU B CA 1
ATOM 2592 C C . LEU B 1 36 ? 3.777 5.555 9.758 1 98.25 36 LEU B C 1
ATOM 2594 O O . LEU B 1 36 ? 3.377 5.32 10.898 1 98.25 36 LEU B O 1
ATOM 2598 N N . LEU B 1 37 ? 4.043 6.812 9.305 1 98.31 37 LEU B N 1
ATOM 2599 C CA . LEU B 1 37 ? 3.748 7.969 10.141 1 98.31 37 LEU B CA 1
ATOM 2600 C C . LEU B 1 37 ? 2.264 8.023 10.492 1 98.31 37 LEU B C 1
ATOM 2602 O O . LEU B 1 37 ? 1.903 8.281 11.648 1 98.31 37 LEU B O 1
ATOM 2606 N N . GLN B 1 38 ? 1.444 7.812 9.508 1 96.31 38 GLN B N 1
ATOM 2607 C CA . GLN B 1 38 ? 0.002 7.777 9.727 1 96.31 38 GLN B CA 1
ATOM 2608 C C . GLN B 1 38 ? -0.382 6.68 10.711 1 96.31 38 GLN B C 1
ATOM 2610 O O . GLN B 1 38 ? -1.188 6.902 11.617 1 96.31 38 GLN B O 1
ATOM 2615 N N . GLU B 1 39 ? 0.185 5.52 10.555 1 95.81 39 GLU B N 1
ATOM 2616 C CA . GLU B 1 39 ? -0.106 4.379 11.422 1 95.81 39 GLU B CA 1
ATOM 2617 C C . GLU B 1 39 ? 0.232 4.688 12.875 1 95.81 39 GLU B C 1
ATOM 2619 O O . GLU B 1 39 ? -0.591 4.473 13.766 1 95.81 39 GLU B O 1
ATOM 2624 N N . VAL B 1 40 ? 1.37 5.195 13.094 1 96.88 40 VAL B N 1
ATOM 2625 C CA . VAL B 1 40 ? 1.803 5.484 14.453 1 96.88 40 VAL B CA 1
ATOM 2626 C C . VAL B 1 40 ? 0.923 6.578 15.055 1 96.88 40 VAL B C 1
ATOM 2628 O O . VAL B 1 40 ? 0.56 6.516 16.234 1 96.88 40 VAL B O 1
ATOM 2631 N N . GLY B 1 41 ? 0.613 7.578 14.273 1 95.38 41 GLY B N 1
ATOM 2632 C CA . GLY B 1 41 ? -0.302 8.609 14.734 1 95.38 41 GLY B CA 1
ATOM 2633 C C . GLY B 1 41 ? -1.658 8.07 15.141 1 95.38 41 GLY B C 1
ATOM 2634 O O . GLY B 1 41 ? -2.189 8.438 16.188 1 95.38 41 GLY B O 1
ATOM 2635 N N . CYS B 1 42 ? -2.217 7.199 14.328 1 93.56 42 CYS B N 1
ATOM 2636 C CA . CYS B 1 42 ? -3.516 6.605 14.625 1 93.56 42 CYS B CA 1
ATOM 2637 C C . CYS B 1 42 ? -3.453 5.75 15.883 1 93.56 42 CYS B C 1
ATOM 2639 O O . CYS B 1 42 ? -4.332 5.836 16.75 1 93.56 42 CYS B O 1
ATOM 2641 N N . ASN B 1 43 ? -2.434 4.945 15.961 1 94.69 43 ASN B N 1
ATOM 2642 C CA . ASN B 1 43 ? -2.287 4.09 17.141 1 94.69 43 ASN B CA 1
ATOM 2643 C C . ASN B 1 43 ? -2.096 4.91 18.406 1 94.69 43 ASN B C 1
ATOM 2645 O O . ASN B 1 43 ? -2.605 4.543 19.469 1 94.69 43 ASN B O 1
ATOM 2649 N N . HIS B 1 44 ? -1.353 5.988 18.328 1 95.38 44 HIS B N 1
ATOM 2650 C CA . HIS B 1 44 ? -1.218 6.918 19.438 1 95.38 44 HIS B CA 1
ATOM 2651 C C . HIS B 1 44 ? -2.574 7.461 19.875 1 95.38 44 HIS B C 1
ATOM 2653 O O . HIS B 1 44 ? -2.926 7.398 21.062 1 95.38 44 HIS B O 1
ATOM 2659 N N . ALA B 1 45 ? -3.342 7.988 18.906 1 92.94 45 ALA B N 1
ATOM 2660 C CA . ALA B 1 45 ? -4.664 8.531 19.188 1 92.94 45 ALA B CA 1
ATOM 2661 C C . ALA B 1 45 ? -5.551 7.492 19.875 1 92.94 45 ALA B C 1
ATOM 2663 O O . ALA B 1 45 ? -6.238 7.797 20.844 1 92.94 45 ALA B O 1
ATOM 2664 N N . GLN B 1 46 ? -5.5 6.309 19.422 1 90.62 46 GLN B N 1
ATOM 2665 C CA . GLN B 1 46 ? -6.293 5.234 20 1 90.62 46 GLN B CA 1
ATOM 2666 C C . GLN B 1 46 ? -5.824 4.914 21.422 1 90.62 46 GLN B C 1
ATOM 2668 O O . GLN B 1 46 ? -6.637 4.66 22.312 1 90.62 46 GLN B O 1
ATOM 2673 N N . SER B 1 47 ? -4.594 4.938 21.594 1 92.25 47 SER B N 1
ATOM 2674 C CA . SER B 1 47 ? -4.012 4.57 22.875 1 92.25 47 SER B CA 1
ATOM 2675 C C . SER B 1 47 ? -4.426 5.555 23.969 1 92.25 47 SER B C 1
ATOM 2677 O O . SER B 1 47 ? -4.438 5.207 25.156 1 92.25 47 SER B O 1
ATOM 2679 N N . VAL B 1 48 ? -4.746 6.758 23.594 1 91.44 48 VAL B N 1
ATOM 2680 C CA . VAL B 1 48 ? -5.125 7.758 24.594 1 91.44 48 VAL B CA 1
ATOM 2681 C C . VAL B 1 48 ? -6.645 7.91 24.625 1 91.44 48 VAL B C 1
ATOM 2683 O O . VAL B 1 48 ? -7.168 8.859 25.203 1 91.44 48 VAL B O 1
ATOM 2686 N N . GLY B 1 49 ? -7.391 7.094 23.859 1 88.94 49 GLY B N 1
ATOM 2687 C CA . GLY B 1 49 ? -8.836 6.992 24 1 88.94 49 GLY B CA 1
ATOM 2688 C C . GLY B 1 49 ? -9.586 7.77 22.938 1 88.94 49 GLY B C 1
ATOM 2689 O O . GLY B 1 49 ? -10.805 7.949 23.031 1 88.94 49 GLY B O 1
ATOM 2690 N N . PHE B 1 50 ? -8.906 8.258 22.016 1 91.5 50 PHE B N 1
ATOM 2691 C CA . PHE B 1 50 ? -9.594 8.93 20.922 1 91.5 50 PHE B CA 1
ATOM 2692 C C . PHE B 1 50 ? -10.289 7.918 20.016 1 91.5 50 PHE B C 1
ATOM 2694 O O . PHE B 1 50 ? -10.18 6.711 20.219 1 91.5 50 PHE B O 1
ATOM 2701 N N . SER B 1 51 ? -11.062 8.477 19.094 1 83.75 51 SER B N 1
ATOM 2702 C CA . SER B 1 51 ? -11.906 7.621 18.266 1 83.75 51 SER B CA 1
ATOM 2703 C C . SER B 1 51 ? -11.062 6.691 17.406 1 83.75 51 SER B C 1
ATOM 2705 O O . SER B 1 51 ? -9.93 7.02 17.047 1 83.75 51 SER B O 1
ATOM 2707 N N . THR B 1 52 ? -11.672 5.578 16.984 1 77.75 52 THR B N 1
ATOM 2708 C CA . THR B 1 52 ? -10.984 4.559 16.203 1 77.75 52 THR B CA 1
ATOM 2709 C C . THR B 1 52 ? -11.461 4.586 14.75 1 77.75 52 THR B C 1
ATOM 2711 O O . THR B 1 52 ? -11.297 3.605 14.023 1 77.75 52 THR B O 1
ATOM 2714 N N . ASP B 1 53 ? -12.086 5.664 14.414 1 76.69 53 ASP B N 1
ATOM 2715 C CA . ASP B 1 53 ? -12.672 5.75 13.078 1 76.69 53 ASP B CA 1
ATOM 2716 C C . ASP B 1 53 ? -11.727 6.449 12.109 1 76.69 53 ASP B C 1
ATOM 2718 O O . ASP B 1 53 ? -12.125 6.809 11 1 76.69 53 ASP B O 1
ATOM 2722 N N . GLY B 1 54 ? -10.539 6.754 12.578 1 76.75 54 GLY B N 1
ATOM 2723 C CA . GLY B 1 54 ? -9.57 7.375 11.695 1 76.75 54 GLY B CA 1
ATOM 2724 C C . GLY B 1 54 ? -9.484 8.883 11.859 1 76.75 54 GLY B C 1
ATOM 2725 O O . GLY B 1 54 ? -8.562 9.523 11.359 1 76.75 54 GLY B O 1
ATOM 2726 N N . PHE B 1 55 ? -10.438 9.438 12.625 1 79.75 55 PHE B N 1
ATOM 2727 C CA . PHE B 1 55 ? -10.445 10.891 12.758 1 79.75 55 PHE B CA 1
ATOM 2728 C C . PHE B 1 55 ? -9.75 11.32 14.039 1 79.75 55 PHE B C 1
ATOM 2730 O O . PHE B 1 55 ? -9.492 12.516 14.242 1 79.75 55 PHE B O 1
ATOM 2737 N N . ALA B 1 56 ? -9.477 10.359 14.883 1 87.62 56 ALA B N 1
ATOM 2738 C CA . ALA B 1 56 ? -8.766 10.648 16.125 1 87.62 56 ALA B CA 1
ATOM 2739 C C . ALA B 1 56 ? -9.469 11.742 16.922 1 87.62 56 ALA B C 1
ATOM 2741 O O . ALA B 1 56 ? -8.828 12.688 17.391 1 87.62 56 ALA B O 1
ATOM 2742 N N . THR B 1 57 ? -10.773 11.656 17.047 1 91.88 57 THR B N 1
ATOM 2743 C CA . THR B 1 57 ? -11.562 12.68 17.734 1 91.88 57 THR B CA 1
ATOM 2744 C C . THR B 1 57 ? -11.773 12.305 19.203 1 91.88 57 THR B C 1
ATOM 2746 O O . THR B 1 57 ? -11.836 11.117 19.531 1 91.88 57 THR B O 1
ATOM 2749 N N . THR B 1 58 ? -11.891 13.32 20.031 1 92.88 58 THR B N 1
ATOM 2750 C CA . THR B 1 58 ? -12.312 13.133 21.406 1 92.88 58 THR B CA 1
ATOM 2751 C C . THR B 1 58 ? -13.828 13.031 21.516 1 92.88 58 THR B C 1
ATOM 2753 O O . THR B 1 58 ? -14.531 13.234 20.516 1 92.88 58 THR B O 1
ATOM 2756 N N . THR B 1 59 ? -14.266 12.727 22.703 1 92 59 THR B N 1
ATOM 2757 C CA . THR B 1 59 ? -15.703 12.625 22.938 1 92 59 THR B CA 1
ATOM 2758 C C . THR B 1 59 ? -16.391 13.961 22.625 1 92 59 THR B C 1
ATOM 2760 O O . THR B 1 59 ? -17.391 14 21.922 1 92 59 THR B O 1
ATOM 2763 N N . THR B 1 60 ? -15.828 15.039 23.156 1 93.38 60 THR B N 1
ATOM 2764 C CA . THR B 1 60 ? -16.406 16.359 22.953 1 93.38 60 THR B CA 1
ATOM 2765 C C . THR B 1 60 ? -16.406 16.734 21.469 1 93.38 60 THR B C 1
ATOM 2767 O O . THR B 1 60 ? -17.391 17.281 20.969 1 93.38 60 THR B O 1
ATOM 2770 N N . MET B 1 61 ? -15.398 16.438 20.797 1 93.88 61 MET B N 1
ATOM 2771 C CA . MET B 1 61 ? -15.32 16.719 19.375 1 93.88 61 MET B CA 1
ATOM 2772 C C . MET B 1 61 ? -16.438 16 18.609 1 93.88 61 MET B C 1
ATOM 2774 O O . MET B 1 61 ? -17.094 16.594 17.75 1 93.88 61 MET B O 1
ATOM 2778 N N . ARG B 1 62 ? -16.625 14.797 18.922 1 93.38 62 ARG B N 1
ATOM 2779 C CA . ARG B 1 62 ? -17.656 14.008 18.25 1 93.38 62 ARG B CA 1
ATOM 2780 C C . ARG B 1 62 ? -19.031 14.586 18.516 1 93.38 62 ARG B C 1
ATOM 2782 O O . ARG B 1 62 ? -19.859 14.672 17.609 1 93.38 62 ARG B O 1
ATOM 2789 N N . GLU B 1 63 ? -19.25 15 19.719 1 93.31 63 GLU B N 1
ATOM 2790 C CA . GLU B 1 63 ? -20.531 15.594 20.078 1 93.31 63 GLU B CA 1
ATOM 2791 C C . GLU B 1 63 ? -20.797 16.875 19.297 1 93.31 63 GLU B C 1
ATOM 2793 O O . GLU B 1 63 ? -21.938 17.172 18.938 1 93.31 63 GLU B O 1
ATOM 2798 N N . LEU B 1 64 ? -19.781 17.547 19.031 1 92.75 64 LEU B N 1
ATOM 2799 C CA . LEU B 1 64 ? -19.906 18.844 18.375 1 92.75 64 LEU B CA 1
ATOM 2800 C C . LEU B 1 64 ? -19.734 18.703 16.859 1 92.75 64 LEU B C 1
ATOM 2802 O O . LEU B 1 64 ? -19.812 19.703 16.125 1 92.75 64 LEU B O 1
ATOM 2806 N N . GLY B 1 65 ? -19.422 17.5 16.391 1 93.19 65 GLY B N 1
ATOM 2807 C CA . GLY B 1 65 ? -19.219 17.266 14.977 1 93.19 65 GLY B CA 1
ATOM 2808 C C . GLY B 1 65 ? -17.938 17.859 14.445 1 93.19 65 GLY B C 1
ATOM 2809 O O . GLY B 1 65 ? -17.906 18.375 13.328 1 93.19 65 GLY B O 1
ATOM 2810 N N . LEU B 1 66 ? -16.906 17.812 15.32 1 93.88 66 LEU B N 1
ATOM 2811 C CA . LEU B 1 66 ? -15.625 18.406 14.945 1 93.88 66 LEU B CA 1
ATOM 2812 C C . LEU B 1 66 ? -14.633 17.328 14.508 1 93.88 66 LEU B C 1
ATOM 2814 O O . LEU B 1 66 ? -14.617 16.234 15.062 1 93.88 66 LEU B O 1
ATOM 2818 N N . ILE B 1 67 ? -13.797 17.656 13.461 1 92.56 67 ILE B N 1
ATOM 2819 C CA . ILE B 1 67 ? -12.766 16.75 12.992 1 92.56 67 ILE B CA 1
ATOM 2820 C C . ILE B 1 67 ? -11.461 17.516 12.75 1 92.56 67 ILE B C 1
ATOM 2822 O O . ILE B 1 67 ? -11.469 18.734 12.648 1 92.56 67 ILE B O 1
ATOM 2826 N N . TRP B 1 68 ? -10.398 16.797 12.711 1 92.19 68 TRP B N 1
ATOM 2827 C CA . TRP B 1 68 ? -9.109 17.344 12.297 1 92.19 68 TRP B CA 1
ATOM 2828 C C . TRP B 1 68 ? -8.906 17.188 10.797 1 92.19 68 TRP B C 1
ATOM 2830 O O . TRP B 1 68 ? -9.242 16.156 10.219 1 92.19 68 TRP B O 1
ATOM 2840 N N . VAL B 1 69 ? -8.398 18.219 10.203 1 92.19 69 VAL B N 1
ATOM 2841 C CA . VAL B 1 69 ? -8.055 18.172 8.781 1 92.19 69 VAL B CA 1
ATOM 2842 C C . VAL B 1 69 ? -6.574 18.5 8.594 1 92.19 69 VAL B C 1
ATOM 2844 O O . VAL B 1 69 ? -6.074 19.469 9.164 1 92.19 69 VAL B O 1
ATOM 2847 N N . THR B 1 70 ? -5.926 17.703 7.812 1 94.19 70 THR B N 1
ATOM 2848 C CA . THR B 1 70 ? -4.508 17.938 7.562 1 94.19 70 THR B CA 1
ATOM 2849 C C . THR B 1 70 ? -4.312 19.203 6.719 1 94.19 70 THR B C 1
ATOM 2851 O O . THR B 1 70 ? -4.938 19.359 5.668 1 94.19 70 THR B O 1
ATOM 2854 N N . ASN B 1 71 ? -3.465 20.062 7.188 1 95.38 71 ASN B N 1
ATOM 2855 C CA . ASN B 1 71 ? -3.168 21.312 6.492 1 95.38 71 ASN B CA 1
ATOM 2856 C C . ASN B 1 71 ? -1.791 21.281 5.836 1 95.38 71 ASN B C 1
ATOM 2858 O O . ASN B 1 71 ? -1.624 21.734 4.707 1 95.38 71 ASN B O 1
ATOM 2862 N N . ARG B 1 72 ? -0.884 20.75 6.547 1 97.06 72 ARG B N 1
ATOM 2863 C CA . ARG B 1 72 ? 0.486 20.719 6.047 1 97.06 72 ARG B CA 1
ATOM 2864 C C . ARG B 1 72 ? 1.22 19.469 6.535 1 97.06 72 ARG B C 1
ATOM 2866 O O . ARG B 1 72 ? 1.043 19.062 7.684 1 97.06 72 ARG B O 1
ATOM 2873 N N . MET B 1 73 ? 2.047 18.875 5.688 1 98.25 73 MET B N 1
ATOM 2874 C CA . MET B 1 73 ? 2.914 17.75 6.016 1 98.25 73 MET B CA 1
ATOM 2875 C C . MET B 1 73 ? 4.336 18 5.523 1 98.25 73 MET B C 1
ATOM 2877 O O . MET B 1 73 ? 4.539 18.406 4.375 1 98.25 73 MET B O 1
ATOM 2881 N N . HIS B 1 74 ? 5.332 17.891 6.414 1 98.62 74 HIS B N 1
ATOM 2882 C CA . HIS B 1 74 ? 6.75 18 6.09 1 98.62 74 HIS B CA 1
ATOM 2883 C C . HIS B 1 74 ? 7.508 16.75 6.539 1 98.62 74 HIS B C 1
ATOM 2885 O O . HIS B 1 74 ? 7.453 16.375 7.715 1 98.62 74 HIS B O 1
ATOM 2891 N N . ILE B 1 75 ? 8.211 16.109 5.625 1 98.81 75 ILE B N 1
ATOM 2892 C CA . ILE B 1 75 ? 8.945 14.891 5.914 1 98.81 75 ILE B CA 1
ATOM 2893 C C . ILE B 1 75 ? 10.383 15.023 5.418 1 98.81 75 ILE B C 1
ATOM 2895 O O . ILE B 1 75 ? 10.617 15.422 4.273 1 98.81 75 ILE B O 1
ATOM 2899 N N . GLU B 1 76 ? 11.297 14.742 6.219 1 98.62 76 GLU B N 1
ATOM 2900 C CA . GLU B 1 76 ? 12.695 14.602 5.848 1 98.62 76 GLU B CA 1
ATOM 2901 C C . GLU B 1 76 ? 13.188 13.18 6.09 1 98.62 76 GLU B C 1
ATOM 2903 O O . GLU B 1 76 ? 12.977 12.617 7.168 1 98.62 76 GLU B O 1
ATOM 2908 N N . ILE B 1 77 ? 13.82 12.648 5.09 1 98.38 77 ILE B N 1
ATOM 2909 C CA . ILE B 1 77 ? 14.383 11.305 5.184 1 98.38 77 ILE B CA 1
ATOM 2910 C C . ILE B 1 77 ? 15.891 11.359 4.93 1 98.38 77 ILE B C 1
ATOM 2912 O O . ILE B 1 77 ? 16.328 11.742 3.844 1 98.38 77 ILE B O 1
ATOM 2916 N N . TYR B 1 78 ? 16.594 10.93 5.887 1 97.94 78 TYR B N 1
ATOM 2917 C CA . TYR B 1 78 ? 18.047 10.984 5.797 1 97.94 78 TYR B CA 1
ATOM 2918 C C . TYR B 1 78 ? 18.609 9.672 5.262 1 97.94 78 TYR B C 1
ATOM 2920 O O . TYR B 1 78 ? 19.641 9.664 4.582 1 97.94 78 TYR B O 1
ATOM 2928 N N . LYS B 1 79 ? 17.984 8.672 5.57 1 97.62 79 LYS B N 1
ATOM 2929 C CA . LYS B 1 79 ? 18.312 7.34 5.082 1 97.62 79 LYS B CA 1
ATOM 2930 C C . LYS B 1 79 ? 17.062 6.473 4.961 1 97.62 79 LYS B C 1
ATOM 2932 O O . LYS B 1 79 ? 16.359 6.25 5.949 1 97.62 79 LYS B O 1
ATOM 2937 N N . TYR B 1 80 ? 16.812 5.988 3.791 1 97.75 80 TYR B N 1
ATOM 2938 C CA . TYR B 1 80 ? 15.68 5.094 3.594 1 97.75 80 TYR B CA 1
ATOM 2939 C C . TYR B 1 80 ? 15.992 3.695 4.113 1 97.75 80 TYR B C 1
ATOM 2941 O O . TYR B 1 80 ? 17.016 3.109 3.758 1 97.75 80 TYR B O 1
ATOM 2949 N N . PRO B 1 81 ? 15.109 3.156 4.969 1 97.94 81 PRO B N 1
ATOM 2950 C CA . PRO B 1 81 ? 15.336 1.781 5.418 1 97.94 81 PRO B CA 1
ATOM 2951 C C . PRO B 1 81 ? 15.094 0.752 4.316 1 97.94 81 PRO B C 1
ATOM 2953 O O . PRO B 1 81 ? 14.219 0.95 3.469 1 97.94 81 PRO B O 1
ATOM 2956 N N . ALA B 1 82 ? 15.82 -0.332 4.363 1 95.5 82 ALA B N 1
ATOM 2957 C CA . ALA B 1 82 ? 15.703 -1.401 3.377 1 95.5 82 ALA B CA 1
ATOM 2958 C C . ALA B 1 82 ? 14.656 -2.426 3.801 1 95.5 82 ALA B C 1
ATOM 2960 O O . ALA B 1 82 ? 14.188 -2.404 4.941 1 95.5 82 ALA B O 1
ATOM 2961 N N . TRP B 1 83 ? 14.312 -3.281 2.855 1 94.31 83 TRP B N 1
ATOM 2962 C CA . TRP B 1 83 ? 13.461 -4.426 3.154 1 94.31 83 TRP B CA 1
ATOM 2963 C C . TRP B 1 83 ? 14.031 -5.246 4.309 1 94.31 83 TRP B C 1
ATOM 2965 O O . TRP B 1 83 ? 15.211 -5.602 4.305 1 94.31 83 TRP B O 1
ATOM 2975 N N . GLY B 1 84 ? 13.117 -5.398 5.309 1 93.38 84 GLY B N 1
ATOM 2976 C CA . GLY B 1 84 ? 13.539 -6.203 6.441 1 93.38 84 GLY B CA 1
ATOM 2977 C C . GLY B 1 84 ? 14.062 -5.375 7.598 1 93.38 84 GLY B C 1
ATOM 2978 O O . GLY B 1 84 ? 14.156 -5.863 8.727 1 93.38 84 GLY B O 1
ATOM 2979 N N . ASP B 1 85 ? 14.508 -4.141 7.336 1 96.44 85 ASP B N 1
ATOM 2980 C CA . ASP B 1 85 ? 14.938 -3.266 8.422 1 96.44 85 ASP B CA 1
ATOM 2981 C C . ASP B 1 85 ? 13.797 -3.002 9.398 1 96.44 85 ASP B C 1
ATOM 2983 O O . ASP B 1 85 ? 12.625 -3.082 9.031 1 96.44 85 ASP B O 1
ATOM 2987 N N . VAL B 1 86 ? 14.188 -2.758 10.602 1 97.19 86 VAL B N 1
ATOM 2988 C CA . VAL B 1 86 ? 13.219 -2.373 11.625 1 97.19 86 VAL B CA 1
ATOM 2989 C C . VAL B 1 86 ? 13.375 -0.893 11.961 1 97.19 86 VAL B C 1
ATOM 2991 O O . VAL B 1 86 ? 14.469 -0.448 12.328 1 97.19 86 VAL B O 1
ATOM 2994 N N . VAL B 1 87 ? 12.289 -0.181 11.805 1 97.94 87 VAL B N 1
ATOM 2995 C CA . VAL B 1 87 ? 12.281 1.252 12.078 1 97.94 87 VAL B CA 1
ATOM 2996 C C . VAL B 1 87 ? 11.461 1.538 13.328 1 97.94 87 VAL B C 1
ATOM 2998 O O . VAL B 1 87 ? 10.391 0.948 13.531 1 97.94 87 VAL B O 1
ATOM 3001 N N . GLU B 1 88 ? 11.992 2.352 14.156 1 98.25 88 GLU B N 1
ATOM 3002 C CA . GLU B 1 88 ? 11.25 2.842 15.312 1 98.25 88 GLU B CA 1
ATOM 3003 C C . GLU B 1 88 ? 10.797 4.285 15.109 1 98.25 88 GLU B C 1
ATOM 3005 O O . GLU B 1 88 ? 11.609 5.156 14.789 1 98.25 88 GLU B O 1
ATOM 3010 N N . ILE B 1 89 ? 9.547 4.535 15.312 1 98.5 89 ILE B N 1
ATOM 3011 C CA . ILE B 1 89 ? 9 5.871 15.117 1 98.5 89 ILE B CA 1
ATOM 3012 C C . ILE B 1 89 ? 8.375 6.371 16.406 1 98.5 89 ILE B C 1
ATOM 3014 O O . ILE B 1 89 ? 7.547 5.684 17.016 1 98.5 89 ILE B O 1
ATOM 3018 N N . GLU B 1 90 ? 8.773 7.48 16.844 1 98 90 GLU B N 1
ATOM 3019 C CA . GLU B 1 90 ? 8.18 8.18 17.969 1 98 90 GLU B CA 1
ATOM 3020 C C . GLU B 1 90 ? 7.344 9.367 17.5 1 98 90 GLU B C 1
ATOM 3022 O O . GLU B 1 90 ? 7.73 10.078 16.578 1 98 90 GLU B O 1
ATOM 3027 N N . THR B 1 91 ? 6.195 9.578 18.172 1 97.94 91 THR B N 1
ATOM 3028 C CA . THR B 1 91 ? 5.355 10.711 17.797 1 97.94 91 THR B CA 1
ATOM 3029 C C . THR B 1 91 ? 4.719 11.352 19.016 1 97.94 91 THR B C 1
ATOM 3031 O O . THR B 1 91 ? 4.559 10.703 20.062 1 97.94 91 THR B O 1
ATOM 3034 N N . TRP B 1 92 ? 4.426 12.594 18.906 1 96.69 92 TRP B N 1
ATOM 3035 C CA . TRP B 1 92 ? 3.699 13.367 19.906 1 96.69 92 TRP B CA 1
ATOM 3036 C C . TRP B 1 92 ? 2.943 14.523 19.266 1 96.69 92 TRP B C 1
ATOM 3038 O O . TRP B 1 92 ? 3.207 14.883 18.109 1 96.69 92 TRP B O 1
ATOM 3048 N N . CYS B 1 93 ? 1.992 15.039 19.984 1 94.19 93 CYS B N 1
ATOM 3049 C CA . CYS B 1 93 ? 1.206 16.172 19.531 1 94.19 93 CYS B CA 1
ATOM 3050 C C . CYS B 1 93 ? 1.424 17.391 20.422 1 94.19 93 CYS B C 1
ATOM 3052 O O . CYS B 1 93 ? 1.887 17.25 21.562 1 94.19 93 CYS B O 1
ATOM 3054 N N . GLN B 1 94 ? 1.172 18.547 19.844 1 92.94 94 GLN B N 1
ATOM 3055 C CA . GLN B 1 94 ? 1.183 19.797 20.594 1 92.94 94 GLN B CA 1
ATOM 3056 C C . GLN B 1 94 ? 0.178 20.797 20.016 1 92.94 94 GLN B C 1
ATOM 3058 O O . GLN B 1 94 ? -0.173 20.703 18.844 1 92.94 94 GLN B O 1
ATOM 3063 N N . ALA B 1 95 ? -0.177 21.641 20.922 1 89.12 95 ALA B N 1
ATOM 3064 C CA . ALA B 1 95 ? -1.032 22.719 20.422 1 89.12 95 ALA B CA 1
ATOM 3065 C C . ALA B 1 95 ? -0.294 23.578 19.406 1 89.12 95 ALA B C 1
ATOM 3067 O O . ALA B 1 95 ? 0.917 23.781 19.516 1 89.12 95 ALA B O 1
ATOM 3068 N N . ASP B 1 96 ? -1.046 23.953 18.469 1 89.06 96 ASP B N 1
ATOM 3069 C CA . ASP B 1 96 ? -0.51 24.844 17.453 1 89.06 96 ASP B CA 1
ATOM 3070 C C . ASP B 1 96 ? -1.465 26.016 17.188 1 89.06 96 ASP B C 1
ATOM 3072 O O . ASP B 1 96 ? -2.338 25.922 16.328 1 89.06 96 ASP B O 1
ATOM 3076 N N . GLY B 1 97 ? -1.189 27.062 17.875 1 80.81 97 GLY B N 1
ATOM 3077 C CA . GLY B 1 97 ? -2.053 28.219 17.75 1 80.81 97 GLY B CA 1
ATOM 3078 C C . GLY B 1 97 ? -3.434 28.016 18.344 1 80.81 97 GLY B C 1
ATOM 3079 O O . GLY B 1 97 ? -3.615 27.156 19.203 1 80.81 97 GLY B O 1
ATOM 3080 N N . LYS B 1 98 ? -4.453 28.828 17.891 1 79.06 98 LYS B N 1
ATOM 3081 C CA . LYS B 1 98 ? -5.809 28.828 18.438 1 79.06 98 LYS B CA 1
ATOM 3082 C C . LYS B 1 98 ? -6.676 27.781 17.734 1 79.06 98 LYS B C 1
ATOM 3084 O O . LYS B 1 98 ? -7.707 27.359 18.25 1 79.06 98 LYS B O 1
ATOM 3089 N N . ILE B 1 99 ? -6.266 27.312 16.672 1 77.5 99 ILE B N 1
ATOM 3090 C CA . ILE B 1 99 ? -7.215 26.547 15.867 1 77.5 99 ILE B CA 1
ATOM 3091 C C . ILE B 1 99 ? -6.641 25.172 15.555 1 77.5 99 ILE B C 1
ATOM 3093 O O . ILE B 1 99 ? -7.273 24.375 14.867 1 77.5 99 ILE B O 1
ATOM 3097 N N . GLY B 1 100 ? -5.398 24.922 16.031 1 88.88 100 GLY B N 1
ATOM 3098 C CA . GLY B 1 100 ? -4.887 23.703 15.414 1 88.88 100 GLY B CA 1
ATOM 3099 C C . GLY B 1 100 ? -3.984 22.906 16.344 1 88.88 100 GLY B C 1
ATOM 3100 O O . GLY B 1 100 ? -3.924 23.188 17.547 1 88.88 100 GLY B O 1
ATOM 3101 N N . THR B 1 101 ? -3.568 21.781 15.836 1 92.38 101 THR B N 1
ATOM 3102 C CA . THR B 1 101 ? -2.613 20.891 16.484 1 92.38 101 THR B CA 1
ATOM 3103 C C . THR B 1 101 ? -1.471 20.531 15.539 1 92.38 101 THR B C 1
ATOM 3105 O O . THR B 1 101 ? -1.621 20.625 14.32 1 92.38 101 THR B O 1
ATOM 3108 N N . ARG B 1 102 ? -0.367 20.375 16.172 1 95.38 102 ARG B N 1
ATOM 3109 C CA . ARG B 1 102 ? 0.829 19.922 15.469 1 95.38 102 ARG B CA 1
ATOM 3110 C C . ARG B 1 102 ? 1.238 18.531 15.922 1 95.38 102 ARG B C 1
ATOM 3112 O O . ARG B 1 102 ? 1.187 18.219 17.125 1 95.38 102 ARG B O 1
ATOM 3119 N N . ARG B 1 103 ? 1.58 17.688 14.961 1 97.06 103 ARG B N 1
ATOM 3120 C CA . ARG B 1 103 ? 2.141 16.375 15.289 1 97.06 103 ARG B CA 1
ATOM 3121 C C . ARG B 1 103 ? 3.551 16.234 14.727 1 97.06 103 ARG B C 1
ATOM 3123 O O . ARG B 1 103 ? 3.793 16.531 13.555 1 97.06 103 ARG B O 1
ATOM 3130 N N . ASP B 1 104 ? 4.438 15.719 15.594 1 98.25 104 ASP B N 1
ATOM 3131 C CA . ASP B 1 104 ? 5.84 15.539 15.227 1 98.25 104 ASP B CA 1
ATOM 3132 C C . ASP B 1 104 ? 6.242 14.07 15.312 1 98.25 104 ASP B C 1
ATOM 3134 O O . ASP B 1 104 ? 5.629 13.289 16.047 1 98.25 104 ASP B O 1
ATOM 3138 N N . TRP B 1 105 ? 7.23 13.727 14.484 1 98.69 105 TRP B N 1
ATOM 3139 C CA . TRP B 1 105 ? 7.77 12.375 14.484 1 98.69 105 TRP B CA 1
ATOM 3140 C C . TRP B 1 105 ? 9.289 12.391 14.422 1 98.69 105 TRP B C 1
ATOM 3142 O O . TRP B 1 105 ? 9.883 13.234 13.75 1 98.69 105 TRP B O 1
ATOM 3152 N N . ILE B 1 106 ? 9.859 11.414 15.062 1 98.62 106 ILE B N 1
ATOM 3153 C CA . ILE B 1 106 ? 11.266 11.055 14.867 1 98.62 106 ILE B CA 1
ATOM 3154 C C . ILE B 1 106 ? 11.367 9.578 14.477 1 98.62 106 ILE B C 1
ATOM 3156 O O . ILE B 1 106 ? 10.75 8.719 15.109 1 98.62 106 ILE B O 1
ATOM 3160 N N . LEU B 1 107 ? 12.086 9.305 13.406 1 98.69 107 LEU B N 1
ATOM 3161 C CA . LEU B 1 107 ? 12.305 7.949 12.914 1 98.69 107 LEU B CA 1
ATOM 3162 C C . LEU B 1 107 ? 13.734 7.496 13.172 1 98.69 107 LEU B C 1
ATOM 3164 O O . LEU B 1 107 ? 14.688 8.195 12.828 1 98.69 107 LEU B O 1
ATOM 3168 N N . LYS B 1 108 ? 13.875 6.32 13.711 1 98.56 108 LYS B N 1
ATOM 3169 C CA . LYS B 1 108 ? 15.203 5.77 13.984 1 98.56 108 LYS B CA 1
ATOM 3170 C C . LYS B 1 108 ? 15.344 4.359 13.414 1 98.56 108 LYS B C 1
ATOM 3172 O O . LYS B 1 108 ? 14.359 3.617 13.336 1 98.56 108 LYS B O 1
ATOM 3177 N N . ASP B 1 109 ? 16.516 4.09 12.969 1 97.88 109 ASP B N 1
ATOM 3178 C CA . ASP B 1 109 ? 16.891 2.703 12.711 1 97.88 109 ASP B CA 1
ATOM 3179 C C . ASP B 1 109 ? 17.094 1.934 14.016 1 97.88 109 ASP B C 1
ATOM 3181 O O . ASP B 1 109 ? 17.953 2.273 14.82 1 97.88 109 ASP B O 1
ATOM 3185 N N . LEU B 1 110 ? 16.344 0.927 14.195 1 96.19 110 LEU B N 1
ATOM 3186 C CA . LEU B 1 110 ? 16.375 0.237 15.484 1 96.19 110 LEU B CA 1
ATOM 3187 C C . LEU B 1 110 ? 17.719 -0.464 15.688 1 96.19 110 LEU B C 1
ATOM 3189 O O . LEU B 1 110 ? 18.188 -0.59 16.828 1 96.19 110 LEU B O 1
ATOM 3193 N N . ALA B 1 111 ? 18.312 -0.927 14.617 1 95.31 111 ALA B N 1
ATOM 3194 C CA . ALA B 1 111 ? 19.531 -1.712 14.711 1 95.31 111 ALA B CA 1
ATOM 3195 C C . ALA B 1 111 ? 20.688 -0.879 15.289 1 95.31 111 ALA B C 1
ATOM 3197 O O .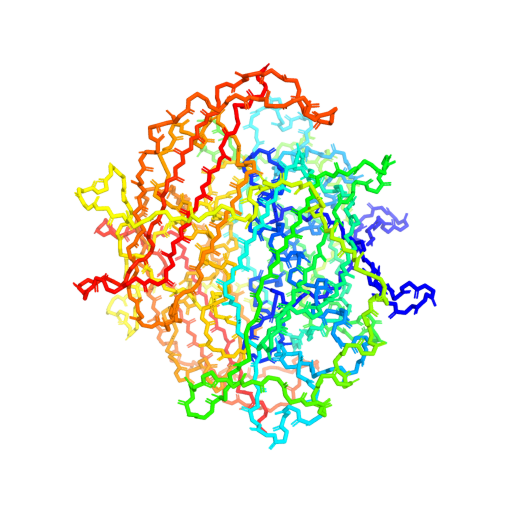 ALA B 1 111 ? 21.5 -1.385 16.062 1 95.31 111 ALA B O 1
ATOM 3198 N N . ASN B 1 112 ? 20.766 0.417 15 1 96.44 112 ASN B N 1
ATOM 3199 C CA . ASN B 1 112 ? 21.906 1.21 15.43 1 96.44 112 ASN B CA 1
ATOM 3200 C C . ASN B 1 112 ? 21.469 2.477 16.156 1 96.44 112 ASN B C 1
ATOM 3202 O O . ASN B 1 112 ? 22.312 3.223 16.672 1 96.44 112 ASN B O 1
ATOM 3206 N N . GLY B 1 113 ? 20.219 2.768 16.156 1 96.44 113 GLY B N 1
ATOM 3207 C CA . GLY B 1 113 ? 19.672 3.893 16.891 1 96.44 113 GLY B CA 1
ATOM 3208 C C . GLY B 1 113 ? 19.812 5.215 16.172 1 96.44 113 GLY B C 1
ATOM 3209 O O . GLY B 1 113 ? 19.422 6.262 16.688 1 96.44 113 GLY B O 1
ATOM 3210 N N . GLU B 1 114 ? 20.25 5.152 14.992 1 97.81 114 GLU B N 1
ATOM 3211 C CA . GLU B 1 114 ? 20.469 6.375 14.219 1 97.81 114 GLU B CA 1
ATOM 3212 C C . GLU B 1 114 ? 19.141 6.973 13.758 1 97.81 114 GLU B C 1
ATOM 3214 O O . GLU B 1 114 ? 18.234 6.242 13.352 1 97.81 114 GLU B O 1
ATOM 3219 N N . VAL B 1 115 ? 19.078 8.336 13.883 1 98.44 115 VAL B N 1
ATOM 3220 C CA . VAL B 1 115 ? 17.922 9.031 13.32 1 98.44 115 VAL B CA 1
ATOM 3221 C C . VAL B 1 115 ? 17.984 9 11.797 1 98.44 115 VAL B C 1
ATOM 3223 O O . VAL B 1 115 ? 18.938 9.5 11.195 1 98.44 115 VAL B O 1
ATOM 3226 N N . ILE B 1 116 ? 16.938 8.453 11.211 1 98.62 116 ILE B N 1
ATOM 3227 C CA . ILE B 1 116 ? 16.984 8.297 9.758 1 98.62 116 ILE B CA 1
ATOM 3228 C C . ILE B 1 116 ? 15.961 9.234 9.109 1 98.62 116 ILE B C 1
ATOM 3230 O O . ILE B 1 116 ? 15.891 9.32 7.883 1 98.62 116 ILE B O 1
ATOM 3234 N N . GLY B 1 117 ? 15.156 9.93 9.898 1 98.5 117 GLY B N 1
ATOM 3235 C CA . GLY B 1 117 ? 14.188 10.883 9.375 1 98.5 117 GLY B CA 1
ATOM 3236 C C . GLY B 1 117 ? 13.422 11.617 10.461 1 98.5 117 GLY B C 1
ATOM 3237 O O . GLY B 1 117 ? 13.453 11.211 11.625 1 98.5 117 GLY B O 1
ATOM 3238 N N . ARG B 1 118 ? 12.773 12.68 10.125 1 98.81 118 ARG B N 1
ATOM 3239 C CA . ARG B 1 118 ? 11.891 13.5 10.945 1 98.81 118 ARG B CA 1
ATOM 3240 C C . ARG B 1 118 ? 10.688 13.977 10.141 1 98.81 118 ARG B C 1
ATOM 3242 O O . ARG B 1 118 ? 10.75 14.07 8.914 1 98.81 118 ARG B O 1
ATOM 3249 N N . ALA B 1 119 ? 9.648 14.281 10.836 1 98.81 119 ALA B N 1
ATOM 3250 C CA . ALA B 1 119 ? 8.469 14.812 10.156 1 98.81 119 ALA B CA 1
ATOM 3251 C C . ALA B 1 119 ? 7.645 15.695 11.086 1 98.81 119 ALA B C 1
ATOM 3253 O O . ALA B 1 119 ? 7.75 15.578 12.312 1 98.81 119 ALA B O 1
ATOM 3254 N N . THR B 1 120 ? 6.906 16.562 10.531 1 98.38 120 THR B N 1
ATOM 3255 C CA . THR B 1 120 ? 5.941 17.391 11.258 1 98.38 120 THR B CA 1
ATOM 3256 C C . THR B 1 120 ? 4.715 17.672 10.391 1 98.38 120 THR B C 1
ATOM 3258 O O . THR B 1 120 ? 4.789 17.625 9.164 1 98.38 120 THR B O 1
ATOM 3261 N N . SER B 1 121 ? 3.645 17.844 11.016 1 97.69 121 SER B N 1
ATOM 3262 C CA . SER B 1 121 ? 2.393 18.125 10.32 1 97.69 121 SER B CA 1
ATOM 3263 C C . SER B 1 121 ? 1.542 19.125 11.102 1 97.69 121 SER B C 1
ATOM 3265 O O . SER B 1 121 ? 1.713 19.281 12.312 1 97.69 121 SER B O 1
ATOM 3267 N N . LYS B 1 122 ? 0.735 19.797 10.391 1 96.31 122 LYS B N 1
ATOM 3268 C CA . LYS B 1 122 ? -0.214 20.75 10.977 1 96.31 122 LYS B CA 1
ATOM 3269 C C . LYS B 1 122 ? -1.651 20.344 10.648 1 96.31 122 LYS B C 1
ATOM 3271 O O . LYS B 1 122 ? -1.947 19.938 9.523 1 96.31 122 LYS B O 1
ATOM 3276 N N . TRP B 1 123 ? -2.486 20.484 11.633 1 95.25 123 TRP B N 1
ATOM 3277 C CA . TRP B 1 123 ? -3.896 20.125 11.531 1 95.25 123 TRP B CA 1
ATOM 3278 C C . TRP B 1 123 ? -4.781 21.266 12.008 1 95.25 123 TRP B C 1
ATOM 3280 O O . TRP B 1 123 ? -4.449 21.969 12.969 1 95.25 123 TRP B O 1
ATOM 3290 N N . VAL B 1 124 ? -5.879 21.406 11.367 1 94.38 124 VAL B N 1
ATOM 3291 C CA . VAL B 1 124 ? -6.844 22.422 11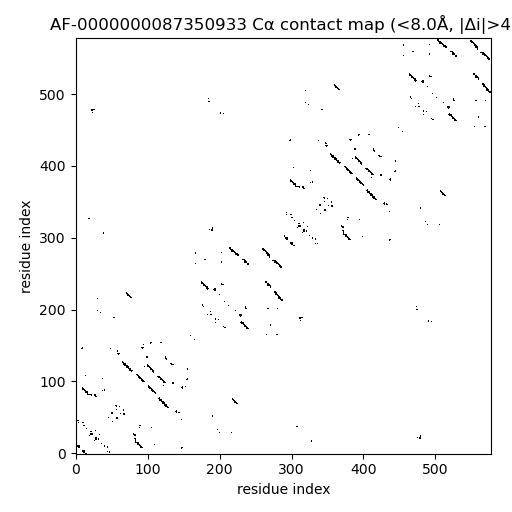.773 1 94.38 124 VAL B CA 1
ATOM 3292 C C . VAL B 1 124 ? -8.195 21.766 12.062 1 94.38 124 VAL B C 1
ATOM 3294 O O . VAL B 1 124 ? -8.508 20.703 11.508 1 94.38 124 VAL B O 1
ATOM 3297 N N . MET B 1 125 ? -8.891 22.359 12.93 1 93.62 125 MET B N 1
ATOM 3298 C CA . MET B 1 125 ? -10.188 21.828 13.328 1 93.62 125 MET B CA 1
ATOM 3299 C C . MET B 1 125 ? -11.305 22.391 12.453 1 93.62 125 MET B C 1
ATOM 3301 O O . MET B 1 125 ? -11.32 23.578 12.156 1 93.62 125 MET B O 1
ATOM 3305 N N . MET B 1 126 ? -12.18 21.484 12.078 1 93.12 126 MET B N 1
ATOM 3306 C CA . MET B 1 126 ? -13.289 21.859 11.219 1 93.12 126 MET B CA 1
ATOM 3307 C C . MET B 1 126 ? -14.578 21.172 11.648 1 93.12 126 MET B C 1
ATOM 3309 O O . MET B 1 126 ? -14.547 20.078 12.195 1 93.12 126 MET B O 1
ATOM 3313 N N . ASN B 1 127 ? -15.688 21.906 11.422 1 93.5 127 ASN B N 1
ATOM 3314 C CA . ASN B 1 127 ? -16.984 21.266 11.594 1 93.5 127 ASN B CA 1
ATOM 3315 C C . ASN B 1 127 ? -17.312 20.344 10.414 1 93.5 127 ASN B C 1
ATOM 3317 O O . ASN B 1 127 ? -17.297 20.781 9.266 1 93.5 127 ASN B O 1
ATOM 3321 N N . GLN B 1 128 ? -17.625 19.141 10.711 1 89.38 128 GLN B N 1
ATOM 3322 C CA . GLN B 1 128 ? -17.812 18.125 9.672 1 89.38 128 GLN B CA 1
ATOM 3323 C C . GLN B 1 128 ? -19.047 18.438 8.828 1 89.38 128 GLN B C 1
ATOM 3325 O O . GLN B 1 128 ? -19.078 18.141 7.633 1 89.38 128 GLN B O 1
ATOM 3330 N N . ASN B 1 129 ? -20.016 19.047 9.375 1 90.5 129 ASN B N 1
ATOM 3331 C CA . ASN B 1 129 ? -21.281 19.297 8.703 1 90.5 129 ASN B CA 1
ATOM 3332 C C . ASN B 1 129 ? -21.25 20.594 7.898 1 90.5 129 ASN B C 1
ATOM 3334 O O . ASN B 1 129 ? -21.656 20.625 6.738 1 90.5 129 ASN B O 1
ATOM 3338 N N . THR B 1 130 ? -20.734 21.672 8.477 1 92.06 130 THR B N 1
ATOM 3339 C CA . THR B 1 130 ? -20.734 22.969 7.82 1 92.06 130 THR B CA 1
ATOM 3340 C C . THR B 1 130 ? -19.484 23.141 6.961 1 92.06 130 THR B C 1
ATOM 3342 O O . THR B 1 130 ? -19.422 24.031 6.113 1 92.06 130 THR B O 1
ATOM 3345 N N . ARG B 1 131 ? -18.516 22.359 7.289 1 89.75 131 ARG B N 1
ATOM 3346 C CA . ARG B 1 131 ? -17.234 22.391 6.602 1 89.75 131 ARG B CA 1
ATOM 3347 C C . ARG B 1 131 ? -16.5 23.703 6.832 1 89.75 131 ARG B C 1
ATOM 3349 O O . ARG B 1 131 ? -15.781 24.188 5.957 1 89.75 131 ARG B O 1
ATOM 3356 N N . ARG B 1 132 ? -16.812 24.281 7.918 1 91.75 132 ARG B N 1
ATOM 3357 C CA . ARG B 1 132 ? -16.156 25.531 8.297 1 91.75 132 ARG B CA 1
ATOM 3358 C C . ARG B 1 132 ? -15.102 25.281 9.375 1 91.75 132 ARG B C 1
ATOM 3360 O O . ARG B 1 132 ? -15.305 24.453 10.273 1 91.75 132 ARG B O 1
ATOM 3367 N N . LEU B 1 133 ? -14.094 26.078 9.266 1 91.44 133 LEU B N 1
ATOM 3368 C CA . LEU B 1 133 ? -13.062 26.016 10.297 1 91.44 133 LEU B CA 1
ATOM 3369 C C . LEU B 1 133 ? -13.617 26.453 11.648 1 91.44 133 LEU B C 1
ATOM 3371 O O . LEU B 1 133 ? -14.445 27.359 11.719 1 91.44 133 LEU B O 1
ATOM 3375 N N . GLN B 1 134 ? -13.203 25.75 12.672 1 90.88 134 GLN B N 1
ATOM 3376 C CA . GLN B 1 134 ? -13.625 26.031 14.039 1 90.88 134 GLN B CA 1
ATOM 3377 C C . GLN B 1 134 ? -12.43 26.219 14.961 1 90.88 134 GLN B C 1
ATOM 3379 O O . GLN B 1 134 ? -11.422 25.516 14.836 1 90.88 134 GLN B O 1
ATOM 3384 N N . ARG B 1 135 ? -12.617 27.125 15.828 1 88.62 135 ARG B N 1
ATOM 3385 C CA . ARG B 1 135 ? -11.602 27.297 16.859 1 88.62 135 ARG B CA 1
ATOM 3386 C C . ARG B 1 135 ? -11.633 26.141 17.859 1 88.62 135 ARG B C 1
ATOM 3388 O O . ARG B 1 135 ? -12.703 25.625 18.188 1 88.62 135 ARG B O 1
ATOM 3395 N N . VAL B 1 136 ? -10.453 25.844 18.375 1 87.12 136 VAL B N 1
ATOM 3396 C CA . VAL B 1 136 ? -10.375 24.828 19.422 1 87.12 136 VAL B CA 1
ATOM 3397 C C . VAL B 1 136 ? -10.836 25.422 20.75 1 87.12 136 VAL B C 1
ATOM 3399 O O . VAL B 1 136 ? -10.133 26.25 21.344 1 87.12 136 VAL B O 1
ATOM 3402 N N . SER B 1 137 ? -11.945 24.984 21.188 1 87 137 SER B N 1
ATOM 3403 C CA . SER B 1 137 ? -12.461 25.484 22.469 1 87 137 SER B CA 1
ATOM 3404 C C . SER B 1 137 ? -11.602 25.016 23.641 1 87 137 SER B C 1
ATOM 3406 O O . SER B 1 137 ? -10.812 24.078 23.484 1 87 137 SER B O 1
ATOM 3408 N N . ASP B 1 138 ? -11.797 25.641 24.719 1 88 138 ASP B N 1
ATOM 3409 C CA . ASP B 1 138 ? -11.047 25.266 25.922 1 88 138 ASP B CA 1
ATOM 3410 C C . ASP B 1 138 ? -11.367 23.828 26.328 1 88 138 ASP B C 1
ATOM 3412 O O . ASP B 1 138 ? -10.477 23.094 26.766 1 88 138 ASP B O 1
ATOM 3416 N N . GLU B 1 139 ? -12.547 23.516 26.125 1 88.5 139 GLU B N 1
ATOM 3417 C CA . GLU B 1 139 ? -12.969 22.156 26.5 1 88.5 139 GLU B CA 1
ATOM 3418 C C . GLU B 1 139 ? -12.266 21.109 25.641 1 88.5 139 GLU B C 1
ATOM 3420 O O . GLU B 1 139 ? -11.734 20.125 26.172 1 88.5 139 GLU B O 1
ATOM 3425 N N . VAL B 1 140 ? -12.258 21.344 24.359 1 89.69 140 VAL B N 1
ATOM 3426 C CA . VAL B 1 140 ? -11.586 20.438 23.438 1 89.69 140 VAL B CA 1
ATOM 3427 C C . VAL B 1 140 ? -10.086 20.453 23.703 1 89.69 140 VAL B C 1
ATOM 3429 O O . VAL B 1 140 ? -9.438 19.406 23.703 1 89.69 140 VAL B O 1
ATOM 3432 N N . ARG B 1 141 ? -9.594 21.594 23.938 1 89.44 141 ARG B N 1
ATOM 3433 C CA . ARG B 1 141 ? -8.164 21.766 24.203 1 89.44 141 ARG B CA 1
ATOM 3434 C C . ARG B 1 141 ? -7.719 20.938 25.391 1 89.44 141 ARG B C 1
ATOM 3436 O O . ARG B 1 141 ? -6.703 20.234 25.328 1 89.44 141 ARG B O 1
ATOM 3443 N N . ASP B 1 142 ? -8.453 21 26.469 1 89 142 ASP B N 1
ATOM 3444 C CA . ASP B 1 142 ? -8.117 20.281 27.703 1 89 142 ASP B CA 1
ATOM 3445 C C . ASP B 1 142 ? -8.164 18.781 27.484 1 89 142 ASP B C 1
ATOM 3447 O O . ASP B 1 142 ? -7.391 18.031 28.094 1 89 142 ASP B O 1
ATOM 3451 N N . GLU B 1 143 ? -9.039 18.344 26.641 1 90 143 GLU B N 1
ATOM 3452 C CA . GLU B 1 143 ? -9.195 16.922 26.359 1 90 143 GLU B CA 1
ATOM 3453 C C . GLU B 1 143 ? -8.047 16.406 25.5 1 90 143 GLU B C 1
ATOM 3455 O O . GLU B 1 143 ? -7.559 15.289 25.719 1 90 143 GLU B O 1
ATOM 3460 N N . VAL B 1 144 ? -7.609 17.203 24.594 1 87.56 144 VAL B N 1
ATOM 3461 C CA . VAL B 1 144 ? -6.641 16.75 23.594 1 87.56 144 VAL B CA 1
ATOM 3462 C C . VAL B 1 144 ? -5.227 16.891 24.156 1 87.56 144 VAL B C 1
ATOM 3464 O O . VAL B 1 144 ? -4.43 15.953 24.078 1 87.56 144 VAL B O 1
ATOM 3467 N N . PHE B 1 145 ? -4.902 17.984 24.797 1 88.19 145 PHE B N 1
ATOM 3468 C CA . PHE B 1 145 ? -3.504 18.344 25 1 88.19 145 PHE B CA 1
ATOM 3469 C C . PHE B 1 145 ? -3.043 17.938 26.391 1 88.19 145 PHE B C 1
ATOM 3471 O O . PHE B 1 145 ? -1.894 18.188 26.766 1 88.19 145 PHE B O 1
ATOM 3478 N N . ILE B 1 146 ? -3.945 17.281 27.141 1 88.25 146 ILE B N 1
ATOM 3479 C CA . ILE B 1 146 ? -3.512 16.672 28.391 1 88.25 146 ILE B CA 1
ATOM 3480 C C . ILE B 1 146 ? -2.527 15.547 28.109 1 88.25 146 ILE B C 1
ATOM 3482 O O . ILE B 1 146 ? -1.754 15.156 29 1 88.25 146 ILE B O 1
ATOM 3486 N N . HIS B 1 147 ? -2.566 15.039 26.906 1 89.19 147 HIS B N 1
ATOM 3487 C CA . HIS B 1 147 ? -1.729 13.914 26.5 1 89.19 147 HIS B CA 1
ATOM 3488 C C . HIS B 1 147 ? -0.486 14.391 25.766 1 89.19 147 HIS B C 1
ATOM 3490 O O . HIS B 1 147 ? 0.217 13.586 25.141 1 89.19 147 HIS B O 1
ATOM 3496 N N . CYS B 1 148 ? -0.206 15.641 25.812 1 89.69 148 CYS B N 1
ATOM 3497 C CA . CYS B 1 148 ? 0.916 16.219 25.078 1 89.69 148 CYS B CA 1
ATOM 3498 C C . CYS B 1 148 ? 2.027 16.641 26.031 1 89.69 148 CYS B C 1
ATOM 3500 O O . CYS B 1 148 ? 1.769 16.953 27.188 1 89.69 148 CYS B O 1
ATOM 3502 N N . PRO B 1 149 ? 3.23 16.672 25.469 1 90 149 PRO B N 1
ATOM 3503 C CA . PRO B 1 149 ? 4.328 17.172 26.297 1 90 149 PRO B CA 1
ATOM 3504 C C . PRO B 1 149 ? 4.035 18.547 26.906 1 90 149 PRO B C 1
ATOM 3506 O O . PRO B 1 149 ? 3.453 19.406 26.234 1 90 149 PRO B O 1
ATOM 3509 N N . LYS B 1 150 ? 4.484 18.75 28.125 1 85.38 150 LYS B N 1
ATOM 3510 C CA . LYS B 1 150 ? 4.223 20 28.859 1 85.38 150 LYS B CA 1
ATOM 3511 C C . LYS B 1 150 ? 5.109 21.125 28.344 1 85.38 150 LYS B C 1
ATOM 3513 O O . LYS B 1 150 ? 4.676 22.281 28.281 1 85.38 150 LYS B O 1
ATOM 3518 N N . SER B 1 151 ? 6.297 20.703 28.016 1 88.38 151 SER B N 1
ATOM 3519 C CA . SER B 1 151 ? 7.199 21.656 27.375 1 88.38 151 SER B CA 1
ATOM 3520 C C . SER B 1 151 ? 7.262 21.422 25.859 1 88.38 151 SER B C 1
ATOM 3522 O O . SER B 1 151 ? 7.145 20.297 25.391 1 88.38 151 SER B O 1
ATOM 3524 N N . PRO B 1 152 ? 7.398 22.531 25.219 1 87.94 152 PRO B N 1
ATOM 3525 C CA . PRO B 1 152 ? 7.449 22.391 23.766 1 87.94 152 PRO B CA 1
ATOM 3526 C C . PRO B 1 152 ? 8.547 21.422 23.312 1 87.94 152 PRO B C 1
ATOM 3528 O O . PRO B 1 152 ? 9.688 21.531 23.766 1 87.94 152 PRO B O 1
ATOM 3531 N N . ARG B 1 153 ? 8.195 20.516 22.531 1 92.69 153 ARG B N 1
ATOM 3532 C CA . ARG B 1 153 ? 9.094 19.562 21.875 1 92.69 153 ARG B CA 1
ATOM 3533 C C . ARG B 1 153 ? 8.906 19.562 20.375 1 92.69 153 ARG B C 1
ATOM 3535 O O . ARG B 1 153 ? 7.809 19.297 19.875 1 92.69 153 ARG B O 1
ATOM 3542 N N . LEU B 1 154 ? 9.953 19.938 19.688 1 94.94 154 LEU B N 1
ATOM 3543 C CA . LEU B 1 154 ? 9.852 20.062 18.234 1 94.94 154 LEU B CA 1
ATOM 3544 C C . LEU B 1 154 ? 10.758 19.047 17.531 1 94.94 154 LEU B C 1
ATOM 3546 O O . LEU B 1 154 ? 11.914 18.875 17.922 1 94.94 154 LEU B O 1
ATOM 3550 N N . ALA B 1 155 ? 10.195 18.359 16.547 1 96.75 155 ALA B N 1
ATOM 3551 C CA . ALA B 1 155 ? 11.031 17.516 15.703 1 96.75 155 ALA B CA 1
ATOM 3552 C C . ALA B 1 155 ? 12.062 18.344 14.938 1 96.75 155 ALA B C 1
ATOM 3554 O O . ALA B 1 155 ? 13.148 17.844 14.625 1 96.75 155 ALA B O 1
ATOM 3555 N N . PHE B 1 156 ? 11.688 19.562 14.625 1 96.94 156 PHE B N 1
ATOM 3556 C CA . PHE B 1 156 ? 12.562 20.516 13.953 1 96.94 156 PHE B CA 1
ATOM 3557 C C . PHE B 1 156 ? 12.75 21.766 14.797 1 96.94 156 PHE B C 1
ATOM 3559 O O . PHE B 1 156 ? 12.164 22.812 14.508 1 96.94 156 PHE B O 1
ATOM 3566 N N . PRO B 1 157 ? 13.688 21.688 15.68 1 94.44 157 PRO B N 1
ATOM 3567 C CA . PRO B 1 157 ? 13.852 22.812 16.609 1 94.44 157 PRO B CA 1
ATOM 3568 C C . PRO B 1 157 ? 14.656 23.953 16 1 94.44 157 PRO B C 1
ATOM 3570 O O . PRO B 1 157 ? 14.656 25.062 16.531 1 94.44 157 PRO B O 1
ATOM 3573 N N . GLU B 1 158 ? 15.352 23.625 14.898 1 92.88 158 GLU B N 1
ATOM 3574 C CA . GLU B 1 158 ? 16.203 24.656 14.289 1 92.88 158 GLU B CA 1
ATOM 3575 C C . GLU B 1 158 ? 15.367 25.812 13.758 1 92.88 158 GLU B C 1
ATOM 3577 O O . GLU B 1 158 ? 14.289 25.609 13.203 1 92.88 158 GLU B O 1
ATOM 3582 N N . GLU B 1 159 ? 16.062 26.953 13.922 1 88.06 159 GLU B N 1
ATOM 3583 C CA . GLU B 1 159 ? 15.422 28.125 13.336 1 88.06 159 GLU B CA 1
ATOM 3584 C C . GLU B 1 159 ? 15.445 28.062 11.812 1 88.06 159 GLU B C 1
ATOM 3586 O O . GLU B 1 159 ? 16.391 27.547 11.219 1 88.06 159 GLU B O 1
ATOM 3591 N N . ASN B 1 160 ? 14.531 28.375 11.102 1 86.88 160 ASN B N 1
ATOM 3592 C CA . ASN B 1 160 ? 14.43 28.469 9.648 1 86.88 160 ASN B CA 1
ATOM 3593 C C . ASN B 1 160 ? 14.469 27.078 9.008 1 86.88 160 ASN B C 1
ATOM 3595 O O . ASN B 1 160 ? 15.062 26.906 7.941 1 86.88 160 ASN B O 1
ATOM 3599 N N . ASN B 1 161 ? 14.055 26.094 9.797 1 89.31 161 ASN B N 1
ATOM 3600 C CA . ASN B 1 161 ? 14.016 24.75 9.227 1 89.31 161 ASN B CA 1
ATOM 3601 C C . ASN B 1 161 ? 13.094 24.688 8.016 1 89.31 161 ASN B C 1
ATOM 3603 O O . ASN B 1 161 ? 12.273 25.594 7.801 1 89.31 161 ASN B O 1
ATOM 3607 N N . GLY B 1 162 ? 13.258 23.734 7.223 1 88.69 162 GLY B N 1
ATOM 3608 C CA . GLY B 1 162 ? 12.547 23.578 5.961 1 88.69 162 GLY B CA 1
ATOM 3609 C C . GLY B 1 162 ? 11.047 23.469 6.129 1 88.69 162 GLY B C 1
ATOM 3610 O O . GLY B 1 162 ? 10.289 23.766 5.203 1 88.69 162 GLY B O 1
ATOM 3611 N N . SER B 1 163 ? 10.602 23.047 7.27 1 91.38 163 SER B N 1
ATOM 3612 C CA . SER B 1 163 ? 9.18 22.828 7.5 1 91.38 163 SER B CA 1
ATOM 3613 C C . SER B 1 163 ? 8.43 24.156 7.547 1 91.38 163 SER B C 1
ATOM 3615 O O . SER B 1 163 ? 7.203 24.188 7.395 1 91.38 163 SER B O 1
ATOM 3617 N N . LEU B 1 164 ? 9.156 25.234 7.73 1 89.38 164 LEU B N 1
ATOM 3618 C CA . LEU B 1 164 ? 8.539 26.547 7.887 1 89.38 164 LEU B CA 1
ATOM 3619 C C . LEU B 1 164 ? 8.508 27.297 6.559 1 89.38 164 LEU B C 1
ATOM 3621 O O . LEU B 1 164 ? 7.867 28.344 6.445 1 89.38 164 LEU B O 1
ATOM 3625 N N . LYS B 1 165 ? 9.172 26.797 5.574 1 90.81 165 LYS B N 1
ATOM 3626 C CA . LYS B 1 165 ? 9.281 27.469 4.289 1 90.81 165 LYS B CA 1
ATOM 3627 C C . LYS B 1 165 ? 7.945 27.453 3.545 1 90.81 165 LYS B C 1
ATOM 3629 O O . LYS B 1 165 ? 7.336 26.391 3.387 1 90.81 165 LYS B O 1
ATOM 3634 N N . ARG B 1 166 ? 7.602 28.625 3.084 1 92.31 166 ARG B N 1
ATOM 3635 C CA . ARG B 1 166 ? 6.375 28.734 2.301 1 92.31 166 ARG B CA 1
ATOM 3636 C C . ARG B 1 166 ? 6.582 28.203 0.881 1 92.31 166 ARG B C 1
ATOM 3638 O O . ARG B 1 166 ? 7.668 28.359 0.316 1 92.31 166 ARG B O 1
ATOM 3645 N N . ILE B 1 167 ? 5.613 27.625 0.399 1 93.69 167 ILE B N 1
ATOM 3646 C CA . ILE B 1 167 ? 5.609 27.219 -1.002 1 93.69 167 ILE B CA 1
ATOM 3647 C C . ILE B 1 167 ? 5.031 28.328 -1.864 1 93.69 167 ILE B C 1
ATOM 3649 O O . ILE B 1 167 ? 3.889 28.75 -1.66 1 93.69 167 ILE B O 1
ATOM 3653 N N . PRO B 1 168 ? 5.828 28.828 -2.793 1 90.19 168 PRO B N 1
ATOM 3654 C CA . PRO B 1 168 ? 5.359 29.953 -3.59 1 90.19 168 PRO B CA 1
ATOM 3655 C C . PRO B 1 168 ? 4.191 29.594 -4.508 1 90.19 168 PRO B C 1
ATOM 3657 O O . PRO B 1 168 ? 3.953 28.422 -4.77 1 90.19 168 PRO B O 1
ATOM 3660 N N . VAL B 1 169 ? 3.527 30.641 -4.926 1 85.5 169 VAL B N 1
ATOM 3661 C CA . VAL B 1 169 ? 2.488 30.453 -5.93 1 85.5 169 VAL B CA 1
ATOM 3662 C C . VAL B 1 169 ? 3.121 30.078 -7.27 1 85.5 169 VAL B C 1
ATOM 3664 O O . VAL B 1 169 ? 4.137 30.656 -7.668 1 85.5 169 VAL B O 1
ATOM 3667 N N . LEU B 1 170 ? 2.496 29.156 -7.883 1 87.12 170 LEU B N 1
ATOM 3668 C CA . LEU B 1 170 ? 3.064 28.609 -9.117 1 87.12 170 LEU B CA 1
ATOM 3669 C C . LEU B 1 170 ? 2.383 29.219 -10.336 1 87.12 170 LEU B C 1
ATOM 3671 O O . LEU B 1 170 ? 1.176 29.469 -10.32 1 87.12 170 LEU B O 1
ATOM 3675 N N . THR B 1 171 ? 3.279 29.594 -11.273 1 83.62 171 THR B N 1
ATOM 3676 C CA . THR B 1 171 ? 2.752 30.156 -12.508 1 83.62 171 THR B CA 1
ATOM 3677 C C . THR B 1 171 ? 3.014 29.219 -13.688 1 83.62 171 THR B C 1
ATOM 3679 O O . THR B 1 171 ? 4.098 28.641 -13.797 1 83.62 171 THR B O 1
ATOM 3682 N N . ASP B 1 172 ? 2.082 29.062 -14.5 1 82.75 172 ASP B N 1
ATOM 3683 C CA . ASP B 1 172 ? 2.18 28.219 -15.688 1 82.75 172 ASP B CA 1
ATOM 3684 C C . ASP B 1 172 ? 3.207 28.781 -16.672 1 82.75 172 ASP B C 1
ATOM 3686 O O . ASP B 1 172 ? 3.477 29.984 -16.688 1 82.75 172 ASP B O 1
ATOM 3690 N N . PRO B 1 173 ? 3.936 28.016 -17.5 1 88.56 173 PRO B N 1
ATOM 3691 C CA . PRO B 1 173 ? 3.646 26.578 -17.641 1 88.56 173 PRO B CA 1
ATOM 3692 C C . PRO B 1 173 ? 4.516 25.703 -16.75 1 88.56 173 PRO B C 1
ATOM 3694 O O . PRO B 1 173 ? 5.637 26.094 -16.406 1 88.56 173 PRO B O 1
ATOM 3697 N N . ALA B 1 174 ? 3.984 24.594 -16.359 1 93.31 174 ALA B N 1
ATOM 3698 C CA . ALA B 1 174 ? 4.797 23.578 -15.695 1 93.31 174 ALA B CA 1
ATOM 3699 C C . ALA B 1 174 ? 5.77 22.938 -16.688 1 93.31 174 ALA B C 1
ATOM 3701 O O . ALA B 1 174 ? 5.426 22.703 -17.844 1 93.31 174 ALA B O 1
ATOM 3702 N N . GLN B 1 175 ? 6.918 22.641 -16.266 1 94.94 175 GLN B N 1
ATOM 3703 C CA . GLN B 1 175 ? 7.914 22 -17.125 1 94.94 175 GLN B CA 1
ATOM 3704 C C . GLN B 1 175 ? 7.613 20.516 -17.312 1 94.94 175 GLN B C 1
ATOM 3706 O O . GLN B 1 175 ? 7.965 19.953 -18.344 1 94.94 175 GLN B O 1
ATOM 3711 N N . HIS B 1 176 ? 7.027 19.875 -16.359 1 96.5 176 HIS B N 1
ATOM 3712 C CA . HIS B 1 176 ? 6.652 18.469 -16.422 1 96.5 176 HIS B CA 1
ATOM 3713 C C . HIS B 1 176 ? 5.238 18.25 -15.891 1 96.5 176 HIS B C 1
ATOM 3715 O O . HIS B 1 176 ? 4.766 19.016 -15.047 1 96.5 176 HIS B O 1
ATOM 3721 N N . SER B 1 177 ? 4.602 17.234 -16.484 1 95.62 177 SER B N 1
ATOM 3722 C CA . SER B 1 177 ? 3.24 16.969 -16.016 1 95.62 177 SER B CA 1
ATOM 3723 C C . SER B 1 177 ? 2.846 15.516 -16.234 1 95.62 177 SER B C 1
ATOM 3725 O O . SER B 1 177 ? 3.455 14.82 -17.047 1 95.62 177 SER B O 1
ATOM 3727 N N . ARG B 1 178 ? 2.037 15.047 -15.453 1 94.75 178 ARG B N 1
ATOM 3728 C CA . ARG B 1 178 ? 1.238 13.836 -15.617 1 94.75 178 ARG B CA 1
ATOM 3729 C C . ARG B 1 178 ? -0.251 14.141 -15.5 1 94.75 178 ARG B C 1
ATOM 3731 O O . ARG B 1 178 ? -0.736 14.5 -14.43 1 94.75 178 ARG B O 1
ATOM 3738 N N . LEU B 1 179 ? -0.914 13.922 -16.656 1 91.62 179 LEU B N 1
ATOM 3739 C CA . LEU B 1 179 ? -2.311 14.336 -16.703 1 91.62 179 LEU B CA 1
ATOM 3740 C C . LEU B 1 179 ? -3.24 13.141 -16.562 1 91.62 179 LEU B C 1
ATOM 3742 O O . LEU B 1 179 ? -2.855 12.008 -16.875 1 91.62 179 LEU B O 1
ATOM 3746 N N . GLY B 1 180 ? -4.371 13.422 -15.977 1 88.56 180 GLY B N 1
ATOM 3747 C CA . GLY B 1 180 ? -5.461 12.461 -16 1 88.56 180 GLY B CA 1
ATOM 3748 C C . GLY B 1 180 ? -5.336 11.383 -14.945 1 88.56 180 GLY B C 1
ATOM 3749 O O . GLY B 1 180 ? -5.715 10.234 -15.172 1 88.56 180 GLY B O 1
ATOM 3750 N N . LEU B 1 181 ? -4.738 11.68 -13.844 1 90.62 181 LEU B N 1
ATOM 3751 C CA . LEU B 1 181 ? -4.727 10.75 -12.719 1 90.62 181 LEU B CA 1
ATOM 3752 C C . LEU B 1 181 ? -6.113 10.609 -12.109 1 90.62 181 LEU B C 1
ATOM 3754 O O . LEU B 1 181 ? -6.832 11.602 -11.961 1 90.62 181 LEU B O 1
ATOM 3758 N N . VAL B 1 182 ? -6.473 9.344 -11.828 1 88.69 182 VAL B N 1
ATOM 3759 C CA . VAL B 1 182 ? -7.77 9.086 -11.211 1 88.69 182 VAL B CA 1
ATOM 3760 C C . VAL B 1 182 ? -7.586 8.25 -9.945 1 88.69 182 VAL B C 1
ATOM 3762 O O . VAL B 1 182 ? -6.766 7.332 -9.914 1 88.69 182 VAL B O 1
ATOM 3765 N N . PRO B 1 183 ? -8.352 8.617 -8.906 1 91.62 183 PRO B N 1
ATOM 3766 C CA . PRO B 1 183 ? -8.305 7.781 -7.707 1 91.62 183 PRO B CA 1
ATOM 3767 C C . PRO B 1 183 ? -8.719 6.336 -7.977 1 91.62 183 PRO B C 1
ATOM 3769 O O . PRO B 1 183 ? -9.641 6.094 -8.766 1 91.62 183 PRO B O 1
ATOM 3772 N N . ARG B 1 184 ? -7.973 5.418 -7.43 1 92.81 184 ARG B N 1
ATOM 3773 C CA . ARG B 1 184 ? -8.352 4.008 -7.402 1 92.81 184 ARG B CA 1
ATOM 3774 C C . ARG B 1 184 ? -9.086 3.66 -6.113 1 92.81 184 ARG B C 1
ATOM 3776 O O . ARG B 1 184 ? -9.117 4.461 -5.176 1 92.81 184 ARG B O 1
ATOM 3783 N N . ARG B 1 185 ? -9.68 2.564 -6.102 1 89.5 185 ARG B N 1
ATOM 3784 C CA . ARG B 1 185 ? -10.438 2.152 -4.922 1 89.5 185 ARG B CA 1
ATOM 3785 C C . ARG B 1 185 ? -9.539 2.072 -3.695 1 89.5 185 ARG B C 1
ATOM 3787 O O . ARG B 1 185 ? -9.945 2.453 -2.596 1 89.5 185 ARG B O 1
ATOM 3794 N N . ALA B 1 186 ? -8.344 1.664 -3.918 1 88.75 186 ALA B N 1
ATOM 3795 C CA . ALA B 1 186 ? -7.41 1.48 -2.809 1 88.75 186 ALA B CA 1
ATOM 3796 C C . ALA B 1 186 ? -6.875 2.822 -2.312 1 88.75 186 ALA B C 1
ATOM 3798 O O . ALA B 1 186 ? -6.219 2.889 -1.271 1 88.75 186 ALA B O 1
ATOM 3799 N N . ASP B 1 187 ? -7.176 3.9 -3.037 1 92 187 ASP B N 1
ATOM 3800 C CA . ASP B 1 187 ? -6.711 5.223 -2.639 1 92 187 ASP B CA 1
ATOM 3801 C C . ASP B 1 187 ? -7.617 5.828 -1.568 1 92 187 ASP B C 1
ATOM 3803 O O . ASP B 1 187 ? -7.262 6.824 -0.938 1 92 187 ASP B O 1
ATOM 3807 N N . LEU B 1 188 ? -8.75 5.223 -1.392 1 86.69 188 LEU B N 1
ATOM 3808 C CA . LEU B 1 188 ? -9.75 5.781 -0.49 1 86.69 188 LEU B CA 1
ATOM 3809 C C . LEU B 1 188 ? -9.547 5.266 0.932 1 86.69 188 LEU B C 1
ATOM 3811 O O . LEU B 1 188 ? -9.227 4.094 1.133 1 86.69 188 LEU B O 1
ATOM 3815 N N . ASP B 1 189 ? -9.742 6.148 1.851 1 80.88 189 ASP B N 1
ATOM 3816 C CA . ASP B 1 189 ? -9.609 5.766 3.254 1 80.88 189 ASP B CA 1
ATOM 3817 C C . ASP B 1 189 ? -10.961 5.387 3.85 1 80.88 189 ASP B C 1
ATOM 3819 O O . ASP B 1 189 ? -11.945 5.25 3.123 1 80.88 189 ASP B O 1
ATOM 3823 N N . MET B 1 190 ? -10.961 5.184 5.129 1 77.19 190 MET B N 1
ATOM 3824 C CA . MET B 1 190 ? -12.148 4.727 5.848 1 77.19 190 MET B CA 1
ATOM 3825 C C . MET B 1 190 ? -13.242 5.793 5.828 1 77.19 190 MET B C 1
ATOM 3827 O O . MET B 1 190 ? -14.398 5.504 6.133 1 77.19 190 MET B O 1
ATOM 3831 N N . ASN B 1 191 ? -12.93 7.051 5.488 1 73.56 191 ASN B N 1
ATOM 3832 C CA . ASN B 1 191 ? -13.891 8.148 5.43 1 73.56 191 ASN B CA 1
ATOM 3833 C C . ASN B 1 191 ? -14.359 8.398 4 1 73.56 191 ASN B C 1
ATOM 3835 O O . ASN B 1 191 ? -15.047 9.383 3.732 1 73.56 191 ASN B O 1
ATOM 3839 N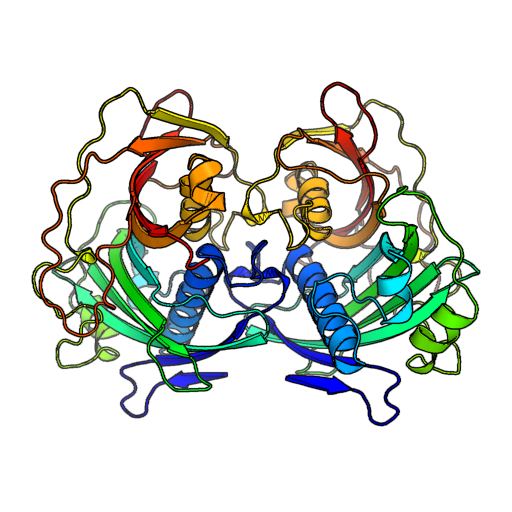 N . GLN B 1 192 ? -13.914 7.566 3.068 1 76.5 192 GLN B N 1
ATOM 3840 C CA . GLN B 1 192 ? -14.344 7.57 1.674 1 76.5 192 GLN B CA 1
ATOM 3841 C C . GLN B 1 192 ? -13.727 8.742 0.912 1 76.5 192 GLN B C 1
ATOM 3843 O O . GLN B 1 192 ? -14.273 9.195 -0.094 1 76.5 192 GLN B O 1
ATOM 3848 N N . HIS B 1 193 ? -12.703 9.328 1.467 1 84 193 HIS B N 1
ATOM 3849 C CA . HIS B 1 193 ? -11.891 10.32 0.773 1 84 193 HIS B CA 1
ATOM 3850 C C . HIS B 1 193 ? -10.539 9.742 0.364 1 84 193 HIS B C 1
ATOM 3852 O O . HIS B 1 193 ? -10.117 8.703 0.882 1 84 193 HIS B O 1
ATOM 3858 N N . VAL B 1 194 ? -9.977 10.406 -0.606 1 91.44 194 VAL B N 1
ATOM 3859 C CA . VAL B 1 194 ? -8.625 10 -0.986 1 91.44 194 VAL B CA 1
ATOM 3860 C C . VAL B 1 194 ? -7.672 10.203 0.192 1 91.44 194 VAL B C 1
ATOM 3862 O O . VAL B 1 194 ? -7.645 11.273 0.8 1 91.44 194 VAL B O 1
ATOM 3865 N N . ASN B 1 195 ? -6.965 9.18 0.545 1 92.38 195 ASN B N 1
ATOM 3866 C CA . ASN B 1 195 ? -6.004 9.203 1.642 1 92.38 195 ASN B CA 1
ATOM 3867 C C . ASN B 1 195 ? -4.906 10.242 1.398 1 92.38 195 ASN B C 1
ATOM 3869 O O . ASN B 1 195 ? -4.438 10.398 0.269 1 92.38 195 ASN B O 1
ATOM 3873 N N . ASN B 1 196 ? -4.461 10.898 2.461 1 92.56 196 ASN B N 1
ATOM 3874 C CA . ASN B 1 196 ? -3.469 11.969 2.369 1 92.56 196 ASN B CA 1
ATOM 3875 C C . ASN B 1 196 ? -2.17 11.469 1.74 1 92.56 196 ASN B C 1
ATOM 3877 O O . ASN B 1 196 ? -1.46 12.242 1.087 1 92.56 196 ASN B O 1
ATOM 3881 N N . VAL B 1 197 ? -1.853 10.219 1.917 1 96.12 197 VAL B N 1
ATOM 3882 C CA . VAL B 1 197 ? -0.606 9.664 1.402 1 96.12 197 VAL B CA 1
ATOM 3883 C C . VAL B 1 197 ? -0.692 9.523 -0.116 1 96.12 197 VAL B C 1
ATOM 3885 O O . VAL B 1 197 ? 0.315 9.648 -0.815 1 96.12 197 VAL B O 1
ATOM 3888 N N . THR B 1 198 ? -1.882 9.297 -0.66 1 95.56 198 THR B N 1
ATOM 3889 C CA . THR B 1 198 ? -2.076 9.156 -2.1 1 95.56 198 THR B CA 1
ATOM 3890 C C . THR B 1 198 ? -1.604 10.414 -2.83 1 95.56 198 THR B C 1
ATOM 3892 O O . THR B 1 198 ? -1.013 10.328 -3.908 1 95.56 198 THR B O 1
ATOM 3895 N N . TYR B 1 199 ? -1.769 11.578 -2.221 1 97.06 199 TYR B N 1
ATOM 3896 C CA . TYR B 1 199 ? -1.353 12.828 -2.832 1 97.06 199 TYR B CA 1
ATOM 3897 C C . TYR B 1 199 ? 0.161 12.883 -3.002 1 97.06 199 TYR B C 1
ATOM 3899 O O . TYR B 1 199 ? 0.665 13.445 -3.977 1 97.06 199 TYR B O 1
ATOM 3907 N N . ILE B 1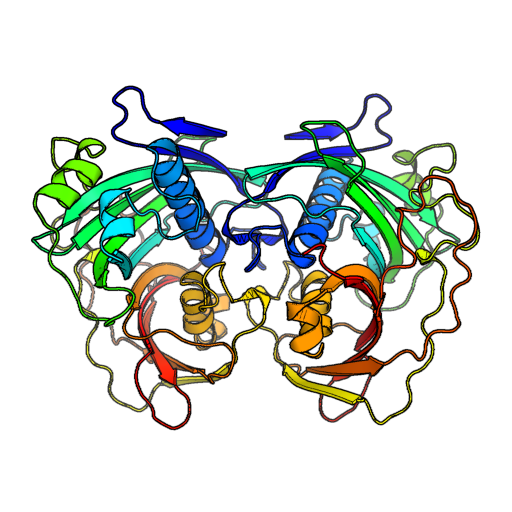 200 ? 0.833 12.312 -2.059 1 97.38 200 ILE B N 1
ATOM 3908 C CA . ILE B 1 200 ? 2.287 12.25 -2.156 1 97.38 200 ILE B CA 1
ATOM 3909 C C . ILE B 1 200 ? 2.686 11.453 -3.396 1 97.38 200 ILE B C 1
ATOM 3911 O O . ILE B 1 200 ? 3.531 11.891 -4.18 1 97.38 200 ILE B O 1
ATOM 3915 N N . GLY B 1 201 ? 2.061 10.336 -3.596 1 96.25 201 GLY B N 1
ATOM 3916 C CA . GLY B 1 201 ? 2.314 9.547 -4.789 1 96.25 201 GLY B CA 1
ATOM 3917 C C . GLY B 1 201 ? 2.01 10.289 -6.074 1 96.25 201 GLY B C 1
ATOM 3918 O O . GLY B 1 201 ? 2.773 10.211 -7.039 1 96.25 201 GLY B O 1
ATOM 3919 N N . TRP B 1 202 ? 0.911 11.008 -6.09 1 96.56 202 TRP B N 1
ATOM 3920 C CA . TRP B 1 202 ? 0.496 11.75 -7.273 1 96.56 202 TRP B CA 1
ATOM 3921 C C . TRP B 1 202 ? 1.493 12.859 -7.598 1 96.56 202 TRP B C 1
ATOM 3923 O O . TRP B 1 202 ? 1.811 13.094 -8.766 1 96.56 202 TRP B O 1
ATOM 3933 N N . VAL B 1 203 ? 1.993 13.5 -6.566 1 97.31 203 VAL B N 1
ATOM 3934 C CA . VAL B 1 203 ? 2.988 14.547 -6.738 1 97.31 203 VAL B CA 1
ATOM 3935 C C . VAL B 1 203 ? 4.215 13.992 -7.457 1 97.31 203 VAL B C 1
ATOM 3937 O O . VAL B 1 203 ? 4.758 14.633 -8.359 1 97.31 203 VAL B O 1
ATOM 3940 N N . LEU B 1 204 ? 4.566 12.844 -7.188 1 96.5 204 LEU B N 1
ATOM 3941 C CA . LEU B 1 204 ? 5.797 12.25 -7.691 1 96.5 204 LEU B CA 1
ATOM 3942 C C . LEU B 1 204 ? 5.609 11.75 -9.117 1 96.5 204 LEU B C 1
ATOM 3944 O O . LEU B 1 204 ? 6.586 11.492 -9.828 1 96.5 204 LEU B O 1
ATOM 3948 N N . GLU B 1 205 ? 4.406 11.594 -9.547 1 95.94 205 GLU B N 1
ATOM 3949 C CA . GLU B 1 205 ? 4.133 11.047 -10.867 1 95.94 205 GLU B CA 1
ATOM 3950 C C . GLU B 1 205 ? 4.676 11.961 -11.969 1 95.94 205 GLU B C 1
ATOM 3952 O O . GLU B 1 205 ? 4.973 11.5 -13.07 1 95.94 205 GLU B O 1
ATOM 3957 N N . SER B 1 206 ? 4.816 13.234 -11.695 1 96.62 206 SER B N 1
ATOM 3958 C CA . SER B 1 206 ? 5.234 14.172 -12.727 1 96.62 206 SER B CA 1
ATOM 3959 C C . SER B 1 206 ? 6.734 14.438 -12.664 1 96.62 206 SER B C 1
ATOM 3961 O O . SER B 1 206 ? 7.277 15.18 -13.484 1 96.62 206 SER B O 1
ATOM 3963 N N . ILE B 1 207 ? 7.426 13.859 -11.711 1 97 207 ILE B N 1
ATOM 3964 C CA . ILE B 1 207 ? 8.875 14.023 -11.625 1 97 207 ILE B CA 1
ATOM 3965 C C . ILE B 1 207 ? 9.547 13.344 -12.812 1 97 207 ILE B C 1
ATOM 3967 O O . ILE B 1 207 ? 9.219 12.203 -13.156 1 97 207 ILE B O 1
ATOM 3971 N N . PRO B 1 208 ? 10.492 14.008 -13.43 1 95.31 208 PRO B N 1
ATOM 3972 C CA . PRO B 1 208 ? 11.164 13.398 -14.578 1 95.31 208 PRO B CA 1
ATOM 3973 C C . PRO B 1 208 ? 11.859 12.086 -14.219 1 95.31 208 PRO B C 1
ATOM 3975 O O . PRO B 1 208 ? 12.422 11.961 -13.133 1 95.31 208 PRO B O 1
ATOM 3978 N N . GLN B 1 209 ? 11.836 11.195 -15.188 1 91.62 209 GLN B N 1
ATOM 3979 C CA . GLN B 1 209 ? 12.391 9.867 -14.961 1 91.62 209 GLN B CA 1
ATOM 3980 C C . GLN B 1 209 ? 13.883 9.938 -14.648 1 91.62 209 GLN B C 1
ATOM 3982 O O . GLN B 1 209 ? 14.398 9.141 -13.867 1 91.62 209 GLN B O 1
ATOM 3987 N N . ASP B 1 210 ? 14.594 10.859 -15.273 1 93.69 210 ASP B N 1
ATOM 3988 C CA . ASP B 1 210 ? 16.031 10.984 -15.039 1 93.69 210 ASP B CA 1
ATOM 3989 C C . ASP B 1 210 ? 16.328 11.289 -13.578 1 93.69 210 ASP B C 1
ATOM 3991 O O . ASP B 1 210 ? 17.328 10.82 -13.023 1 93.69 210 ASP B O 1
ATOM 3995 N N . ILE B 1 211 ? 15.461 12.078 -12.93 1 94.56 211 ILE B N 1
ATOM 3996 C CA . ILE B 1 211 ? 15.633 12.383 -11.516 1 94.56 211 ILE B CA 1
ATOM 3997 C C . ILE B 1 211 ? 15.391 11.133 -10.68 1 94.56 211 ILE B C 1
ATOM 3999 O O . ILE B 1 211 ? 16.172 10.812 -9.773 1 94.56 211 ILE B O 1
ATOM 4003 N N . ILE B 1 212 ? 14.398 10.406 -11.031 1 91.56 212 ILE B N 1
ATOM 4004 C CA . ILE B 1 212 ? 14.055 9.18 -10.32 1 91.56 212 ILE B CA 1
ATOM 4005 C C . ILE B 1 212 ? 15.211 8.188 -10.422 1 91.56 212 ILE B C 1
ATOM 4007 O O . ILE B 1 212 ? 15.484 7.445 -9.469 1 91.56 212 ILE B O 1
ATOM 4011 N N . ASP B 1 213 ? 15.914 8.211 -11.484 1 90.25 213 ASP B N 1
ATOM 4012 C CA . ASP B 1 213 ? 16.984 7.254 -11.742 1 90.25 213 ASP B CA 1
ATOM 4013 C C . ASP B 1 213 ? 18.25 7.641 -10.992 1 90.25 213 ASP B C 1
ATOM 4015 O O . ASP B 1 213 ? 19.047 6.773 -10.617 1 90.25 213 ASP B O 1
ATOM 4019 N N . THR B 1 214 ? 18.453 8.93 -10.781 1 93.88 214 THR B N 1
ATOM 4020 C CA . THR B 1 214 ? 19.766 9.359 -10.344 1 93.88 214 THR B CA 1
ATOM 4021 C C . THR B 1 214 ? 19.719 9.945 -8.938 1 93.88 214 THR B C 1
ATOM 4023 O O . THR B 1 214 ? 20.75 10.133 -8.297 1 93.88 214 THR B O 1
ATOM 4026 N N . HIS B 1 215 ? 18.516 10.328 -8.484 1 95.06 215 HIS B N 1
ATOM 4027 C CA . HIS B 1 215 ? 18.359 10.969 -7.188 1 95.06 215 HIS B CA 1
ATOM 4028 C C . HIS B 1 215 ? 17.375 10.203 -6.309 1 95.06 215 HIS B C 1
ATOM 4030 O O . HIS B 1 215 ? 16.656 9.32 -6.793 1 95.06 215 HIS B O 1
ATOM 4036 N N . GLU B 1 216 ? 17.422 10.469 -5.016 1 95.94 216 GLU B N 1
ATOM 4037 C CA . GLU B 1 216 ? 16.391 10.031 -4.09 1 95.94 216 GLU B CA 1
ATOM 4038 C C . GLU B 1 216 ? 15.766 11.219 -3.357 1 95.94 216 GLU B C 1
ATOM 4040 O O . GLU B 1 216 ? 16.438 12.219 -3.109 1 95.94 216 GLU B O 1
ATOM 4045 N N . LEU B 1 217 ? 14.539 11.102 -3.037 1 97.12 217 LEU B N 1
ATOM 4046 C CA . LEU B 1 217 ? 13.789 12.164 -2.369 1 97.12 217 LEU B CA 1
ATOM 4047 C C . LEU B 1 217 ? 14.273 12.352 -0.937 1 97.12 217 LEU B C 1
ATOM 4049 O O . LEU B 1 217 ? 14.273 11.406 -0.145 1 97.12 217 LEU B O 1
ATOM 4053 N N . GLN B 1 218 ? 14.672 13.539 -0.601 1 97.56 218 GLN B N 1
ATOM 4054 C CA . GLN B 1 218 ? 15.18 13.852 0.729 1 97.56 218 GLN B CA 1
ATOM 4055 C C . GLN B 1 218 ? 14.125 14.547 1.577 1 97.56 218 GLN B C 1
ATOM 4057 O O . GLN B 1 218 ? 14 14.273 2.773 1 97.56 218 GLN B O 1
ATOM 4062 N N . THR B 1 219 ? 13.477 15.477 0.96 1 98.06 219 THR B N 1
ATOM 4063 C CA . THR B 1 219 ? 12.484 16.281 1.667 1 98.06 219 THR B CA 1
ATOM 4064 C C . THR B 1 219 ? 11.227 16.469 0.817 1 98.06 219 THR B C 1
ATOM 4066 O O . THR B 1 219 ? 11.32 16.688 -0.391 1 98.06 219 THR B O 1
ATOM 4069 N N . ILE B 1 220 ? 10.117 16.406 1.468 1 98.38 220 ILE B N 1
ATOM 4070 C CA . ILE B 1 220 ? 8.867 16.75 0.807 1 98.38 220 ILE B CA 1
ATOM 4071 C C . ILE B 1 220 ? 7.988 17.562 1.757 1 98.38 220 ILE B C 1
ATOM 4073 O O . ILE B 1 220 ? 7.859 17.219 2.936 1 98.38 220 ILE B O 1
ATOM 4077 N N . THR B 1 221 ? 7.465 18.609 1.294 1 98.44 221 THR B N 1
ATOM 4078 C CA . THR B 1 221 ? 6.449 19.422 1.965 1 98.44 221 THR B CA 1
ATOM 4079 C C . THR B 1 221 ? 5.18 19.5 1.12 1 98.44 221 THR B C 1
ATOM 4081 O O . THR B 1 221 ? 5.246 19.75 -0.084 1 98.44 221 THR B O 1
ATOM 4084 N N . LEU B 1 222 ? 4.07 19.266 1.709 1 97.94 222 LEU B N 1
ATOM 4085 C CA . LEU B 1 222 ? 2.789 19.375 1.02 1 97.94 222 LEU B CA 1
ATOM 4086 C C . LEU B 1 222 ? 1.822 20.25 1.805 1 97.94 222 LEU B C 1
ATOM 4088 O O . LEU B 1 222 ? 1.644 20.062 3.01 1 97.94 222 LEU B O 1
ATOM 4092 N N . ASP B 1 223 ? 1.218 21.203 1.156 1 97.38 223 ASP B N 1
ATOM 4093 C CA . ASP B 1 223 ? 0.059 21.938 1.65 1 97.38 223 ASP B CA 1
ATOM 4094 C C . ASP B 1 223 ? -1.236 21.391 1.065 1 97.38 223 ASP B C 1
ATOM 4096 O O . ASP B 1 223 ? -1.41 21.359 -0.155 1 97.38 223 ASP B O 1
ATOM 4100 N N . TYR B 1 224 ? -2.078 21 1.92 1 96 224 TYR B N 1
ATOM 4101 C CA . TYR B 1 224 ? -3.361 20.453 1.492 1 96 224 TYR B CA 1
ATOM 4102 C C . TYR B 1 224 ? -4.418 21.547 1.41 1 96 224 TYR B C 1
ATOM 4104 O O . TYR B 1 224 ? -4.617 22.312 2.367 1 96 224 TYR B O 1
ATOM 4112 N N . ARG B 1 225 ? -5.141 21.562 0.302 1 93.5 225 ARG B N 1
ATOM 4113 C CA . ARG B 1 225 ? -6.074 22.672 0.085 1 93.5 225 ARG B CA 1
ATOM 4114 C C . ARG B 1 225 ? -7.492 22.141 -0.116 1 93.5 225 ARG B C 1
ATOM 4116 O O . ARG B 1 225 ? -8.453 22.734 0.378 1 93.5 225 ARG B O 1
ATOM 4123 N N . ARG B 1 226 ? -7.594 21.062 -0.863 1 91.69 226 ARG B N 1
ATOM 4124 C CA . ARG B 1 226 ? -8.914 20.5 -1.149 1 91.69 226 ARG B CA 1
ATOM 4125 C C . ARG B 1 226 ? -8.875 18.969 -1.111 1 91.69 226 ARG B C 1
ATOM 4127 O O . ARG B 1 226 ? -7.828 18.359 -1.349 1 91.69 226 ARG B O 1
ATOM 4134 N N . GLU B 1 227 ? -10.023 18.422 -0.865 1 89.62 227 GLU B N 1
ATOM 4135 C CA . GLU B 1 227 ? -10.172 16.984 -0.888 1 89.62 227 GLU B CA 1
ATOM 4136 C C . GLU B 1 227 ? -10.562 16.484 -2.277 1 89.62 227 GLU B C 1
ATOM 4138 O O . GLU B 1 227 ? -11.258 17.188 -3.018 1 89.62 227 GLU B O 1
ATOM 4143 N N . CYS B 1 228 ? -10.062 15.289 -2.602 1 90.5 228 CYS B N 1
ATOM 4144 C CA . CYS B 1 228 ? -10.414 14.625 -3.85 1 90.5 228 CYS B CA 1
ATOM 4145 C C . CYS B 1 228 ? -11.367 13.461 -3.596 1 90.5 228 CYS B C 1
ATOM 4147 O O . CYS B 1 228 ? -11.219 12.742 -2.604 1 90.5 228 CYS B O 1
ATOM 4149 N N . GLN B 1 229 ? -12.289 13.32 -4.484 1 88 229 GLN B N 1
ATOM 4150 C CA . GLN B 1 229 ? -13.242 12.211 -4.406 1 88 229 GLN B CA 1
ATOM 4151 C C . GLN B 1 229 ? -12.969 11.18 -5.496 1 88 229 GLN B C 1
ATOM 4153 O O . GLN B 1 229 ? -12.141 11.406 -6.383 1 88 229 GLN B O 1
ATOM 4158 N N . HIS B 1 230 ? -13.727 10.125 -5.465 1 84.06 230 HIS B N 1
ATOM 4159 C CA . HIS B 1 230 ? -13.492 8.945 -6.289 1 84.06 230 HIS B CA 1
ATOM 4160 C C . HIS B 1 230 ? -13.594 9.281 -7.773 1 84.06 230 HIS B C 1
ATOM 4162 O O . HIS B 1 230 ? -12.852 8.719 -8.594 1 84.06 230 HIS B O 1
ATOM 4168 N N . ASP B 1 231 ? -14.375 10.227 -8.203 1 84.5 231 ASP B N 1
ATOM 4169 C CA . ASP B 1 231 ? -14.641 10.484 -9.617 1 84.5 231 ASP B CA 1
ATOM 4170 C C . ASP B 1 231 ? -13.828 11.672 -10.117 1 84.5 231 ASP B C 1
ATOM 4172 O O . ASP B 1 231 ? -13.953 12.062 -11.281 1 84.5 231 ASP B O 1
ATOM 4176 N N . ASP B 1 232 ? -13.047 12.227 -9.305 1 89.25 232 ASP B N 1
ATOM 4177 C CA . ASP B 1 232 ? -12.258 13.383 -9.711 1 89.25 232 ASP B CA 1
ATOM 4178 C C . ASP B 1 232 ? -11.094 12.969 -10.609 1 89.25 232 ASP B C 1
ATOM 4180 O O . ASP B 1 232 ? -10.664 11.812 -10.578 1 89.25 232 ASP B O 1
ATOM 4184 N N . ILE B 1 233 ? -10.711 13.852 -11.438 1 91.62 233 ILE B N 1
ATOM 4185 C CA . ILE B 1 233 ? -9.523 13.688 -12.273 1 91.62 233 ILE B CA 1
ATOM 4186 C C . ILE B 1 233 ? -8.461 14.703 -11.875 1 91.62 233 ILE B C 1
ATOM 4188 O O . ILE B 1 233 ? -8.75 15.891 -11.727 1 91.62 233 ILE B O 1
ATOM 4192 N N . VAL B 1 234 ? -7.234 14.258 -11.703 1 94.44 234 VAL B N 1
ATOM 4193 C CA . VAL B 1 234 ? -6.195 15.094 -11.109 1 94.44 234 VAL B CA 1
ATOM 4194 C C . VAL B 1 234 ? -5.023 15.227 -12.078 1 94.44 234 VAL B C 1
ATOM 4196 O O . VAL B 1 234 ? -4.609 14.242 -12.703 1 94.44 234 VAL B O 1
ATOM 4199 N N . ASP B 1 235 ? -4.531 16.422 -12.219 1 95.69 235 ASP B N 1
ATOM 4200 C CA . ASP B 1 235 ? -3.289 16.688 -12.938 1 95.69 235 ASP B CA 1
ATOM 4201 C C . ASP B 1 235 ? -2.143 16.969 -11.969 1 95.69 235 ASP B C 1
ATOM 4203 O O . ASP B 1 235 ? -2.289 17.75 -11.031 1 95.69 235 ASP B O 1
ATOM 4207 N N . SER B 1 236 ? -1.077 16.266 -12.195 1 97.06 236 SER B N 1
ATOM 4208 C CA . SER B 1 236 ? 0.147 16.5 -11.43 1 97.06 236 SER B CA 1
ATOM 4209 C C . SER B 1 236 ? 1.144 17.328 -12.227 1 97.06 236 SER B C 1
ATOM 4211 O O . SER B 1 236 ? 1.583 16.922 -13.305 1 97.06 236 SER B O 1
ATOM 4213 N N . LEU B 1 237 ? 1.495 18.5 -11.672 1 97.19 237 LEU B N 1
ATOM 4214 C CA . LEU B 1 237 ? 2.389 19.438 -12.352 1 97.19 237 LEU B CA 1
ATOM 4215 C C . LEU B 1 237 ? 3.666 19.641 -11.547 1 97.19 237 LEU B C 1
ATOM 4217 O O . LEU B 1 237 ? 3.619 19.75 -10.32 1 97.19 237 LEU B O 1
ATOM 4221 N N . THR B 1 238 ? 4.781 19.719 -12.266 1 97.44 238 THR B N 1
ATOM 4222 C CA . THR B 1 238 ? 6.078 19.891 -11.625 1 97.44 238 THR B CA 1
ATOM 4223 C C . THR B 1 238 ? 6.828 21.062 -12.25 1 97.44 238 THR B C 1
ATOM 4225 O O . THR B 1 238 ? 6.883 21.203 -13.477 1 97.44 238 THR B O 1
ATOM 4228 N N . TYR B 1 239 ? 7.355 21.922 -11.391 1 96.06 239 TYR B N 1
ATOM 4229 C CA . TYR B 1 239 ? 8.141 23.094 -11.758 1 96.06 239 TYR B CA 1
ATOM 4230 C C . TYR B 1 239 ? 9.562 23 -11.219 1 96.06 239 TYR B C 1
ATOM 4232 O O . TYR B 1 239 ? 9.773 22.562 -10.078 1 96.06 239 TYR B O 1
ATOM 4240 N N . ILE B 1 240 ? 10.477 23.328 -12.039 1 93.44 240 ILE B N 1
ATOM 4241 C CA . ILE B 1 240 ? 11.859 23.359 -11.57 1 93.44 240 ILE B CA 1
ATOM 4242 C C . ILE B 1 240 ? 12.102 24.609 -10.734 1 93.44 240 ILE B C 1
ATOM 4244 O O . ILE B 1 240 ? 11.797 25.719 -11.172 1 93.44 240 ILE B O 1
ATOM 4248 N N . GLU B 1 241 ? 12.477 24.328 -9.508 1 87.81 241 GLU B N 1
ATOM 4249 C CA . GLU B 1 241 ? 12.805 25.484 -8.68 1 87.81 241 GLU B CA 1
ATOM 4250 C C . GLU B 1 241 ? 14.242 25.938 -8.898 1 87.81 241 GLU B C 1
ATOM 4252 O O . GLU B 1 241 ? 15.18 25.156 -8.719 1 87.81 241 GLU B O 1
ATOM 4257 N N . GLU B 1 242 ? 14.492 26.984 -9.648 1 72.5 242 GLU B N 1
ATOM 4258 C CA . GLU B 1 242 ? 15.82 27.531 -9.922 1 72.5 242 GLU B CA 1
ATOM 4259 C C . GLU B 1 242 ? 16.5 28.016 -8.641 1 72.5 242 GLU B C 1
ATOM 4261 O O . GLU B 1 242 ? 15.852 28.609 -7.781 1 72.5 242 GLU B O 1
ATOM 4266 N N . GLY B 1 243 ? 17.234 27.094 -7.934 1 56.72 243 GLY B N 1
ATOM 4267 C CA . GLY B 1 243 ? 17.938 27.203 -6.668 1 56.72 243 GLY B CA 1
ATOM 4268 C C . GLY B 1 243 ? 18.469 28.609 -6.414 1 56.72 243 GLY B C 1
ATOM 4269 O O . GLY B 1 243 ? 19 29.25 -7.324 1 56.72 243 GLY B O 1
ATOM 4270 N N . GLU B 1 244 ? 17.938 29.297 -5.559 1 49.78 244 GLU B N 1
ATOM 4271 C CA . GLU B 1 244 ? 18.891 30.125 -4.828 1 49.78 244 GLU B CA 1
ATOM 4272 C C . GLU B 1 244 ? 20.062 29.312 -4.305 1 49.78 244 GLU B C 1
ATOM 4274 O O . GLU B 1 244 ? 19.922 28.109 -4.031 1 49.78 244 GLU B O 1
ATOM 4279 N N . GLU B 1 245 ? 21.391 29.484 -4.629 1 42.41 245 GLU B N 1
ATOM 4280 C CA . GLU B 1 245 ? 22.531 28.875 -3.945 1 42.41 245 GLU B CA 1
ATOM 4281 C C . GLU B 1 245 ? 22.219 28.609 -2.48 1 42.41 245 GLU B C 1
ATOM 4283 O O . GLU B 1 245 ? 21.969 29.531 -1.704 1 42.41 245 GLU B O 1
ATOM 4288 N N . ILE B 1 246 ? 21.391 27.703 -2.191 1 41.78 246 ILE B N 1
ATOM 4289 C CA . ILE B 1 246 ? 21.188 27.453 -0.769 1 41.78 246 ILE B CA 1
ATOM 4290 C C . ILE B 1 246 ? 22.531 27.391 -0.056 1 41.78 246 ILE B C 1
ATOM 4292 O O . ILE B 1 246 ? 23.375 26.562 -0.393 1 41.78 246 ILE B O 1
ATOM 4296 N N . ASN B 1 247 ? 22.922 28.453 0.494 1 35.56 247 ASN B N 1
ATOM 4297 C CA . ASN B 1 247 ? 23.969 28.406 1.508 1 35.56 247 ASN B CA 1
ATOM 4298 C C . ASN B 1 247 ? 23.703 27.344 2.561 1 35.56 247 ASN B C 1
ATOM 4300 O O . ASN B 1 247 ? 22.641 27.344 3.193 1 35.56 247 ASN B O 1
ATOM 4304 N N . SER B 1 248 ? 24.109 26.062 2.336 1 35.47 248 SER B N 1
ATOM 4305 C CA . SER B 1 248 ? 24.172 25.031 3.361 1 35.47 248 SER B CA 1
ATOM 4306 C C . SER B 1 248 ? 24.469 25.625 4.734 1 35.47 248 SER B C 1
ATOM 4308 O O . SER B 1 248 ? 25.609 26 5.023 1 35.47 248 SER B O 1
ATOM 4310 N N . ASN B 1 249 ? 23.656 26.312 5.273 1 32.22 249 ASN B N 1
ATOM 4311 C CA . ASN B 1 249 ? 23.906 26.594 6.684 1 32.22 249 ASN B CA 1
ATOM 4312 C C . ASN B 1 249 ? 24.234 25.328 7.461 1 32.22 249 ASN B C 1
ATOM 4314 O O . ASN B 1 249 ? 23.891 24.219 7.043 1 32.22 249 ASN B O 1
ATOM 4318 N N . GLY B 1 250 ? 25.172 25.406 8.539 1 32.53 250 GLY B N 1
ATOM 4319 C CA . GLY B 1 250 ? 25.922 24.625 9.508 1 32.53 250 GLY B CA 1
ATOM 4320 C C . GLY B 1 250 ? 25.078 23.594 10.227 1 32.53 250 GLY B C 1
ATOM 4321 O O . GLY B 1 250 ? 25.438 23.156 11.328 1 32.53 250 GLY B O 1
ATOM 4322 N N . SER B 1 251 ? 23.797 23.406 9.898 1 35.62 251 SER B N 1
ATOM 4323 C CA . SER B 1 251 ? 23.375 22.484 10.945 1 35.62 251 SER B CA 1
ATOM 4324 C C . SER B 1 251 ? 24.203 21.203 10.914 1 35.62 251 SER B C 1
ATOM 4326 O O . SER B 1 251 ? 24.609 20.75 9.844 1 35.62 251 SER B O 1
ATOM 4328 N N . LEU B 1 252 ? 24.922 20.875 12.047 1 36.41 252 LEU B N 1
ATOM 4329 C CA . LEU B 1 252 ? 25.859 19.797 12.359 1 36.41 252 LEU B CA 1
ATOM 4330 C C . LEU B 1 252 ? 25.438 18.5 11.664 1 36.41 252 LEU B C 1
ATOM 4332 O O . LEU B 1 252 ? 26.281 17.641 11.414 1 36.41 252 LEU B O 1
ATOM 4336 N N . PHE B 1 253 ? 24.297 18.109 11.836 1 36.53 253 PHE B N 1
ATOM 4337 C CA . PHE B 1 253 ? 24.125 16.75 11.336 1 36.53 253 PHE B CA 1
ATOM 4338 C C . PHE B 1 253 ? 23.922 16.75 9.82 1 36.53 253 PHE B C 1
ATOM 4340 O O . PHE B 1 253 ? 23.219 15.898 9.281 1 36.53 253 PHE B O 1
ATOM 4347 N N . SER B 1 254 ? 24.031 17.938 9.227 1 35.5 254 SER B N 1
ATOM 4348 C CA . SER B 1 254 ? 23.938 17.875 7.773 1 35.5 254 SER B CA 1
ATOM 4349 C C . SER B 1 254 ? 25.109 17.094 7.176 1 35.5 254 SER B C 1
ATOM 4351 O O . SER B 1 254 ? 26.266 17.422 7.406 1 35.5 254 SER B O 1
ATOM 4353 N N . ALA B 1 255 ? 25.062 15.898 6.914 1 35.75 255 ALA B N 1
ATOM 4354 C CA . ALA B 1 255 ? 26.094 15.227 6.121 1 35.75 255 ALA B CA 1
ATOM 4355 C C . ALA B 1 255 ? 26.688 16.172 5.09 1 35.75 255 ALA B C 1
ATOM 4357 O O . ALA B 1 255 ? 26.031 17.125 4.648 1 35.75 255 ALA B O 1
ATOM 4358 N N . PRO B 1 256 ? 28.016 16.078 4.699 1 37.75 256 PRO B N 1
ATOM 4359 C CA . PRO B 1 256 ? 28.969 16.828 3.889 1 37.75 256 PRO B CA 1
ATOM 4360 C C . PRO B 1 256 ? 28.344 17.438 2.639 1 37.75 256 PRO B C 1
ATOM 4362 O O . PRO B 1 256 ? 28.672 18.562 2.277 1 37.75 256 PRO B O 1
ATOM 4365 N N . HIS B 1 257 ? 28.125 16.641 1.577 1 41.78 257 HIS B N 1
ATOM 4366 C CA . HIS B 1 257 ? 28.547 16.938 0.213 1 41.78 257 HIS B CA 1
ATOM 4367 C C . HIS B 1 257 ? 27.688 18.031 -0.413 1 41.78 257 HIS B C 1
ATOM 4369 O O . HIS B 1 257 ? 26.453 17.984 -0.322 1 41.78 257 HIS B O 1
ATOM 4375 N N . PRO B 1 258 ? 27.984 19.312 -0.486 1 46.69 258 PRO B N 1
ATOM 4376 C CA . PRO B 1 258 ? 27.391 20.188 -1.488 1 46.69 258 PRO B CA 1
ATOM 4377 C C . PRO B 1 258 ? 26.781 19.422 -2.662 1 46.69 258 PRO B C 1
ATOM 4379 O O . PRO B 1 258 ? 26.766 19.922 -3.791 1 46.69 258 PRO B O 1
ATOM 4382 N N . GLU B 1 259 ? 26.422 18.203 -2.521 1 53.38 259 GLU B N 1
ATOM 4383 C CA . GLU B 1 259 ? 25.906 17.25 -3.5 1 53.38 259 GLU B CA 1
ATOM 4384 C C . GLU B 1 259 ? 24.719 17.812 -4.258 1 53.38 259 GLU B C 1
ATOM 4386 O O . GLU B 1 259 ? 24.016 18.688 -3.748 1 53.38 259 GLU B O 1
ATOM 4391 N N . GLU B 1 260 ? 24.734 17.672 -5.582 1 78.69 260 GLU B N 1
ATOM 4392 C CA . GLU B 1 260 ? 23.828 18.094 -6.641 1 78.69 260 GLU B CA 1
ATOM 4393 C C . GLU B 1 260 ? 22.375 17.828 -6.25 1 78.69 260 GLU B C 1
ATOM 4395 O O . GLU B 1 260 ? 21.859 16.719 -6.449 1 78.69 260 GLU B O 1
ATOM 4400 N N . GLN B 1 261 ? 21.891 18.703 -5.359 1 90.31 261 GLN B N 1
ATOM 4401 C CA . GLN B 1 261 ? 20.469 18.625 -5.016 1 90.31 261 GLN B CA 1
ATOM 4402 C C . GLN B 1 261 ? 19.609 19.266 -6.102 1 90.31 261 GLN B C 1
ATOM 4404 O O . GLN B 1 261 ? 20.031 20.219 -6.766 1 90.31 261 GLN B O 1
ATOM 4409 N N . ARG B 1 262 ? 18.531 18.656 -6.324 1 94.56 262 ARG B N 1
ATOM 4410 C CA . ARG B 1 262 ? 17.5 19.172 -7.219 1 94.56 262 ARG B CA 1
ATOM 4411 C C . ARG B 1 262 ? 16.219 19.469 -6.457 1 94.56 262 ARG B C 1
ATOM 4413 O O . ARG B 1 262 ? 15.812 18.703 -5.582 1 94.56 262 ARG B O 1
ATOM 4420 N N . GLN B 1 263 ? 15.695 20.672 -6.707 1 95.56 263 GLN B N 1
ATOM 4421 C CA . GLN B 1 263 ? 14.469 21.078 -6.031 1 95.56 263 GLN B CA 1
ATOM 4422 C C . GLN B 1 263 ? 13.336 21.312 -7.031 1 95.56 263 GLN B C 1
ATOM 4424 O O . GLN B 1 263 ? 13.562 21.844 -8.117 1 95.56 263 GLN B O 1
ATOM 4429 N N . PHE B 1 264 ? 12.18 20.906 -6.613 1 97.12 264 PHE B N 1
ATOM 4430 C CA . PHE B 1 264 ? 11.016 21.047 -7.473 1 97.12 264 PHE B CA 1
ATOM 4431 C C . PHE B 1 264 ? 9.82 21.578 -6.68 1 97.12 264 PHE B C 1
ATOM 4433 O O . PHE B 1 264 ? 9.703 21.328 -5.48 1 97.12 264 PHE B O 1
ATOM 4440 N N . LEU B 1 265 ? 9 22.328 -7.367 1 97.38 265 LEU B N 1
ATOM 4441 C CA . LEU B 1 265 ? 7.684 22.703 -6.875 1 97.38 265 LEU B CA 1
ATOM 4442 C C . LEU B 1 265 ? 6.586 21.922 -7.586 1 97.38 265 LEU B C 1
ATOM 4444 O O . LEU B 1 265 ? 6.777 21.469 -8.719 1 97.38 265 LEU B O 1
ATOM 4448 N N . HIS B 1 266 ? 5.504 21.797 -6.879 1 97.75 266 HIS B N 1
ATOM 4449 C CA . HIS B 1 266 ? 4.465 20.906 -7.398 1 97.75 266 HIS B CA 1
ATOM 4450 C C . HIS B 1 266 ? 3.082 21.516 -7.215 1 97.75 266 HIS B C 1
ATOM 4452 O O . HIS B 1 266 ? 2.85 22.266 -6.262 1 97.75 266 HIS B O 1
ATOM 4458 N N . CYS B 1 267 ? 2.232 21.141 -8.109 1 97.12 267 CYS B N 1
ATOM 4459 C CA . CYS B 1 267 ? 0.813 21.469 -8.008 1 97.12 267 CYS B CA 1
ATOM 4460 C C . CYS B 1 267 ? -0.049 20.297 -8.453 1 97.12 267 CYS B C 1
ATOM 4462 O O . CYS B 1 267 ? 0.107 19.781 -9.562 1 97.12 267 CYS B O 1
ATOM 4464 N N . LEU B 1 268 ? -0.871 19.781 -7.59 1 96.94 268 LEU B N 1
ATOM 4465 C CA . LEU B 1 268 ? -1.985 18.922 -7.98 1 96.94 268 LEU B CA 1
ATOM 4466 C C . LEU B 1 268 ? -3.258 19.75 -8.18 1 96.94 268 LEU B C 1
ATOM 4468 O O . LEU B 1 268 ? -3.637 20.531 -7.305 1 96.94 268 LEU B O 1
ATOM 4472 N N . ARG B 1 269 ? -3.871 19.578 -9.234 1 96.44 269 ARG B N 1
ATOM 4473 C CA . ARG B 1 269 ? -5.105 20.312 -9.492 1 96.44 269 ARG B CA 1
ATOM 4474 C C . ARG B 1 269 ? -6.133 19.422 -10.195 1 96.44 269 ARG B C 1
ATOM 4476 O O . ARG B 1 269 ? -5.777 18.422 -10.812 1 96.44 269 ARG B O 1
ATOM 4483 N N . PHE B 1 270 ? -7.422 19.781 -10.008 1 95.38 270 PHE B N 1
ATOM 4484 C CA . PHE B 1 270 ? -8.453 19.109 -10.781 1 95.38 270 PHE B CA 1
ATOM 4485 C C . PHE B 1 270 ? -8.266 19.359 -12.273 1 95.38 270 PHE B C 1
ATOM 4487 O O . PHE B 1 270 ? -7.957 20.484 -12.68 1 95.38 270 PHE B O 1
ATOM 4494 N N . ALA B 1 271 ? -8.531 18.234 -12.906 1 91.62 271 ALA B N 1
ATOM 4495 C CA . ALA B 1 271 ? -8.461 18.375 -14.352 1 91.62 271 ALA B CA 1
ATOM 4496 C C . ALA B 1 271 ? -9.586 19.281 -14.867 1 91.62 271 ALA B C 1
ATOM 4498 O O . ALA B 1 271 ? -10.719 19.203 -14.375 1 91.62 271 ALA B O 1
ATOM 4499 N N . GLY B 1 272 ? -9.414 20.125 -15.828 1 83.62 272 GLY B N 1
ATOM 4500 C CA . GLY B 1 272 ? -10.438 20.984 -16.391 1 83.62 272 GLY B CA 1
ATOM 4501 C C . GLY B 1 272 ? -10.562 22.328 -15.664 1 83.62 272 GLY B C 1
ATOM 4502 O O . GLY B 1 272 ? -10.055 23.344 -16.141 1 83.62 272 GLY B O 1
ATOM 4503 N N . ALA B 1 273 ? -11.117 22.297 -14.344 1 73.31 273 ALA B N 1
ATOM 4504 C CA . ALA B 1 273 ? -11.383 23.516 -13.578 1 73.31 273 ALA B CA 1
ATOM 4505 C C . ALA B 1 273 ? -10.078 24.219 -13.195 1 73.31 273 ALA B C 1
ATOM 4507 O O . ALA B 1 273 ? -10.047 25.438 -13.047 1 73.31 273 ALA B O 1
ATOM 4508 N N . GLY B 1 274 ? -9.148 23.391 -12.898 1 83 274 GLY B N 1
ATOM 4509 C CA . GLY B 1 274 ? -7.82 23.906 -12.594 1 83 274 GLY B CA 1
ATOM 4510 C C . GLY B 1 274 ? -7.633 24.25 -11.133 1 83 274 GLY B C 1
ATOM 4511 O O . GLY B 1 274 ? -6.551 24.688 -10.727 1 83 274 GLY B O 1
ATOM 4512 N N . ASP B 1 275 ? -8.68 24.016 -10.297 1 92.69 275 ASP B N 1
ATOM 4513 C CA . ASP B 1 275 ? -8.555 24.312 -8.875 1 92.69 275 ASP B CA 1
ATOM 4514 C C . ASP B 1 275 ? -7.465 23.453 -8.227 1 92.69 275 ASP B C 1
ATOM 4516 O O . ASP B 1 275 ? -7.391 22.25 -8.469 1 92.69 275 ASP B O 1
ATOM 4520 N N . GLU B 1 276 ? -6.738 24.125 -7.375 1 94.5 276 GLU B N 1
ATOM 4521 C CA . GLU B 1 276 ? -5.613 23.469 -6.715 1 94.5 276 GLU B CA 1
ATOM 4522 C C . GLU B 1 276 ? -6.09 22.547 -5.594 1 94.5 276 GLU B C 1
ATOM 4524 O O . GLU B 1 276 ? -6.938 22.922 -4.789 1 94.5 276 GLU B O 1
ATOM 4529 N N . ILE B 1 277 ? -5.559 21.359 -5.609 1 95.31 277 ILE B N 1
ATOM 4530 C CA . ILE B 1 277 ? -5.816 20.375 -4.574 1 95.31 277 ILE B CA 1
ATOM 4531 C C . ILE B 1 277 ? -4.707 20.422 -3.523 1 95.31 277 ILE B C 1
ATOM 4533 O O . ILE B 1 277 ? -4.98 20.422 -2.32 1 95.31 277 ILE B O 1
ATOM 4537 N N . ASN B 1 278 ? -3.467 20.438 -4.023 1 95.88 278 ASN B N 1
ATOM 4538 C CA . ASN B 1 278 ? -2.271 20.484 -3.186 1 95.88 278 ASN B CA 1
ATOM 4539 C C . ASN B 1 278 ? -1.142 21.25 -3.854 1 95.88 278 ASN B C 1
ATOM 4541 O O . ASN B 1 278 ? -1.081 21.344 -5.082 1 95.88 278 ASN B O 1
ATOM 4545 N N . ARG B 1 279 ? -0.315 21.828 -2.98 1 96.44 279 ARG B N 1
ATOM 4546 C CA . ARG B 1 279 ? 0.967 22.391 -3.393 1 96.44 279 ARG B CA 1
ATOM 4547 C C . ARG B 1 279 ? 2.117 21.766 -2.615 1 96.44 279 ARG B C 1
ATOM 4549 O O . ARG B 1 279 ? 1.991 21.5 -1.418 1 96.44 279 ARG B O 1
ATOM 4556 N N . GLY B 1 280 ? 3.199 21.578 -3.318 1 97 280 GLY B N 1
ATOM 4557 C CA . GLY B 1 280 ? 4.277 20.906 -2.613 1 97 280 GLY B CA 1
ATOM 4558 C C . GLY B 1 280 ? 5.656 21.344 -3.074 1 97 280 GLY B C 1
ATOM 4559 O O . GLY B 1 280 ? 5.785 22.094 -4.043 1 97 280 GLY B O 1
ATOM 4560 N N . ARG B 1 281 ? 6.602 20.984 -2.324 1 97.38 281 ARG B N 1
ATOM 4561 C CA . ARG B 1 281 ? 8.023 21.141 -2.607 1 97.38 281 ARG B CA 1
ATOM 4562 C C . ARG B 1 281 ? 8.789 19.859 -2.293 1 97.38 281 ARG B C 1
ATOM 4564 O O . ARG B 1 281 ? 8.539 19.219 -1.271 1 97.38 281 ARG B O 1
ATOM 4571 N N . THR B 1 282 ? 9.656 19.531 -3.203 1 97.56 282 THR B N 1
ATOM 4572 C CA . THR B 1 282 ? 10.5 18.359 -2.971 1 97.56 282 THR B CA 1
ATOM 4573 C C . THR B 1 282 ? 11.977 18.719 -3.184 1 97.56 282 THR B C 1
ATOM 4575 O O . THR B 1 282 ? 12.305 19.547 -4.027 1 97.56 282 THR B O 1
ATOM 4578 N N . VAL B 1 283 ? 12.781 18.141 -2.389 1 97.12 283 VAL B N 1
ATOM 4579 C CA . VAL B 1 283 ? 14.234 18.234 -2.525 1 97.12 283 VAL B CA 1
ATOM 4580 C C . VAL B 1 283 ? 14.82 16.844 -2.727 1 97.12 283 VAL B C 1
ATOM 4582 O O . VAL B 1 283 ? 14.516 15.914 -1.969 1 97.12 283 VAL B O 1
ATOM 4585 N N . TRP B 1 284 ? 15.664 16.703 -3.729 1 96.81 284 TRP B N 1
ATOM 4586 C CA . TRP B 1 284 ? 16.234 15.422 -4.105 1 96.81 284 TRP B CA 1
ATOM 4587 C C . TRP B 1 284 ? 17.75 15.445 -3.998 1 96.81 284 TRP B C 1
ATOM 4589 O O . TRP B 1 284 ? 18.391 16.422 -4.406 1 96.81 284 TRP B O 1
ATOM 4599 N N . ARG B 1 285 ? 18.297 14.438 -3.441 1 96.25 285 ARG B N 1
ATOM 4600 C CA . ARG B 1 285 ? 19.75 14.312 -3.367 1 96.25 285 ARG B CA 1
ATOM 4601 C C . ARG B 1 285 ? 20.25 13.234 -4.316 1 96.25 285 ARG B C 1
ATOM 4603 O O . ARG B 1 285 ? 19.578 12.219 -4.523 1 96.25 285 ARG B O 1
ATOM 4610 N N . LYS B 1 286 ? 21.391 13.414 -4.855 1 94 286 LYS B N 1
ATOM 4611 C CA . LYS B 1 286 ? 21.969 12.445 -5.785 1 94 286 LYS B CA 1
ATOM 4612 C C . LYS B 1 286 ? 22.297 11.141 -5.078 1 94 286 LYS B C 1
ATOM 4614 O O . LYS B 1 286 ? 22.828 11.148 -3.967 1 94 286 LYS B O 1
ATOM 4619 N N . LEU B 1 287 ? 21.938 10.016 -5.715 1 90 287 LEU B N 1
ATOM 4620 C CA . LEU B 1 287 ? 22.281 8.703 -5.18 1 90 287 LEU B CA 1
ATOM 4621 C C . LEU B 1 287 ? 23.797 8.508 -5.16 1 90 287 LEU B C 1
ATOM 4623 O O . LEU B 1 287 ? 24.5 8.922 -6.09 1 90 287 LEU B O 1
ATOM 4627 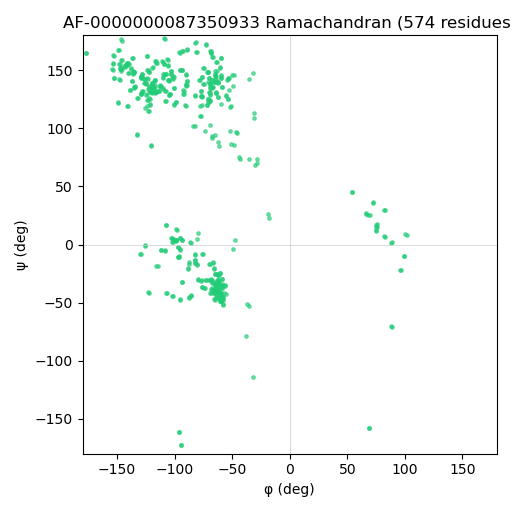N N . ALA B 1 288 ? 24.312 8.07 -4.008 1 75.75 288 ALA B N 1
ATOM 4628 C CA . ALA B 1 288 ? 25.75 7.797 -3.939 1 75.75 288 ALA B CA 1
ATOM 4629 C C . ALA B 1 288 ? 26.109 6.598 -4.809 1 75.75 288 ALA B C 1
ATOM 4631 O O . ALA B 1 288 ? 25.5 5.535 -4.703 1 75.75 288 ALA B O 1
ATOM 4632 N N . ARG B 1 289 ? 26.484 6.707 -6.102 1 58.25 289 ARG B N 1
ATOM 4633 C CA . ARG B 1 289 ? 26.969 5.609 -6.941 1 58.25 289 ARG B CA 1
ATOM 4634 C C . ARG B 1 289 ? 28.266 5.027 -6.395 1 58.25 289 ARG B C 1
ATOM 4636 O O . ARG B 1 289 ? 29.047 5.73 -5.754 1 58.25 289 ARG B O 1
#